Protein AF-A0A9W7ESZ1-F1 (afdb_monomer_lite)

Organism: NCBI:txid1714386

pLDDT: mean 85.81, std 16.22, range [33.75, 98.81]

Sequence (380 aa):
MLVTEWCTSDEQLANQWLDGNVDARIAEQLGTAVAKLHLQPFDPEFNQAVNTTVADCVWPAAKEKFTELLSHDDGENNLTPPSSLLCTPCKRFGLLAREFGSEKLFCLVDRLKVSFESKEVFTHSDLHSFNILVEKKPDAAELAAFGPTGNFMLCDWEMASAGPVGRDFGTFSAFPVLCFLTNARLGHTAVALDLRSKLHLIVDAYLSALSAEGKDVEYVNAAYRNIIGFTGYFTMIYCVLRVHYDMLPVEGPELAKVLDSLGVITLKLLKLGFDDSTVGLTKTELRKRFNALLDIELNELTPQAGKRRNRRGSQLRASGTIISDSGVFTRDTRRVTLFKEKTIKENVTGAIGAISSAVKKGGVGVADGVKGLFKGEGEK

Radius of gyration: 23.25 Å; chains: 1; bounding box: 82×47×55 Å

InterPro domains:
  IPR011009 Protein kinase-like domain superfamily [SSF56112] (2-240)

Structure (mmCIF, N/CA/C/O backbone):
data_AF-A0A9W7ESZ1-F1
#
_entry.id   AF-A0A9W7ESZ1-F1
#
loop_
_atom_site.group_PDB
_atom_site.id
_atom_site.type_symbol
_atom_site.label_atom_id
_atom_site.label_alt_id
_atom_site.label_comp_id
_atom_site.label_asym_id
_atom_site.label_entity_id
_atom_site.label_seq_id
_atom_site.pdbx_PDB_ins_code
_atom_site.Cartn_x
_atom_site.Cartn_y
_atom_site.Cartn_z
_atom_site.occupancy
_atom_site.B_iso_or_equiv
_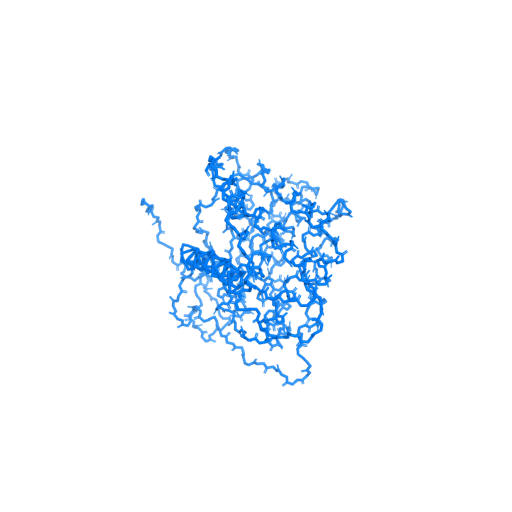atom_site.auth_seq_id
_atom_site.auth_comp_id
_atom_site.auth_asym_id
_atom_site.auth_atom_id
_atom_site.pdbx_PDB_model_num
ATOM 1 N N . MET A 1 1 ? 3.994 -18.961 22.697 1.00 56.34 1 MET A N 1
ATOM 2 C CA . MET A 1 1 ? 3.165 -19.851 21.860 1.00 56.34 1 MET A CA 1
ATOM 3 C C . MET A 1 1 ? 1.748 -19.317 21.910 1.00 56.34 1 MET A C 1
ATOM 5 O O . MET A 1 1 ? 1.184 -19.282 22.996 1.00 56.34 1 MET A O 1
ATOM 9 N N . LEU A 1 2 ? 1.230 -18.835 20.782 1.00 75.31 2 LEU A N 1
ATOM 10 C CA . LEU A 1 2 ? -0.168 -18.432 20.630 1.00 75.31 2 LEU A CA 1
ATOM 11 C C . LEU A 1 2 ? -0.943 -19.633 20.069 1.00 75.31 2 LEU A C 1
ATOM 13 O O . LEU A 1 2 ? -0.439 -20.308 19.176 1.00 75.31 2 LEU A O 1
ATOM 17 N N . VAL A 1 3 ? -2.129 -19.917 20.608 1.00 79.25 3 VAL A N 1
ATOM 18 C CA . VAL A 1 3 ? -3.044 -20.939 20.077 1.00 79.25 3 VAL A CA 1
ATOM 19 C C . VAL A 1 3 ? -4.275 -20.204 19.568 1.00 79.25 3 VAL A C 1
ATOM 21 O O . VAL A 1 3 ? -4.924 -19.502 20.340 1.00 79.25 3 VAL A O 1
ATOM 24 N N . THR A 1 4 ? -4.568 -20.333 18.277 1.00 83.00 4 THR A N 1
ATOM 25 C CA . THR A 1 4 ? -5.683 -19.648 17.611 1.00 83.00 4 THR A CA 1
ATOM 26 C C . THR A 1 4 ? -6.623 -20.653 16.961 1.00 83.00 4 THR A C 1
ATOM 28 O O . THR A 1 4 ? -6.264 -21.813 16.746 1.00 83.00 4 THR A O 1
ATOM 31 N N . GLU A 1 5 ? -7.833 -20.203 16.639 1.00 83.00 5 GLU A N 1
ATOM 32 C CA . GLU A 1 5 ? -8.769 -20.983 15.834 1.00 83.00 5 GLU A CA 1
ATOM 33 C C . GLU A 1 5 ? -8.197 -21.232 14.430 1.00 83.00 5 GLU A C 1
ATOM 35 O O . GLU A 1 5 ? -7.526 -20.374 13.850 1.00 83.00 5 GLU A O 1
ATOM 40 N N . TRP A 1 6 ? -8.445 -22.428 13.895 1.00 83.50 6 TRP A N 1
ATOM 41 C CA . TRP A 1 6 ? -8.062 -22.774 12.533 1.00 83.50 6 TRP A CA 1
ATOM 42 C C . TRP A 1 6 ? -9.033 -22.142 11.533 1.00 83.50 6 TRP A C 1
ATOM 44 O O . TRP A 1 6 ? -10.235 -22.400 11.579 1.00 83.50 6 TRP A O 1
ATOM 54 N N . CYS A 1 7 ? -8.511 -21.356 10.594 1.00 81.06 7 CYS A N 1
ATOM 55 C CA . CYS A 1 7 ? -9.313 -20.732 9.551 1.00 81.06 7 CYS A CA 1
ATOM 56 C C . CYS A 1 7 ? -9.571 -21.699 8.386 1.00 81.06 7 CYS A C 1
ATOM 58 O O . CYS A 1 7 ? -8.643 -22.298 7.843 1.00 81.06 7 CYS A O 1
ATOM 60 N N . THR A 1 8 ? -10.829 -21.823 7.959 1.00 78.50 8 THR A N 1
ATOM 61 C CA . THR A 1 8 ? -11.207 -22.576 6.748 1.00 78.50 8 THR A CA 1
ATOM 62 C C . THR A 1 8 ? -11.025 -21.774 5.459 1.00 78.50 8 THR A C 1
ATOM 64 O O . THR A 1 8 ? -10.968 -22.366 4.386 1.00 78.50 8 THR A O 1
ATOM 67 N N . SER A 1 9 ? -10.918 -20.443 5.552 1.00 75.44 9 SER A N 1
ATOM 68 C CA . SER A 1 9 ? -10.432 -19.598 4.455 1.00 75.44 9 SER A CA 1
ATOM 69 C C . SER A 1 9 ? -8.910 -19.721 4.420 1.00 75.44 9 SER A C 1
ATOM 71 O O . SER A 1 9 ? -8.230 -19.166 5.278 1.00 75.44 9 SER A O 1
ATOM 73 N N . ASP A 1 10 ? -8.380 -20.513 3.493 1.00 83.25 10 ASP A N 1
ATOM 74 C CA . ASP A 1 10 ? -6.976 -20.945 3.486 1.00 83.25 10 ASP A CA 1
ATOM 75 C C . ASP A 1 10 ? -6.128 -20.288 2.381 1.00 83.25 10 ASP A C 1
ATOM 77 O O . ASP A 1 10 ? -4.964 -20.646 2.203 1.00 83.25 10 ASP A O 1
ATOM 81 N N . GLU A 1 11 ? -6.668 -19.315 1.636 1.00 91.88 11 GLU A N 1
ATOM 82 C CA . GLU A 1 11 ? -5.932 -18.604 0.588 1.00 91.88 11 GLU A CA 1
ATOM 83 C C . GLU A 1 11 ? -5.600 -17.162 0.986 1.00 91.88 11 GLU A C 1
ATOM 85 O O . GLU A 1 11 ? -6.480 -16.383 1.327 1.00 91.88 11 GLU A O 1
ATOM 90 N N . GLN A 1 12 ? -4.335 -16.756 0.852 1.00 94.69 12 GLN A N 1
ATOM 91 C CA . GLN A 1 12 ? -3.954 -15.347 0.993 1.00 94.69 12 GLN A CA 1
ATOM 92 C C . GLN A 1 12 ? -4.550 -14.507 -0.144 1.00 94.69 12 GLN A C 1
ATOM 94 O O . GLN A 1 12 ? -4.356 -14.823 -1.322 1.00 94.69 12 GLN A O 1
ATOM 99 N N . LEU A 1 13 ? -5.199 -13.389 0.189 1.00 96.38 13 LEU A N 1
ATOM 100 C CA . LEU A 1 13 ? -5.807 -12.457 -0.766 1.00 96.38 13 LEU A CA 1
ATOM 101 C C . LEU A 1 13 ? -4.800 -11.953 -1.815 1.00 96.38 13 LEU A C 1
ATOM 103 O O . LEU A 1 13 ? -5.173 -11.685 -2.958 1.00 96.38 13 LEU A O 1
ATOM 107 N N . ALA A 1 14 ? -3.511 -11.887 -1.470 1.00 95.81 14 ALA A N 1
ATOM 108 C CA . ALA A 1 14 ? -2.418 -11.589 -2.397 1.00 95.81 14 ALA A CA 1
ATOM 109 C C . ALA A 1 14 ? -2.459 -12.445 -3.679 1.00 95.81 14 ALA A C 1
ATOM 111 O O . ALA A 1 14 ? -2.182 -11.939 -4.767 1.00 95.81 14 ALA A O 1
ATOM 112 N N . ASN A 1 15 ? -2.886 -13.708 -3.587 1.00 94.56 15 ASN A N 1
ATOM 113 C CA . ASN A 1 15 ? -3.040 -14.587 -4.745 1.00 94.56 15 ASN A CA 1
ATOM 114 C C . ASN A 1 15 ? -4.078 -14.075 -5.747 1.00 94.56 15 ASN A C 1
ATOM 116 O O . ASN A 1 15 ? -3.865 -14.148 -6.956 1.00 94.56 15 ASN A O 1
ATOM 120 N N . GLN A 1 16 ? -5.188 -13.523 -5.259 1.00 95.12 16 GLN A N 1
ATOM 121 C CA . GLN A 1 16 ? -6.238 -12.973 -6.112 1.00 95.12 16 GLN A CA 1
ATOM 122 C C . GLN A 1 16 ? -5.780 -11.686 -6.823 1.00 95.12 16 GLN A C 1
ATOM 124 O O . GLN A 1 16 ? -6.103 -11.471 -7.995 1.00 95.12 16 GLN A O 1
ATOM 129 N N . TRP A 1 17 ? -4.960 -10.866 -6.154 1.00 96.44 17 TRP A N 1
ATOM 130 C CA . TRP A 1 17 ? -4.319 -9.698 -6.771 1.00 96.44 17 TRP A CA 1
ATOM 131 C C . TRP A 1 17 ? -3.322 -10.094 -7.865 1.00 96.44 17 TRP A C 1
ATOM 133 O O . TRP A 1 17 ? -3.358 -9.520 -8.955 1.00 96.44 17 TRP A O 1
ATOM 143 N N . LEU A 1 18 ? -2.485 -11.106 -7.609 1.00 94.50 18 LEU A N 1
ATOM 144 C CA . LEU A 1 18 ? -1.535 -11.649 -8.588 1.00 94.50 18 LEU A CA 1
ATOM 145 C C . LEU A 1 18 ? -2.242 -12.219 -9.827 1.00 94.50 18 LEU A C 1
ATOM 147 O O . LEU A 1 18 ? -1.802 -11.978 -10.951 1.00 94.50 18 LEU A O 1
ATOM 151 N N . ASP A 1 19 ? -3.366 -12.914 -9.637 1.00 92.19 19 ASP A N 1
ATOM 152 C CA . ASP A 1 19 ? -4.195 -13.441 -10.730 1.00 92.19 19 ASP A CA 1
ATOM 153 C C . ASP A 1 19 ? -4.847 -12.353 -11.594 1.00 92.19 19 ASP A C 1
ATOM 155 O O . ASP A 1 19 ? -5.321 -12.627 -12.706 1.00 92.19 19 ASP A O 1
ATOM 159 N N . GLY A 1 20 ? -4.959 -11.135 -11.063 1.00 93.31 20 GLY A N 1
ATOM 160 C CA . GLY A 1 20 ? -5.748 -10.089 -11.689 1.00 93.31 20 GLY A CA 1
ATOM 161 C C . GLY A 1 20 ? -7.257 -10.326 -11.589 1.00 93.31 20 GLY A C 1
ATOM 162 O O . GLY A 1 20 ? -7.984 -9.943 -12.502 1.00 93.31 20 GLY A O 1
ATOM 163 N N . ASN A 1 21 ? -7.731 -11.021 -10.550 1.00 94.00 21 ASN A N 1
ATOM 164 C CA . ASN A 1 21 ? -9.161 -11.171 -10.289 1.00 94.00 21 ASN A CA 1
ATOM 165 C C . ASN A 1 21 ? -9.425 -11.355 -8.792 1.00 94.00 21 ASN A C 1
ATOM 167 O O . ASN A 1 21 ? -9.095 -12.408 -8.236 1.00 94.00 21 ASN A O 1
ATOM 171 N N . VAL A 1 22 ? -10.057 -10.343 -8.196 1.00 95.62 22 VAL A N 1
ATOM 172 C CA . VAL A 1 22 ? -10.317 -10.203 -6.757 1.00 95.62 22 VAL A CA 1
ATOM 173 C C . VAL A 1 22 ? -11.810 -10.284 -6.476 1.00 95.62 22 VAL A C 1
ATOM 175 O O . VAL A 1 22 ? -12.609 -9.635 -7.160 1.00 95.62 22 VAL A O 1
ATOM 178 N N . ASP A 1 23 ? -12.177 -11.057 -5.455 1.00 95.69 23 ASP A N 1
ATOM 179 C CA . ASP A 1 23 ? -13.563 -11.209 -5.031 1.00 95.69 23 ASP A CA 1
ATOM 180 C C . ASP A 1 23 ? -14.098 -9.885 -4.481 1.00 95.69 23 ASP A C 1
ATOM 182 O O . ASP A 1 23 ? -13.686 -9.406 -3.429 1.00 95.69 23 ASP A O 1
ATOM 186 N N . ALA A 1 24 ? -15.039 -9.272 -5.194 1.00 95.44 24 ALA A N 1
ATOM 187 C CA . ALA A 1 24 ? -15.604 -7.990 -4.795 1.00 95.44 24 ALA A CA 1
ATOM 188 C C . ALA A 1 24 ? -16.480 -8.081 -3.533 1.00 95.44 24 ALA A C 1
ATOM 190 O O . ALA A 1 24 ? -16.696 -7.059 -2.884 1.00 95.44 24 ALA A O 1
ATOM 191 N N . ARG A 1 25 ? -16.974 -9.274 -3.168 1.00 95.19 25 ARG A N 1
ATOM 192 C CA . ARG A 1 25 ? -17.867 -9.467 -2.010 1.00 95.19 25 ARG A CA 1
ATOM 193 C C . ARG A 1 25 ? -17.164 -9.236 -0.674 1.00 95.19 25 ARG A C 1
ATOM 195 O O . ARG A 1 25 ? -17.827 -8.913 0.309 1.00 95.19 25 ARG A O 1
ATOM 202 N N . ILE A 1 26 ? -15.834 -9.348 -0.641 1.00 96.38 26 ILE A N 1
ATOM 203 C CA . ILE A 1 26 ? -15.054 -9.084 0.576 1.00 96.38 26 ILE A CA 1
ATOM 204 C C . ILE A 1 26 ? -14.987 -7.588 0.891 1.00 96.38 26 ILE A C 1
ATOM 206 O O . ILE A 1 26 ? -14.689 -7.225 2.021 1.00 96.38 26 ILE A O 1
ATOM 210 N N . ALA A 1 27 ? -15.224 -6.712 -0.093 1.00 96.75 27 ALA A N 1
ATOM 211 C CA . ALA A 1 27 ? -14.929 -5.289 0.034 1.00 96.75 27 ALA A CA 1
ATOM 212 C C . ALA A 1 27 ? -15.725 -4.614 1.151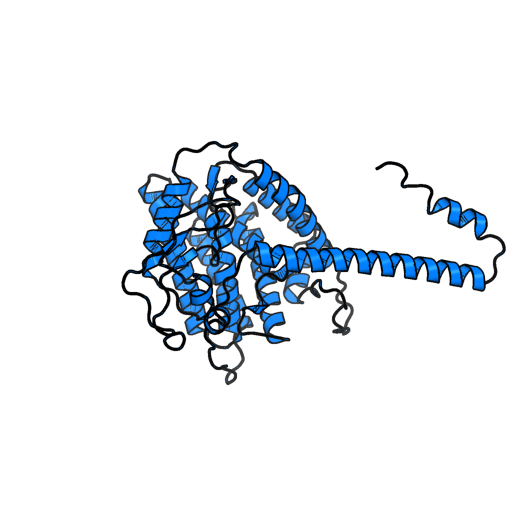 1.00 96.75 27 ALA A C 1
ATOM 214 O O . ALA A 1 27 ? -15.138 -3.936 1.992 1.00 96.75 27 ALA A O 1
ATOM 215 N N . GLU A 1 28 ? -17.039 -4.839 1.178 1.00 96.56 28 GLU A N 1
ATOM 216 C CA . GLU A 1 28 ? -17.915 -4.298 2.217 1.00 96.56 28 GLU A CA 1
ATOM 217 C C . GLU A 1 28 ? -17.533 -4.845 3.593 1.00 96.56 28 GLU A C 1
ATOM 219 O O . GLU A 1 28 ? -17.290 -4.079 4.522 1.00 96.56 28 GLU A O 1
ATOM 224 N N . GLN A 1 29 ? -17.379 -6.166 3.703 1.00 96.88 29 GLN A N 1
ATOM 225 C CA . GLN A 1 29 ? -17.101 -6.819 4.979 1.00 96.88 29 GLN A CA 1
ATOM 226 C C . GLN A 1 29 ? -15.734 -6.407 5.552 1.00 96.88 29 GLN A C 1
ATOM 228 O O . GLN A 1 29 ? -15.641 -6.082 6.736 1.00 96.88 29 GLN A O 1
ATOM 233 N N . LEU A 1 30 ? -14.688 -6.356 4.718 1.00 98.00 30 LEU A N 1
ATOM 234 C CA . LEU A 1 30 ? -13.347 -5.909 5.102 1.00 98.00 30 LEU A CA 1
ATOM 235 C C . LEU A 1 30 ? -13.347 -4.433 5.500 1.00 98.00 30 LEU A C 1
ATOM 237 O O . LEU A 1 30 ? -12.824 -4.080 6.558 1.00 98.00 30 LEU A O 1
ATOM 241 N N . GLY A 1 31 ? -13.964 -3.576 4.683 1.00 98.12 31 GLY A N 1
ATOM 242 C CA . GLY A 1 31 ? -14.060 -2.147 4.960 1.00 98.12 31 GLY A CA 1
ATOM 243 C C . GLY A 1 31 ? -14.766 -1.864 6.285 1.00 98.12 31 GLY A C 1
ATOM 244 O O . GLY A 1 31 ? -14.244 -1.123 7.120 1.00 98.12 31 GLY A O 1
ATOM 245 N N . THR A 1 32 ? -15.912 -2.505 6.520 1.00 98.06 32 THR A N 1
ATOM 246 C CA . THR A 1 32 ? -16.670 -2.371 7.767 1.00 98.06 32 THR A CA 1
ATOM 247 C C . THR A 1 32 ? -15.928 -2.954 8.967 1.00 98.06 32 THR A C 1
ATOM 249 O O . THR A 1 32 ? -15.943 -2.339 10.031 1.00 98.06 32 THR A O 1
ATOM 252 N N . ALA A 1 33 ? -15.270 -4.110 8.837 1.00 98.12 33 ALA A N 1
ATOM 253 C CA . ALA A 1 33 ? -14.528 -4.718 9.943 1.00 98.12 33 ALA A CA 1
ATOM 254 C C . ALA A 1 33 ? -13.372 -3.826 10.416 1.00 98.12 33 ALA A C 1
ATOM 256 O O . ALA A 1 33 ? -13.235 -3.584 11.614 1.00 98.12 33 ALA A O 1
ATOM 257 N N . VAL A 1 34 ? -12.588 -3.278 9.483 1.00 98.50 34 VAL A N 1
ATOM 258 C CA . VAL A 1 34 ? -11.482 -2.366 9.812 1.00 98.50 34 VAL A CA 1
ATOM 259 C C . VAL A 1 34 ? -12.005 -1.023 10.333 1.00 98.50 34 VAL A C 1
ATOM 261 O O . VAL A 1 34 ? -11.443 -0.471 11.273 1.00 98.50 34 VAL A O 1
ATOM 264 N N . ALA A 1 35 ? -13.120 -0.503 9.805 1.00 98.56 35 ALA A N 1
ATOM 265 C CA . ALA A 1 35 ? -13.747 0.691 10.375 1.00 98.56 35 ALA A CA 1
ATOM 266 C C . ALA A 1 35 ? -14.178 0.462 11.833 1.00 98.56 35 ALA A C 1
ATOM 268 O O . ALA A 1 35 ? -13.857 1.275 12.694 1.00 98.56 35 ALA A O 1
ATOM 269 N N . LYS A 1 36 ? -14.823 -0.672 12.141 1.00 98.25 36 LYS A N 1
ATOM 270 C CA . LYS A 1 36 ? -15.178 -1.046 13.521 1.00 98.25 36 LYS A CA 1
ATOM 271 C C . LYS A 1 36 ? -13.947 -1.152 14.421 1.00 98.25 36 LYS A C 1
ATOM 273 O O . LYS A 1 36 ? -13.976 -0.634 15.533 1.00 98.25 36 LYS A O 1
ATOM 278 N N . LEU A 1 37 ? -12.866 -1.759 13.924 1.00 97.81 37 LEU A N 1
ATOM 279 C CA . LEU A 1 37 ? -11.582 -1.829 14.626 1.00 97.81 37 LEU A CA 1
ATOM 280 C C . LEU A 1 37 ? -11.052 -0.432 14.978 1.00 97.81 37 LEU A C 1
ATOM 282 O O . LEU A 1 37 ? -10.614 -0.205 16.099 1.00 97.81 37 LEU A O 1
ATOM 286 N N . HIS A 1 38 ? -11.117 0.511 14.039 1.00 98.50 38 HIS A N 1
ATOM 287 C CA . HIS A 1 38 ? -10.607 1.869 14.230 1.00 98.50 38 HIS A CA 1
ATOM 288 C C . HIS A 1 38 ? -11.496 2.747 15.124 1.00 98.50 38 HIS A C 1
ATOM 290 O O . HIS A 1 38 ? -11.040 3.765 15.640 1.00 98.50 38 HIS A O 1
ATOM 296 N N . LEU A 1 39 ? -12.770 2.385 15.285 1.00 97.81 39 LEU A N 1
ATOM 297 C CA . LEU A 1 39 ? -13.756 3.146 16.054 1.00 97.81 39 LEU A CA 1
ATOM 298 C C . LEU A 1 39 ? -13.947 2.632 17.482 1.00 97.81 39 LEU A C 1
ATOM 300 O O . LEU A 1 39 ? -14.571 3.316 18.295 1.00 97.81 39 LEU A O 1
ATOM 304 N N . GLN A 1 40 ? -13.437 1.441 17.796 1.00 97.19 40 GLN A N 1
ATOM 305 C CA . GLN A 1 40 ? -13.545 0.887 19.138 1.00 97.19 40 GLN A CA 1
ATOM 306 C C . GLN A 1 40 ? -12.681 1.681 20.138 1.00 97.19 40 GLN A C 1
ATOM 308 O O . GLN A 1 40 ? -11.609 2.173 19.777 1.00 97.19 40 GLN A O 1
ATOM 313 N N . PRO A 1 41 ? -13.095 1.775 21.413 1.00 97.44 41 PRO A N 1
ATOM 314 C CA . PRO A 1 41 ? -12.219 2.259 22.473 1.00 97.44 41 PRO A CA 1
ATOM 315 C C . PRO A 1 41 ? -10.956 1.398 22.571 1.00 97.44 41 PRO A C 1
ATOM 317 O O . PRO A 1 41 ? -11.031 0.173 22.496 1.00 97.44 41 PRO A O 1
ATOM 320 N N . PHE A 1 42 ? -9.805 2.029 22.779 1.00 97.56 42 PHE A N 1
ATOM 321 C CA . PHE A 1 42 ? -8.521 1.338 22.870 1.00 97.56 42 PHE A CA 1
ATOM 322 C C . PHE A 1 42 ? -7.575 2.047 23.843 1.00 97.56 42 PHE A C 1
ATOM 324 O O . PHE A 1 42 ? -7.818 3.190 24.231 1.00 97.56 42 PHE A O 1
ATOM 331 N N . ASP A 1 43 ? -6.505 1.356 24.235 1.00 97.44 43 ASP A N 1
ATOM 332 C CA . ASP A 1 43 ? -5.402 1.927 25.011 1.00 97.44 43 ASP A CA 1
ATOM 333 C C . ASP A 1 43 ? -4.378 2.586 24.061 1.00 97.44 43 ASP A C 1
ATOM 335 O O . ASP A 1 43 ? -3.754 1.874 23.267 1.00 97.44 43 ASP A O 1
ATOM 339 N N . PRO A 1 44 ? -4.171 3.918 24.119 1.00 96.44 44 PRO A N 1
ATOM 340 C CA . PRO A 1 44 ? -3.193 4.619 23.283 1.00 96.44 44 PRO A CA 1
ATOM 341 C C . PRO A 1 44 ? -1.740 4.168 23.484 1.00 96.44 44 PRO A C 1
ATOM 343 O O . PRO A 1 44 ? -0.896 4.431 22.626 1.00 96.44 44 PRO A O 1
ATOM 346 N N . GLU A 1 45 ? -1.436 3.496 24.596 1.00 96.31 45 GLU A N 1
ATOM 347 C CA . GLU A 1 45 ? -0.106 2.952 24.885 1.00 96.31 45 GLU A CA 1
ATOM 348 C C . GLU A 1 45 ? 0.036 1.474 24.492 1.00 96.31 45 GLU A C 1
ATOM 350 O O . GLU A 1 45 ? 1.115 0.890 24.648 1.00 96.31 45 GLU A O 1
ATOM 355 N N . PHE A 1 46 ? -1.016 0.860 23.936 1.00 94.75 46 PHE A N 1
ATOM 356 C CA . PHE A 1 46 ? -0.969 -0.534 23.517 1.00 94.75 46 PHE A CA 1
ATOM 357 C C . PHE A 1 46 ? 0.168 -0.776 22.518 1.00 94.75 46 PHE A C 1
ATOM 359 O O . PHE A 1 46 ? 0.234 -0.167 21.445 1.00 94.75 46 PHE A O 1
ATOM 366 N N . ASN A 1 47 ? 1.045 -1.714 22.882 1.00 89.38 47 ASN A N 1
ATOM 367 C CA . ASN A 1 47 ? 2.162 -2.192 22.070 1.00 89.38 47 ASN A CA 1
ATOM 368 C C . ASN A 1 47 ? 3.083 -1.076 21.529 1.00 89.38 47 ASN A C 1
ATOM 370 O O . ASN A 1 47 ? 3.631 -1.172 20.430 1.00 89.38 47 ASN A O 1
ATOM 374 N N . GLN A 1 48 ? 3.289 -0.009 22.310 1.00 91.88 48 GLN A N 1
ATOM 375 C CA . GLN A 1 48 ? 4.128 1.130 21.918 1.00 91.88 48 GLN A CA 1
ATOM 376 C C . GLN A 1 48 ? 5.553 0.719 21.498 1.00 91.88 48 GLN A C 1
ATOM 378 O O . GLN A 1 48 ? 6.133 1.326 20.599 1.00 91.88 48 GLN A O 1
ATOM 383 N N . ALA A 1 49 ? 6.108 -0.338 22.103 1.00 89.50 49 ALA A N 1
ATOM 384 C CA . ALA A 1 49 ? 7.446 -0.842 21.793 1.00 89.50 49 ALA A CA 1
ATOM 385 C C . ALA A 1 49 ? 7.613 -1.265 20.320 1.00 89.50 49 ALA A C 1
ATOM 387 O O . ALA A 1 49 ? 8.686 -1.058 19.745 1.00 89.50 49 ALA A O 1
ATOM 388 N N . VAL A 1 50 ? 6.561 -1.806 19.689 1.00 86.62 50 VAL A N 1
ATOM 389 C CA . VAL A 1 50 ? 6.580 -2.141 18.256 1.00 86.62 50 VAL A CA 1
ATOM 390 C C . VAL A 1 50 ? 6.722 -0.876 17.416 1.00 86.62 50 VAL A C 1
ATOM 392 O O . VAL A 1 50 ? 7.587 -0.817 16.543 1.00 86.62 50 VAL A O 1
ATOM 395 N N . ASN A 1 51 ? 5.950 0.171 17.721 1.00 84.94 51 ASN A N 1
ATOM 396 C CA . ASN A 1 51 ? 6.046 1.443 17.004 1.00 84.94 51 ASN A CA 1
ATOM 397 C C . ASN A 1 51 ? 7.440 2.070 17.138 1.00 84.94 51 ASN A C 1
ATOM 399 O O . ASN A 1 51 ? 7.996 2.502 16.131 1.00 84.94 51 ASN A O 1
ATOM 403 N N . THR A 1 52 ? 8.027 2.067 18.340 1.00 85.94 52 THR A N 1
ATOM 404 C CA . THR A 1 52 ? 9.392 2.573 18.562 1.00 85.94 52 THR A CA 1
ATOM 405 C C . THR A 1 52 ? 10.414 1.796 17.735 1.00 85.94 52 THR A C 1
ATOM 407 O O . THR A 1 52 ? 11.217 2.394 17.027 1.00 85.94 52 THR A O 1
ATOM 410 N N . THR A 1 53 ? 10.334 0.463 17.743 1.00 84.94 53 THR A N 1
ATOM 411 C CA . THR A 1 53 ? 11.268 -0.394 16.995 1.00 84.94 53 THR A CA 1
ATOM 412 C C . THR A 1 53 ? 11.191 -0.133 15.490 1.00 84.94 53 THR A C 1
ATOM 414 O O . THR A 1 53 ? 12.220 0.024 14.828 1.00 84.94 53 THR A O 1
ATOM 417 N N . VAL A 1 54 ? 9.973 -0.051 14.944 1.00 81.94 54 VAL A N 1
ATOM 418 C CA . VAL A 1 54 ? 9.757 0.265 13.525 1.00 81.94 54 VAL A CA 1
ATOM 419 C C . VAL A 1 54 ? 10.276 1.665 13.209 1.00 81.94 54 VAL A C 1
ATOM 421 O O . VAL A 1 54 ? 10.974 1.842 12.212 1.00 81.94 54 VAL A O 1
ATOM 424 N N . ALA A 1 55 ? 9.994 2.651 14.060 1.00 82.62 55 ALA A N 1
ATOM 425 C CA . ALA A 1 55 ? 10.419 4.026 13.843 1.00 82.62 55 ALA A CA 1
ATOM 426 C C . ALA A 1 55 ? 11.949 4.178 13.833 1.00 82.62 55 ALA A C 1
ATOM 428 O O . ALA A 1 55 ? 12.506 4.824 12.940 1.00 82.62 55 ALA A O 1
ATOM 429 N N . ASP A 1 56 ? 12.633 3.542 14.781 1.00 82.38 56 ASP A N 1
ATOM 430 C CA . ASP A 1 56 ? 14.088 3.616 14.918 1.00 82.38 56 ASP A CA 1
ATOM 431 C C . ASP A 1 56 ? 14.820 2.933 13.757 1.00 82.38 56 ASP A C 1
ATOM 433 O O . ASP A 1 56 ? 15.921 3.342 13.387 1.00 82.38 56 ASP A O 1
ATOM 437 N N . CYS A 1 57 ? 14.207 1.922 13.138 1.00 82.31 57 CYS A N 1
ATOM 438 C CA . CYS A 1 57 ? 14.808 1.212 12.012 1.00 82.31 57 CYS A CA 1
ATOM 439 C C . CYS A 1 57 ? 14.456 1.844 10.661 1.00 82.31 57 CYS A C 1
ATOM 441 O O . CYS A 1 57 ? 15.324 2.008 9.800 1.00 82.31 57 CYS A O 1
ATOM 443 N N . VAL A 1 58 ? 13.183 2.180 10.440 1.00 84.88 58 VAL A N 1
ATOM 444 C CA . VAL A 1 58 ? 12.693 2.477 9.091 1.00 84.88 58 VAL A CA 1
ATOM 445 C C . VAL A 1 58 ? 12.964 3.917 8.666 1.00 84.88 58 VAL A C 1
ATOM 447 O O . VAL A 1 58 ? 13.359 4.142 7.520 1.00 84.88 58 VAL A O 1
ATOM 450 N N . TRP A 1 59 ? 12.814 4.908 9.551 1.00 88.56 59 TRP A N 1
ATOM 451 C CA . TRP A 1 59 ? 13.006 6.311 9.155 1.00 88.56 59 TRP A CA 1
ATOM 452 C C . TRP A 1 59 ? 14.454 6.640 8.780 1.00 88.56 59 TRP A C 1
ATOM 454 O O . TRP A 1 59 ? 14.653 7.285 7.743 1.00 88.56 59 TRP A O 1
ATOM 464 N N . PRO A 1 60 ? 15.477 6.183 9.533 1.00 88.06 60 PRO A N 1
ATOM 465 C CA . PRO A 1 60 ? 16.866 6.357 9.119 1.00 88.06 60 PRO A CA 1
ATOM 466 C C . PRO A 1 60 ? 17.162 5.651 7.795 1.00 88.06 60 PRO A C 1
ATOM 468 O O . PRO A 1 60 ? 17.736 6.270 6.901 1.00 88.06 60 PRO A O 1
ATOM 471 N N . ALA A 1 61 ? 16.690 4.410 7.625 1.00 86.00 61 ALA A N 1
ATOM 472 C CA . ALA A 1 61 ? 16.878 3.654 6.388 1.00 86.00 61 ALA A CA 1
ATOM 473 C C . ALA A 1 61 ? 16.232 4.353 5.177 1.00 86.00 61 ALA A C 1
ATOM 475 O O . ALA A 1 61 ? 16.824 4.410 4.102 1.00 86.00 61 ALA A O 1
ATOM 476 N N . ALA A 1 62 ? 15.046 4.947 5.339 1.00 88.06 62 ALA A N 1
ATOM 477 C CA . ALA A 1 62 ? 14.395 5.719 4.282 1.00 88.06 62 ALA A CA 1
ATOM 478 C C . ALA A 1 62 ? 15.230 6.944 3.862 1.00 88.06 62 ALA A C 1
ATOM 480 O O . ALA A 1 62 ? 15.427 7.182 2.668 1.00 88.06 62 ALA A O 1
ATOM 481 N N . LYS A 1 63 ? 15.766 7.704 4.829 1.00 91.06 63 LYS A N 1
ATOM 482 C CA . LYS A 1 63 ? 16.620 8.875 4.551 1.00 91.06 63 LYS A CA 1
ATOM 483 C C . LYS A 1 63 ? 17.959 8.485 3.924 1.00 91.06 63 LYS A C 1
ATOM 485 O O . LYS A 1 63 ? 18.403 9.150 2.987 1.00 91.06 63 LYS A O 1
ATOM 490 N N . GLU A 1 64 ? 18.577 7.403 4.392 1.00 89.44 64 GLU A N 1
ATOM 491 C CA . GLU A 1 64 ? 19.786 6.828 3.788 1.00 89.44 64 GLU A CA 1
ATOM 492 C C . GLU A 1 64 ? 19.530 6.489 2.316 1.00 89.44 64 GLU A C 1
ATOM 494 O O . GLU A 1 64 ? 20.274 6.910 1.432 1.00 89.44 64 GLU A O 1
ATOM 499 N N . LYS A 1 65 ? 18.397 5.846 2.024 1.00 85.94 65 LYS A N 1
ATOM 500 C CA . LYS A 1 65 ? 18.029 5.472 0.656 1.00 85.94 65 LYS A CA 1
ATOM 501 C C . LYS A 1 65 ? 17.750 6.666 -0.239 1.00 85.94 65 LYS A C 1
ATOM 503 O O . LYS A 1 65 ? 18.177 6.669 -1.389 1.00 85.94 65 LYS A O 1
ATOM 508 N N . PHE A 1 66 ? 17.116 7.715 0.270 1.00 90.75 66 PHE A N 1
ATOM 509 C CA . PHE A 1 66 ? 17.006 8.962 -0.486 1.00 90.75 66 PHE A CA 1
ATOM 510 C C . PHE A 1 66 ? 18.362 9.631 -0.718 1.00 90.75 66 PHE A C 1
ATOM 512 O O . PHE A 1 66 ? 18.591 10.153 -1.805 1.00 90.75 66 PHE A O 1
ATOM 519 N N . THR A 1 67 ? 19.292 9.552 0.232 1.00 90.75 67 THR A N 1
ATOM 520 C CA . THR A 1 67 ? 20.664 10.049 0.043 1.00 90.75 67 THR A CA 1
ATOM 521 C C . THR A 1 67 ? 21.390 9.287 -1.072 1.00 90.75 67 THR A C 1
ATOM 523 O O . THR A 1 67 ? 22.026 9.903 -1.929 1.00 90.75 67 THR A O 1
ATOM 526 N N . GLU A 1 68 ? 21.243 7.960 -1.125 1.00 87.31 68 GLU A N 1
ATOM 527 C CA . GLU A 1 68 ? 21.745 7.126 -2.228 1.00 87.31 68 GLU A CA 1
ATOM 528 C C . GLU A 1 68 ? 21.139 7.529 -3.586 1.00 87.31 68 GLU A C 1
ATOM 530 O O . GLU A 1 68 ? 21.871 7.707 -4.558 1.00 87.31 68 GLU A O 1
ATOM 535 N N . LEU A 1 69 ? 19.816 7.737 -3.672 1.00 85.56 69 LEU A N 1
ATOM 536 C CA . LEU A 1 69 ? 19.163 8.170 -4.920 1.00 85.56 69 LEU A CA 1
ATOM 537 C C . LEU A 1 69 ? 19.658 9.544 -5.404 1.00 85.56 69 LEU A C 1
ATOM 539 O O . LEU A 1 69 ? 19.804 9.763 -6.607 1.00 85.56 69 LEU A O 1
ATOM 543 N N . LEU A 1 70 ? 19.891 10.472 -4.474 1.00 88.31 70 LEU A N 1
ATOM 544 C CA . LEU A 1 70 ? 20.313 11.843 -4.772 1.00 88.31 70 LEU A CA 1
ATOM 545 C C . LEU A 1 70 ? 21.779 11.933 -5.204 1.00 88.31 70 LEU A C 1
ATOM 547 O O . LEU A 1 70 ? 22.123 12.807 -5.994 1.00 88.31 70 LEU A O 1
ATOM 551 N N . SER A 1 71 ? 22.628 11.047 -4.680 1.00 84.81 71 SER A N 1
ATOM 552 C CA . SER A 1 71 ? 24.073 11.026 -4.944 1.00 84.81 71 SER A CA 1
ATOM 553 C C . SER A 1 71 ? 24.461 10.258 -6.205 1.00 84.81 71 SER A C 1
ATOM 555 O O . SER A 1 71 ? 25.601 10.367 -6.654 1.00 84.81 71 SER A O 1
ATOM 557 N N . HIS A 1 72 ? 23.538 9.492 -6.791 1.00 78.00 72 HIS A N 1
ATOM 558 C CA . HIS A 1 72 ? 23.819 8.736 -8.002 1.00 78.00 72 HIS A CA 1
ATOM 559 C C . HIS A 1 72 ? 23.978 9.683 -9.197 1.00 78.00 72 HIS A C 1
ATOM 561 O O . HIS A 1 72 ? 22.993 10.223 -9.707 1.00 78.00 72 HIS A O 1
ATOM 567 N N . ASP A 1 73 ? 25.224 9.870 -9.630 1.00 67.25 73 ASP A N 1
ATOM 568 C CA . ASP A 1 73 ? 25.567 10.654 -10.811 1.00 67.25 73 ASP A CA 1
ATOM 569 C C . ASP A 1 73 ? 25.047 9.933 -12.066 1.00 67.25 73 ASP A C 1
ATOM 571 O O . ASP A 1 73 ? 25.186 8.713 -12.200 1.00 67.25 73 ASP A O 1
ATOM 575 N N . ASP A 1 74 ? 24.413 10.669 -12.979 1.00 60.22 74 ASP A N 1
ATOM 576 C CA . ASP A 1 74 ? 23.857 10.120 -14.228 1.00 60.22 74 ASP A CA 1
ATOM 577 C C . ASP A 1 74 ? 24.945 9.922 -15.305 1.00 60.22 74 ASP A C 1
ATOM 579 O O . ASP A 1 74 ? 24.628 9.676 -16.473 1.00 60.22 74 ASP A O 1
ATOM 583 N N . GLY A 1 75 ? 26.222 10.037 -14.909 1.00 52.28 75 GLY A N 1
ATOM 584 C CA . GLY A 1 75 ? 27.403 9.842 -15.743 1.00 52.28 75 GLY A CA 1
ATOM 585 C C . GLY A 1 75 ? 27.273 8.607 -16.634 1.00 52.28 75 GLY A C 1
ATOM 586 O O . GLY A 1 75 ? 27.157 7.474 -16.170 1.00 52.28 75 GLY A O 1
ATOM 587 N N . GLU A 1 76 ? 27.241 8.880 -17.933 1.00 47.75 76 GLU A N 1
ATOM 588 C CA . GLU A 1 76 ? 26.707 8.057 -19.010 1.00 47.75 76 GLU A CA 1
ATOM 589 C C . GLU A 1 76 ? 27.153 6.575 -19.033 1.00 47.75 76 GLU A C 1
ATOM 591 O O . GLU A 1 76 ? 28.303 6.213 -18.793 1.00 47.75 76 GLU A O 1
ATOM 596 N N . ASN A 1 77 ? 26.228 5.720 -19.482 1.00 45.03 77 ASN A N 1
ATOM 597 C CA . ASN A 1 77 ? 26.456 4.422 -20.137 1.00 45.03 77 ASN A CA 1
ATOM 598 C C . ASN A 1 77 ? 26.979 3.222 -19.338 1.00 45.03 77 ASN A C 1
ATOM 600 O O . ASN A 1 77 ? 26.941 2.112 -19.876 1.00 45.03 77 ASN A O 1
ATOM 604 N N . ASN A 1 78 ? 27.350 3.348 -18.066 1.00 42.16 78 ASN A N 1
ATOM 605 C CA . ASN A 1 78 ? 27.652 2.161 -17.261 1.00 42.16 78 ASN A CA 1
ATOM 606 C C . ASN A 1 78 ? 26.371 1.546 -16.678 1.00 42.16 78 ASN A C 1
ATOM 608 O O . ASN A 1 78 ? 26.119 1.581 -15.480 1.00 42.16 78 ASN A O 1
ATOM 612 N N . LEU A 1 79 ? 25.594 0.893 -17.551 1.00 43.44 79 LEU A N 1
ATOM 613 C CA . LEU A 1 79 ? 24.552 -0.091 -17.203 1.00 43.44 79 LEU A CA 1
ATOM 614 C C . LEU A 1 79 ? 25.127 -1.349 -16.526 1.00 43.44 79 LEU A C 1
ATOM 616 O O . LEU A 1 79 ? 24.449 -2.374 -16.452 1.00 43.44 79 LEU A O 1
ATOM 620 N N . THR A 1 80 ? 26.376 -1.316 -16.064 1.00 42.28 80 THR A N 1
ATOM 621 C CA . THR A 1 80 ? 26.925 -2.365 -15.221 1.00 42.28 80 THR A CA 1
ATOM 622 C C . THR A 1 80 ? 26.097 -2.359 -13.941 1.00 42.28 80 THR A C 1
ATOM 624 O O . THR A 1 80 ? 26.141 -1.368 -13.208 1.00 42.28 80 THR A O 1
ATOM 627 N N . PRO A 1 81 ? 25.310 -3.414 -13.661 1.00 43.22 81 PRO A N 1
ATOM 628 C CA . PRO A 1 81 ? 24.575 -3.486 -12.414 1.00 43.22 81 PRO A CA 1
ATOM 629 C C . PRO A 1 81 ? 25.619 -3.357 -11.302 1.00 43.22 81 PRO A C 1
ATOM 631 O O . PRO A 1 81 ? 26.577 -4.142 -11.303 1.00 43.22 81 PRO A O 1
ATOM 634 N N . PRO A 1 82 ? 25.512 -2.381 -10.385 1.00 42.72 82 PRO A N 1
ATOM 635 C CA . PRO A 1 82 ? 26.350 -2.395 -9.214 1.00 42.72 82 PRO A CA 1
ATOM 636 C C . PRO A 1 82 ? 26.130 -3.763 -8.567 1.00 42.72 82 PRO A C 1
ATOM 638 O O . PRO A 1 82 ? 25.005 -4.239 -8.420 1.00 42.72 82 PRO A O 1
ATOM 641 N N . SER A 1 83 ? 27.225 -4.443 -8.234 1.00 43.41 83 SER A N 1
ATOM 642 C CA . SER A 1 83 ? 27.176 -5.760 -7.586 1.00 43.41 83 SER A CA 1
ATOM 643 C C . SER A 1 83 ? 26.554 -5.711 -6.178 1.00 43.41 83 SER A C 1
ATOM 645 O O . SER A 1 83 ? 26.520 -6.723 -5.469 1.00 43.41 83 SER A O 1
ATOM 647 N N . SER A 1 84 ? 26.091 -4.532 -5.747 1.00 45.09 84 SER A N 1
ATOM 648 C CA . SER A 1 84 ? 25.273 -4.336 -4.568 1.00 45.09 84 SER A CA 1
ATOM 649 C C . SER A 1 84 ? 23.849 -4.799 -4.858 1.00 45.09 84 SER A C 1
ATOM 651 O O . SER A 1 84 ? 23.180 -4.314 -5.762 1.00 45.09 84 SER A O 1
ATOM 653 N N . LEU A 1 85 ? 23.353 -5.701 -4.015 1.00 44.03 85 LEU A N 1
ATOM 654 C CA . LEU A 1 85 ? 21.948 -6.123 -3.951 1.00 44.03 85 LEU A CA 1
ATOM 655 C C . LEU A 1 85 ? 20.951 -4.960 -3.743 1.00 44.03 85 LEU A C 1
ATOM 657 O O . LEU A 1 85 ? 19.741 -5.164 -3.819 1.00 44.03 85 LEU A O 1
ATOM 661 N N . LEU A 1 86 ? 21.462 -3.755 -3.490 1.00 48.69 86 LEU A N 1
ATOM 662 C CA . LEU A 1 86 ? 20.736 -2.501 -3.396 1.00 48.69 86 LEU A CA 1
ATOM 663 C C . LEU A 1 86 ? 20.614 -1.892 -4.798 1.00 48.69 86 LEU A C 1
ATOM 665 O O . LEU A 1 86 ? 21.608 -1.686 -5.491 1.00 48.69 86 LEU A O 1
ATOM 669 N N . CYS A 1 87 ? 19.363 -1.697 -5.210 1.00 50.47 87 CYS A N 1
ATOM 670 C CA . CYS A 1 87 ? 18.910 -1.269 -6.530 1.00 50.47 87 CYS A CA 1
ATOM 671 C C . CYS A 1 87 ? 19.803 -0.177 -7.148 1.00 50.47 87 CYS A C 1
ATOM 673 O O . CYS A 1 87 ? 19.971 0.873 -6.534 1.00 50.47 87 CYS A O 1
ATOM 675 N N . THR A 1 88 ? 20.267 -0.345 -8.397 1.00 55.03 88 THR A N 1
ATOM 676 C CA . THR A 1 88 ? 20.537 0.839 -9.231 1.00 55.03 88 THR A CA 1
ATOM 677 C C . THR A 1 88 ? 19.261 1.669 -9.214 1.00 55.03 88 THR A C 1
ATOM 679 O O . THR A 1 88 ? 18.213 1.108 -9.559 1.00 55.03 88 THR A O 1
ATOM 682 N N . PRO A 1 89 ? 19.298 2.942 -8.795 1.00 57.41 89 PRO A N 1
ATOM 683 C CA . PRO A 1 89 ? 18.151 3.826 -8.888 1.00 57.41 89 PRO A CA 1
ATOM 684 C C . PRO A 1 89 ? 17.535 3.669 -10.271 1.00 57.41 89 PRO A C 1
ATOM 686 O O . PRO A 1 89 ? 18.214 3.829 -11.289 1.00 57.41 89 PRO A O 1
ATOM 689 N N . CYS A 1 90 ? 16.269 3.265 -10.321 1.00 73.62 90 CYS A N 1
ATOM 690 C CA . CYS A 1 90 ? 15.598 3.216 -11.602 1.00 73.62 90 CYS A CA 1
ATOM 691 C C . CYS A 1 90 ? 15.556 4.654 -12.149 1.00 73.62 90 CYS A C 1
ATOM 693 O O . CYS A 1 90 ? 15.389 5.607 -11.381 1.00 73.62 90 CYS A O 1
ATOM 695 N N . LYS A 1 91 ? 15.821 4.824 -13.450 1.00 84.69 91 LYS A N 1
ATOM 696 C CA . LYS A 1 91 ? 16.190 6.125 -14.028 1.00 84.69 91 LYS A CA 1
ATOM 697 C C . LYS A 1 91 ? 15.172 7.218 -13.693 1.00 84.69 91 LYS A C 1
ATOM 699 O O . LYS A 1 91 ? 15.567 8.311 -13.298 1.00 84.69 91 LYS A O 1
ATOM 704 N N . ARG A 1 92 ? 13.870 6.941 -13.829 1.00 92.62 92 ARG A N 1
ATOM 705 C CA . ARG A 1 92 ? 12.815 7.940 -13.591 1.00 92.62 92 ARG A CA 1
ATOM 706 C C . ARG A 1 92 ? 12.632 8.207 -12.101 1.00 92.62 92 ARG A C 1
ATOM 708 O O . ARG A 1 92 ? 12.455 9.361 -11.718 1.00 92.62 92 ARG A O 1
ATOM 715 N N . PHE A 1 93 ? 12.722 7.174 -11.266 1.00 91.81 93 PHE A N 1
ATOM 716 C CA . PHE A 1 93 ? 12.662 7.317 -9.813 1.00 91.81 93 PHE A CA 1
ATOM 717 C C . PHE A 1 93 ? 13.799 8.200 -9.269 1.00 91.81 93 PHE A C 1
ATOM 719 O O . PHE A 1 93 ? 13.529 9.148 -8.533 1.00 91.81 93 PHE A O 1
ATOM 726 N N . GLY A 1 94 ? 15.047 7.943 -9.676 1.00 90.56 94 GLY A N 1
ATOM 727 C CA . GLY A 1 94 ? 16.208 8.747 -9.274 1.00 90.56 94 GLY A CA 1
ATOM 728 C C . GLY A 1 94 ? 16.123 10.197 -9.760 1.00 90.56 94 GLY A C 1
ATOM 729 O O . GLY A 1 94 ? 16.338 11.123 -8.978 1.00 90.56 94 GLY A O 1
ATOM 730 N N . LEU A 1 95 ? 15.718 10.407 -11.020 1.00 91.69 95 LEU A N 1
ATOM 731 C CA . LEU A 1 95 ? 15.510 11.750 -11.576 1.00 91.69 95 LEU A CA 1
ATOM 732 C C . LEU A 1 95 ? 14.457 12.541 -10.791 1.00 91.69 95 LEU A C 1
ATOM 734 O O . LEU A 1 95 ? 14.698 13.693 -10.439 1.00 91.69 95 LEU A O 1
ATOM 738 N N . LEU A 1 96 ? 13.319 11.921 -10.468 1.00 95.38 96 LEU A N 1
ATOM 739 C CA . LEU A 1 96 ? 12.261 12.575 -9.696 1.00 95.38 96 LEU A CA 1
ATOM 740 C C . LEU A 1 96 ? 12.689 12.858 -8.247 1.00 95.38 96 LEU A C 1
ATOM 742 O O . LEU A 1 96 ? 12.338 13.901 -7.698 1.00 95.38 96 LEU A O 1
ATOM 746 N N . ALA A 1 97 ? 13.465 11.963 -7.627 1.00 94.56 97 ALA A N 1
ATOM 747 C CA . ALA A 1 97 ? 14.034 12.203 -6.301 1.00 94.56 97 ALA A CA 1
ATOM 748 C C . ALA A 1 97 ? 14.936 13.449 -6.304 1.00 94.56 97 ALA A C 1
ATOM 750 O O . ALA A 1 97 ? 14.824 14.297 -5.418 1.00 94.56 97 ALA A O 1
ATOM 751 N N . ARG A 1 98 ? 15.779 13.606 -7.332 1.00 93.50 98 ARG A N 1
ATOM 752 C CA . ARG A 1 98 ? 16.622 14.799 -7.512 1.00 93.50 98 ARG A CA 1
ATOM 753 C C . ARG A 1 98 ? 15.817 16.061 -7.790 1.00 93.50 98 ARG A C 1
ATOM 755 O O . ARG A 1 98 ? 16.150 17.103 -7.239 1.00 93.50 98 ARG A O 1
ATOM 762 N N . GLU A 1 99 ? 14.748 15.965 -8.579 1.00 95.88 99 GLU A N 1
ATOM 763 C CA . GLU A 1 99 ? 13.826 17.084 -8.811 1.00 95.88 99 GLU A CA 1
ATOM 764 C C . GLU A 1 99 ? 13.184 17.570 -7.501 1.00 95.88 99 GLU A C 1
ATOM 766 O O . GLU A 1 99 ? 13.033 18.771 -7.294 1.00 95.88 99 GLU A O 1
ATOM 771 N N . PHE A 1 100 ? 12.833 16.652 -6.594 1.00 96.94 100 PHE A N 1
ATOM 772 C CA . PHE A 1 100 ? 12.314 17.019 -5.273 1.00 96.94 100 PHE A CA 1
ATOM 773 C C . PHE A 1 100 ? 13.394 17.654 -4.391 1.00 96.94 100 PHE A C 1
ATOM 775 O O . PHE A 1 100 ? 13.105 18.594 -3.652 1.00 96.94 100 PHE A O 1
ATOM 782 N N . GLY A 1 101 ? 14.621 17.136 -4.456 1.00 96.31 101 GLY A N 1
ATOM 783 C CA . GLY A 1 101 ? 15.731 17.551 -3.605 1.00 96.31 101 GLY A CA 1
ATOM 784 C C . GLY A 1 101 ? 15.676 16.951 -2.194 1.00 96.31 101 GLY A C 1
ATOM 785 O O . GLY A 1 101 ? 14.633 16.495 -1.714 1.00 96.31 101 GLY A O 1
ATOM 786 N N . SER A 1 102 ? 16.826 16.951 -1.512 1.00 96.06 102 SER A N 1
ATOM 787 C CA . SER A 1 102 ? 16.989 16.376 -0.165 1.00 96.06 102 SER A CA 1
ATOM 788 C C . SER A 1 102 ? 16.061 17.007 0.864 1.00 96.06 102 SER A C 1
ATOM 790 O O . SER A 1 102 ? 15.405 16.286 1.611 1.00 96.06 102 SER A O 1
ATOM 792 N N . GLU A 1 103 ? 15.969 18.338 0.873 1.00 97.50 103 GLU A N 1
ATOM 793 C CA . GLU A 1 103 ? 15.131 19.083 1.813 1.00 97.50 103 GLU A CA 1
ATOM 794 C C . GLU A 1 103 ? 13.680 18.603 1.745 1.00 97.50 103 GLU A C 1
ATOM 796 O O . GLU A 1 103 ? 13.082 18.249 2.764 1.00 97.50 103 GLU A O 1
ATOM 801 N N . LYS A 1 104 ? 13.126 18.505 0.530 1.00 97.50 104 LYS A N 1
ATOM 802 C CA . LYS A 1 104 ? 11.743 18.080 0.353 1.00 97.50 104 LYS A CA 1
ATOM 803 C C . LYS A 1 104 ? 11.541 16.622 0.740 1.00 97.50 104 LYS A C 1
ATOM 805 O O . LYS A 1 104 ? 10.580 16.320 1.443 1.00 97.50 104 LYS A O 1
ATOM 810 N N . LEU A 1 105 ? 12.423 15.727 0.295 1.00 96.75 105 LEU A N 1
ATOM 811 C CA . LEU A 1 105 ? 12.323 14.298 0.597 1.00 96.75 105 LEU A CA 1
ATOM 812 C C . LEU A 1 105 ? 12.399 14.033 2.101 1.00 96.75 105 LEU A C 1
ATOM 814 O O . LEU A 1 105 ? 11.571 13.297 2.633 1.00 96.75 105 LEU A O 1
ATOM 818 N N . PHE A 1 106 ? 13.336 14.666 2.806 1.00 96.88 106 PHE A N 1
ATOM 819 C CA . PHE A 1 106 ? 13.475 14.493 4.251 1.00 96.88 106 PHE A CA 1
ATOM 820 C C . PHE A 1 106 ? 12.293 15.093 5.006 1.00 96.88 106 PHE A C 1
ATOM 822 O O . PHE A 1 106 ? 11.784 14.449 5.919 1.00 96.88 106 PHE A O 1
ATOM 829 N N . CYS A 1 107 ? 11.782 16.245 4.561 1.00 97.69 107 CYS A N 1
ATOM 830 C CA . CYS A 1 107 ? 10.560 16.826 5.108 1.00 97.69 107 CYS A CA 1
ATOM 831 C C . CYS A 1 107 ? 9.357 15.873 4.973 1.00 97.69 107 CYS A C 1
ATOM 833 O O . CYS A 1 107 ? 8.577 15.731 5.913 1.00 97.69 107 CYS A O 1
ATOM 835 N N . LEU A 1 108 ? 9.214 15.172 3.839 1.00 97.19 108 LEU A N 1
ATOM 836 C CA . LEU A 1 108 ? 8.163 14.161 3.665 1.00 97.19 108 LEU A CA 1
ATOM 837 C C . LEU A 1 108 ? 8.338 12.976 4.629 1.00 97.19 108 LEU A C 1
ATOM 839 O O . LEU A 1 108 ? 7.349 12.533 5.210 1.00 97.19 108 LEU A O 1
ATOM 843 N N . VAL A 1 109 ? 9.570 12.493 4.839 1.00 95.75 109 VAL A N 1
ATOM 844 C CA . VAL A 1 109 ? 9.852 11.416 5.812 1.00 95.75 109 VAL A CA 1
ATOM 845 C C . VAL A 1 109 ? 9.528 11.854 7.236 1.00 95.75 109 VAL A C 1
ATOM 847 O O . VAL A 1 109 ? 8.902 11.100 7.974 1.00 95.75 109 VAL A O 1
ATOM 850 N N . ASP A 1 110 ? 9.906 13.071 7.626 1.00 96.38 110 ASP A N 1
ATOM 851 C CA . ASP A 1 110 ? 9.651 13.573 8.979 1.00 96.38 110 ASP A CA 1
ATOM 852 C C . ASP A 1 110 ? 8.150 13.710 9.261 1.00 96.38 110 ASP A C 1
ATOM 854 O O . ASP A 1 110 ? 7.686 13.397 10.354 1.00 96.38 110 ASP A O 1
ATOM 858 N N . ARG A 1 111 ? 7.355 14.092 8.262 1.00 97.00 111 ARG A N 1
ATOM 859 C CA . ARG A 1 111 ? 5.892 14.170 8.399 1.00 97.00 111 ARG A CA 1
ATOM 860 C C . ARG A 1 111 ? 5.219 12.809 8.414 1.00 97.00 111 ARG A C 1
ATOM 862 O O . ARG A 1 111 ? 4.283 12.609 9.181 1.00 97.00 111 ARG A O 1
ATOM 869 N N . LEU A 1 112 ? 5.702 11.878 7.594 1.00 95.94 112 LEU A N 1
ATOM 870 C CA . LEU A 1 112 ? 5.294 10.481 7.673 1.00 95.94 112 LEU A CA 1
ATOM 871 C C . LEU A 1 112 ? 5.572 9.923 9.075 1.00 95.94 112 LEU A C 1
ATOM 873 O O . LEU A 1 112 ? 4.689 9.293 9.646 1.00 95.94 112 LEU A O 1
ATOM 877 N N . LYS A 1 113 ? 6.748 10.207 9.653 1.00 95.31 113 LYS A N 1
ATOM 878 C CA . LYS A 1 113 ? 7.094 9.828 11.029 1.00 95.31 113 LYS A CA 1
ATOM 879 C C . LYS A 1 113 ? 6.104 10.411 12.041 1.00 95.31 113 LYS A C 1
ATOM 881 O O . LYS A 1 113 ? 5.546 9.658 12.830 1.00 95.31 113 LYS A O 1
ATOM 886 N N . VAL A 1 114 ? 5.833 11.717 11.979 1.00 95.81 114 VAL A N 1
ATOM 887 C CA . VAL A 1 114 ? 4.855 12.371 12.871 1.00 95.81 114 VAL A CA 1
ATOM 888 C C . VAL A 1 114 ? 3.470 11.731 12.744 1.00 95.81 114 VAL A C 1
ATOM 890 O O . VAL A 1 114 ? 2.817 11.475 13.751 1.00 95.81 114 VAL A O 1
ATOM 893 N N . SER A 1 115 ? 3.023 11.433 11.520 1.00 96.38 115 SER A N 1
ATOM 894 C CA . SER A 1 115 ? 1.752 10.737 11.301 1.00 96.38 115 SER A CA 1
ATOM 895 C C . SER A 1 115 ? 1.778 9.325 11.886 1.00 96.38 115 SER A C 1
ATOM 897 O O . SER A 1 115 ? 0.858 8.958 12.608 1.00 96.38 115 SER A O 1
ATOM 899 N N . PHE A 1 116 ? 2.836 8.550 11.640 1.00 95.31 116 PHE A N 1
ATOM 900 C CA . PHE A 1 116 ? 2.996 7.191 12.161 1.00 95.31 116 PHE A CA 1
ATOM 901 C C . PHE A 1 116 ? 2.942 7.127 13.692 1.00 95.31 116 PHE A C 1
ATOM 903 O O . PHE A 1 116 ? 2.389 6.181 14.242 1.00 95.31 116 PHE A O 1
ATOM 910 N N . GLU A 1 117 ? 3.497 8.132 14.369 1.00 94.25 117 GLU A N 1
ATOM 911 C CA . GLU A 1 117 ? 3.517 8.236 15.833 1.00 94.25 117 GLU A CA 1
ATOM 912 C C . GLU A 1 117 ? 2.191 8.734 16.429 1.00 94.25 117 GLU A C 1
ATOM 914 O O . GLU A 1 117 ? 2.019 8.710 17.651 1.00 94.25 117 GLU A O 1
ATOM 919 N N . SER A 1 118 ? 1.244 9.179 15.598 1.00 95.75 118 SER A N 1
ATOM 920 C CA . SER A 1 118 ? -0.084 9.555 16.078 1.00 95.75 118 SER A CA 1
ATOM 921 C C . SER A 1 118 ? -0.834 8.332 16.618 1.00 95.75 118 SER A C 1
ATOM 923 O O . SER A 1 118 ? -0.738 7.226 16.091 1.00 95.75 118 SER A O 1
ATOM 925 N N . LYS A 1 119 ? -1.583 8.534 17.703 1.00 96.75 119 LYS A N 1
ATOM 926 C CA . LYS A 1 119 ? -2.315 7.490 18.435 1.00 96.75 119 LYS A CA 1
ATOM 927 C C . LYS A 1 119 ? -3.818 7.693 18.263 1.00 96.75 119 LYS A C 1
ATOM 929 O O . LYS A 1 119 ? -4.540 7.905 19.231 1.00 96.75 119 LYS A O 1
ATOM 934 N N . GLU A 1 120 ? -4.268 7.739 17.015 1.00 97.75 120 GLU A N 1
ATOM 935 C CA . GLU A 1 120 ? -5.645 8.111 16.672 1.00 97.75 120 GLU A CA 1
ATOM 936 C C . GLU A 1 120 ? -6.615 6.934 16.784 1.00 97.75 120 GLU A C 1
ATOM 938 O O . GLU A 1 120 ? -7.750 7.117 17.223 1.00 97.75 120 GLU A O 1
ATOM 943 N N . VAL A 1 121 ? -6.177 5.739 16.373 1.00 98.25 121 VAL A N 1
ATOM 944 C CA . VAL A 1 121 ? -7.001 4.525 16.314 1.00 98.25 121 VAL A CA 1
ATOM 945 C C . VAL A 1 121 ? -6.184 3.282 16.681 1.00 98.25 121 VAL A C 1
ATOM 947 O O . VAL A 1 121 ? -4.956 3.275 16.568 1.00 98.25 121 VAL A O 1
ATOM 950 N N . PHE A 1 122 ? -6.861 2.206 17.086 1.00 98.12 122 PHE A N 1
ATOM 951 C CA . PHE A 1 122 ? -6.245 0.883 17.179 1.00 98.12 122 PHE A CA 1
ATOM 952 C C . PHE A 1 122 ? -6.106 0.283 15.781 1.00 98.12 122 PHE A C 1
ATOM 954 O O . PHE A 1 122 ? -7.107 0.107 15.090 1.00 98.12 122 PHE A O 1
ATOM 961 N N . THR A 1 123 ? -4.881 -0.024 15.368 1.00 98.06 123 THR A N 1
ATOM 962 C CA . THR A 1 123 ? -4.565 -0.514 14.019 1.00 98.06 123 THR A CA 1
ATOM 963 C C . THR A 1 123 ? -4.063 -1.951 14.061 1.00 98.06 123 THR A C 1
ATOM 965 O O . THR A 1 123 ? -3.401 -2.357 15.019 1.00 98.06 123 THR A O 1
ATOM 968 N N . HIS A 1 124 ? -4.320 -2.711 12.994 1.00 97.88 124 HIS A N 1
ATOM 969 C CA . HIS A 1 124 ? -3.595 -3.956 12.733 1.00 97.88 124 HIS A CA 1
ATOM 970 C C . HIS A 1 124 ? -2.105 -3.674 12.507 1.00 97.88 124 HIS A C 1
ATOM 972 O O . HIS A 1 124 ? -1.256 -4.514 12.794 1.00 97.88 124 HIS A O 1
ATOM 978 N N . SER A 1 125 ? -1.774 -2.481 11.997 1.00 95.38 125 SER A N 1
ATOM 979 C CA . SER A 1 125 ? -0.420 -1.950 11.799 1.00 95.38 125 SER A CA 1
ATOM 980 C C . SER A 1 125 ? 0.417 -2.650 10.726 1.00 95.38 125 SER A C 1
ATOM 982 O O . SER A 1 125 ? 1.447 -2.101 10.319 1.00 95.38 125 SER A O 1
ATOM 984 N N . ASP A 1 126 ? -0.076 -3.787 10.239 1.00 95.81 126 ASP A N 1
ATOM 985 C CA . ASP A 1 126 ? 0.494 -4.632 9.189 1.00 95.81 126 ASP A CA 1
ATOM 986 C C . ASP A 1 126 ? -0.594 -5.279 8.302 1.00 95.81 126 ASP A C 1
ATOM 988 O O . ASP A 1 126 ? -0.556 -6.448 7.922 1.00 95.81 126 ASP A O 1
ATOM 992 N N . LEU A 1 127 ? -1.654 -4.513 8.015 1.00 97.62 127 LEU A N 1
ATOM 993 C CA . LEU A 1 127 ? -2.763 -4.972 7.179 1.00 97.62 127 LEU A CA 1
ATOM 994 C C . LEU A 1 127 ? -2.353 -4.993 5.698 1.00 97.62 127 LEU A C 1
ATOM 996 O O . LEU A 1 127 ? -2.641 -4.056 4.960 1.00 97.62 127 LEU A O 1
ATOM 1000 N N . HIS A 1 128 ? -1.703 -6.054 5.227 1.00 96.62 128 HIS A N 1
ATOM 1001 C CA . HIS A 1 128 ? -1.444 -6.269 3.798 1.00 96.62 128 HIS A CA 1
ATOM 1002 C C . HIS A 1 128 ? -2.161 -7.499 3.244 1.00 96.62 128 HIS A C 1
ATOM 1004 O O . HIS A 1 128 ? -2.658 -8.348 3.973 1.00 96.62 128 HIS A O 1
ATOM 1010 N N . SER A 1 129 ? -2.195 -7.631 1.913 1.00 96.88 129 SER A N 1
ATOM 1011 C CA . SER A 1 129 ? -2.926 -8.713 1.230 1.00 96.88 129 SER A CA 1
ATOM 1012 C C . SER A 1 129 ? -2.462 -10.136 1.594 1.00 96.88 129 SER A C 1
ATOM 1014 O O . SER A 1 129 ? -3.185 -11.088 1.319 1.00 96.88 129 SER A O 1
ATOM 1016 N N . PHE A 1 130 ? -1.273 -10.300 2.181 1.00 95.56 130 PHE A N 1
ATOM 1017 C CA . PHE A 1 130 ? -0.801 -11.593 2.701 1.00 95.56 130 PHE A CA 1
ATOM 1018 C C . PHE A 1 130 ? -1.355 -11.937 4.097 1.00 95.56 130 PHE A C 1
ATOM 1020 O O . PHE A 1 130 ? -1.506 -13.116 4.401 1.00 95.56 130 PHE A O 1
ATOM 1027 N N . ASN A 1 131 ? -1.764 -10.936 4.881 1.00 96.12 131 ASN A N 1
ATOM 1028 C CA . ASN A 1 131 ? -2.351 -11.092 6.221 1.00 96.12 131 ASN A CA 1
ATOM 1029 C C . ASN A 1 131 ? -3.890 -11.114 6.181 1.00 96.12 131 ASN A C 1
ATOM 1031 O O . ASN A 1 131 ? -4.574 -10.993 7.196 1.00 96.12 131 ASN A O 1
ATOM 1035 N N . ILE A 1 132 ? -4.447 -11.260 4.976 1.00 97.00 132 ILE A N 1
ATOM 1036 C CA . ILE A 1 132 ? -5.877 -11.401 4.737 1.00 97.00 132 ILE A CA 1
ATOM 1037 C C . ILE A 1 132 ? -6.090 -12.748 4.067 1.00 97.00 132 ILE A C 1
ATOM 1039 O O . ILE A 1 132 ? -5.651 -12.956 2.934 1.00 97.00 132 ILE A O 1
ATOM 1043 N N . LEU A 1 133 ? -6.777 -13.646 4.760 1.00 95.81 133 LEU A N 1
ATOM 1044 C CA . LEU A 1 133 ? -7.206 -14.918 4.203 1.00 95.81 133 LEU A CA 1
ATOM 1045 C C . LEU A 1 133 ? -8.595 -14.766 3.594 1.00 95.81 133 LEU A C 1
ATOM 1047 O O . LEU A 1 133 ? -9.450 -14.074 4.138 1.00 95.81 133 LEU A O 1
ATOM 1051 N N . VAL A 1 134 ? -8.822 -15.416 2.465 1.00 95.00 134 VAL A N 1
ATOM 1052 C CA . VAL A 1 134 ? -10.086 -15.447 1.730 1.00 95.00 134 VAL A CA 1
ATOM 1053 C C . VAL A 1 134 ? -10.392 -16.875 1.315 1.00 95.00 134 VAL A C 1
ATOM 1055 O O . VAL A 1 134 ? -9.533 -17.759 1.374 1.00 95.00 134 VAL A O 1
ATOM 1058 N N . GLU A 1 135 ? -11.635 -17.116 0.912 1.00 91.88 135 GLU A N 1
ATOM 1059 C CA . GLU A 1 135 ? -11.998 -18.408 0.348 1.00 91.88 135 GLU A CA 1
ATOM 1060 C C . GLU A 1 135 ? -11.115 -18.751 -0.849 1.00 91.88 135 GLU A C 1
ATOM 1062 O O . GLU A 1 135 ? -10.982 -17.975 -1.804 1.00 91.88 135 GLU A O 1
ATOM 1067 N N . LYS A 1 136 ? -10.550 -19.953 -0.802 1.00 87.81 136 LYS A N 1
ATOM 1068 C CA . LYS A 1 136 ? -9.741 -20.484 -1.882 1.00 87.81 136 LYS A CA 1
ATOM 1069 C C . LYS A 1 136 ? -10.576 -20.721 -3.128 1.00 87.81 136 LYS A C 1
ATOM 1071 O O . LYS A 1 136 ? -11.697 -21.233 -3.071 1.00 87.81 136 LYS A O 1
ATOM 1076 N N . LYS A 1 137 ? -10.000 -20.378 -4.278 1.00 86.38 137 LYS A N 1
ATOM 1077 C CA . LYS A 1 137 ? -10.596 -20.716 -5.575 1.00 86.38 137 LYS A CA 1
ATOM 1078 C C . LYS A 1 137 ? -10.721 -22.240 -5.742 1.00 86.38 137 LYS A C 1
ATOM 1080 O O . LYS A 1 137 ? -9.799 -22.960 -5.354 1.00 86.38 137 LYS A O 1
ATOM 1085 N N . PRO A 1 138 ? -11.811 -22.742 -6.351 1.00 79.69 138 PRO A N 1
ATOM 1086 C CA . PRO A 1 138 ? -12.037 -24.182 -6.505 1.00 79.69 138 PRO A CA 1
ATOM 1087 C C . PRO A 1 138 ? -10.962 -24.869 -7.361 1.00 79.69 138 PRO A C 1
ATOM 1089 O O . PRO A 1 138 ? -10.603 -26.011 -7.087 1.00 79.69 138 PRO A O 1
ATOM 1092 N N . ASP A 1 139 ? -10.408 -24.163 -8.351 1.00 75.50 139 ASP A N 1
ATOM 1093 C CA . ASP A 1 139 ? -9.308 -24.631 -9.193 1.00 75.50 139 ASP A CA 1
ATOM 1094 C C . ASP A 1 139 ? -8.302 -23.489 -9.429 1.00 75.50 139 ASP A C 1
ATOM 1096 O O . ASP A 1 139 ? -8.671 -22.335 -9.661 1.00 75.50 139 ASP A O 1
ATOM 1100 N N . ALA A 1 140 ? -7.007 -23.813 -9.396 1.00 71.75 140 ALA A N 1
ATOM 1101 C CA . ALA A 1 140 ? -5.926 -22.892 -9.727 1.00 71.75 140 ALA A CA 1
ATOM 1102 C C . ALA A 1 140 ? -5.962 -22.413 -11.192 1.00 71.75 140 ALA A C 1
ATOM 1104 O O . ALA A 1 140 ? -5.448 -21.330 -11.487 1.00 71.75 140 ALA A O 1
ATOM 1105 N N . ALA A 1 141 ? -6.558 -23.195 -12.098 1.00 73.69 141 ALA A N 1
ATOM 1106 C CA . ALA A 1 141 ? -6.772 -22.833 -13.497 1.00 73.69 141 ALA A CA 1
ATOM 1107 C C . ALA A 1 141 ? -8.006 -21.932 -13.697 1.00 73.69 141 ALA A C 1
ATOM 1109 O O . ALA A 1 141 ? -8.035 -21.114 -14.623 1.00 73.69 141 ALA A O 1
ATOM 1110 N N . GLU A 1 142 ? -9.005 -22.019 -12.814 1.00 79.19 142 GLU A N 1
ATOM 1111 C CA . GLU A 1 142 ? -10.245 -21.243 -12.893 1.00 79.19 142 GLU A CA 1
ATOM 1112 C C . GLU A 1 142 ? -10.100 -19.875 -12.223 1.00 79.19 142 GLU A C 1
ATOM 1114 O O . GLU A 1 142 ? -10.683 -19.568 -11.185 1.00 79.19 142 GLU A O 1
ATOM 1119 N N . LEU A 1 143 ? -9.344 -18.986 -12.869 1.00 75.81 143 LEU A N 1
ATOM 1120 C CA . LEU A 1 143 ? -9.050 -17.651 -12.333 1.00 75.81 143 LEU A CA 1
ATOM 1121 C C . LEU A 1 143 ? -10.300 -16.797 -12.052 1.00 75.81 143 LEU A C 1
ATOM 1123 O O . LEU A 1 143 ? -10.191 -15.834 -11.292 1.00 75.81 143 LEU A O 1
ATOM 1127 N N . ALA A 1 144 ? -11.444 -17.115 -12.667 1.00 82.50 144 ALA A N 1
ATOM 1128 C CA . ALA A 1 144 ? -12.706 -16.383 -12.554 1.00 82.50 144 ALA A CA 1
ATOM 1129 C C . ALA A 1 144 ? -13.614 -16.853 -11.401 1.00 82.50 144 ALA A C 1
ATOM 1131 O O . ALA A 1 144 ? -14.498 -16.098 -11.001 1.00 82.50 144 ALA A O 1
ATOM 1132 N N . ALA A 1 145 ? -13.418 -18.070 -10.887 1.00 86.69 145 ALA A N 1
ATOM 1133 C CA . ALA A 1 145 ? -14.275 -18.646 -9.858 1.00 86.69 145 ALA A CA 1
ATOM 1134 C C . ALA A 1 145 ? -13.818 -18.224 -8.453 1.00 86.69 145 ALA A C 1
ATOM 1136 O O . ALA A 1 145 ? -12.623 -18.085 -8.190 1.00 86.69 145 ALA A O 1
ATOM 1137 N N . PHE A 1 146 ? -14.779 -18.050 -7.550 1.00 90.75 146 PHE A N 1
ATOM 1138 C CA . PHE A 1 146 ? -14.556 -17.805 -6.125 1.00 90.75 146 PHE A CA 1
ATOM 1139 C C . PHE A 1 146 ? -15.352 -18.821 -5.308 1.00 90.75 146 PHE A C 1
ATOM 1141 O O . PHE A 1 146 ? -16.271 -19.457 -5.831 1.00 90.75 146 PHE A O 1
ATOM 1148 N N . GLY A 1 147 ? -15.011 -18.956 -4.026 1.00 87.50 147 GLY A N 1
ATOM 1149 C CA . GLY A 1 147 ? -15.808 -19.747 -3.098 1.00 87.50 147 GLY A CA 1
ATOM 1150 C C . GLY A 1 147 ? -17.250 -19.222 -2.965 1.00 87.50 147 GLY A C 1
ATOM 1151 O O . GLY A 1 147 ? -17.588 -18.127 -3.433 1.00 87.50 147 GLY A O 1
ATOM 1152 N N . PRO A 1 148 ? -18.154 -20.007 -2.370 1.00 89.50 148 PRO A N 1
ATOM 1153 C CA . PRO A 1 148 ? -19.570 -19.670 -2.347 1.00 89.50 148 PRO A CA 1
ATOM 1154 C C . PRO A 1 148 ? -19.919 -18.520 -1.392 1.00 89.50 148 PRO A C 1
ATOM 1156 O O . PRO A 1 148 ? -20.913 -17.840 -1.644 1.00 89.50 148 PRO A O 1
ATOM 1159 N N . THR A 1 149 ? -19.143 -18.265 -0.333 1.00 89.25 149 THR A N 1
ATOM 1160 C CA . THR A 1 149 ? -19.561 -17.340 0.738 1.00 89.25 149 THR A CA 1
ATOM 1161 C C . THR A 1 149 ? -18.981 -15.935 0.606 1.00 89.25 149 THR A C 1
ATOM 1163 O O . THR A 1 149 ? -19.638 -14.974 0.999 1.00 89.25 149 THR A O 1
ATOM 1166 N N . GLY A 1 150 ? -17.793 -15.783 0.014 1.00 90.12 150 GLY A N 1
ATOM 1167 C CA . GLY A 1 150 ? -17.074 -14.508 -0.000 1.00 90.12 150 GLY A CA 1
ATOM 1168 C C . GLY A 1 150 ? -16.590 -14.076 1.390 1.00 90.12 150 GLY A C 1
ATOM 1169 O O . GLY A 1 150 ? -16.528 -12.878 1.667 1.00 90.12 150 GLY A O 1
ATOM 1170 N N . ASN A 1 151 ? -16.296 -15.033 2.274 1.00 91.50 151 ASN A N 1
ATOM 1171 C CA . ASN A 1 151 ? -15.732 -14.771 3.597 1.00 91.50 151 ASN A CA 1
ATOM 1172 C C . ASN A 1 151 ? -14.255 -14.356 3.521 1.00 91.50 151 ASN A C 1
ATOM 1174 O O . ASN A 1 151 ? -13.525 -14.712 2.589 1.00 91.50 151 ASN A O 1
ATOM 1178 N N . PHE A 1 152 ? -13.811 -13.636 4.551 1.00 95.31 152 PHE A N 1
ATOM 1179 C CA . PHE A 1 152 ? -12.408 -13.306 4.765 1.00 95.31 152 PHE A CA 1
ATOM 1180 C C . PHE A 1 152 ? -12.042 -13.395 6.253 1.00 95.31 152 PHE A C 1
ATOM 1182 O O . PHE A 1 152 ? -12.915 -13.387 7.123 1.00 95.31 152 PHE A O 1
ATOM 1189 N N . MET A 1 153 ? -10.744 -13.443 6.543 1.00 95.50 153 MET A N 1
ATOM 1190 C CA . MET A 1 153 ? -10.190 -13.379 7.891 1.00 95.50 153 MET A CA 1
ATOM 1191 C C . MET A 1 153 ? -8.951 -12.486 7.916 1.00 95.50 153 MET A C 1
ATOM 1193 O O . MET A 1 153 ? -8.127 -12.543 7.006 1.00 95.50 153 MET A O 1
ATOM 1197 N N . LEU A 1 154 ? -8.820 -11.680 8.970 1.00 95.38 154 LEU A N 1
ATOM 1198 C CA . LEU A 1 154 ? -7.592 -10.949 9.282 1.00 95.38 154 LEU A CA 1
ATOM 1199 C C . LEU A 1 154 ? -6.743 -11.777 10.242 1.00 95.38 154 LEU A C 1
ATOM 1201 O O . LEU A 1 154 ? -7.237 -12.213 11.286 1.00 95.38 154 LEU A O 1
ATOM 1205 N N . CYS A 1 155 ? -5.478 -11.979 9.905 1.00 94.56 155 CYS A N 1
ATOM 1206 C CA . CYS A 1 155 ? -4.532 -12.744 10.705 1.00 94.56 155 CYS A CA 1
ATOM 1207 C C . CYS A 1 155 ? -3.217 -11.981 10.876 1.00 94.56 155 CYS A C 1
ATOM 1209 O O . CYS A 1 155 ? -3.001 -10.974 10.223 1.00 94.56 155 CYS A O 1
ATOM 1211 N N . ASP A 1 156 ? -2.326 -12.515 11.708 1.00 93.12 156 ASP A N 1
ATOM 1212 C CA . ASP A 1 156 ? -0.994 -11.947 11.958 1.00 93.12 156 ASP A CA 1
ATOM 1213 C C . ASP A 1 156 ? -1.003 -10.570 12.650 1.00 93.12 156 ASP A C 1
ATOM 1215 O O . ASP A 1 156 ? -0.456 -9.569 12.198 1.00 93.12 156 ASP A O 1
ATOM 1219 N N . TRP A 1 157 ? -1.653 -10.526 13.814 1.00 94.06 157 TRP A N 1
ATOM 1220 C CA . TRP A 1 157 ? -1.831 -9.319 14.628 1.00 94.06 157 TRP A CA 1
ATOM 1221 C C . TRP A 1 157 ? -0.576 -8.905 15.421 1.00 94.06 157 TRP A C 1
ATOM 1223 O O . TRP A 1 157 ? -0.681 -8.120 16.364 1.00 94.06 157 TRP A O 1
ATOM 1233 N N . GLU A 1 158 ? 0.608 -9.436 15.099 1.00 91.69 158 GLU A N 1
ATOM 1234 C CA . GLU A 1 158 ? 1.826 -9.225 15.899 1.00 91.69 158 GLU A CA 1
ATOM 1235 C C . GLU A 1 158 ? 2.287 -7.760 15.929 1.00 91.69 158 GLU A C 1
ATOM 1237 O O . GLU A 1 158 ? 2.886 -7.305 16.907 1.00 91.69 158 GLU A O 1
ATOM 1242 N N . MET A 1 159 ? 1.923 -7.000 14.895 1.00 94.44 159 MET A N 1
ATOM 1243 C CA . MET A 1 159 ? 2.262 -5.586 14.767 1.00 94.44 159 MET A CA 1
ATOM 1244 C C . MET A 1 159 ? 1.202 -4.639 15.330 1.00 94.44 159 MET A C 1
ATOM 1246 O O . MET A 1 159 ? 1.439 -3.431 15.340 1.00 94.44 159 MET A O 1
ATOM 1250 N N . ALA A 1 160 ? 0.058 -5.151 15.801 1.00 96.69 160 ALA A N 1
ATOM 1251 C CA . ALA A 1 160 ? -1.076 -4.331 16.213 1.00 96.69 160 ALA A CA 1
ATOM 1252 C C . ALA A 1 160 ? -0.669 -3.291 17.264 1.00 96.69 160 ALA A C 1
ATOM 1254 O O . ALA A 1 160 ? -0.008 -3.615 18.253 1.00 96.69 160 ALA A O 1
ATOM 1255 N N . SER A 1 161 ? -1.047 -2.034 17.045 1.00 97.06 161 SER A N 1
ATOM 1256 C CA . SER A 1 161 ? -0.651 -0.905 17.891 1.00 97.06 161 SER A CA 1
ATOM 1257 C C . SER A 1 161 ? -1.594 0.285 17.711 1.00 97.06 161 SER A C 1
ATOM 1259 O O . SER A 1 161 ? -2.408 0.327 16.783 1.00 97.06 161 SER A O 1
ATOM 1261 N N . ALA A 1 162 ? -1.488 1.277 18.595 1.00 97.50 162 ALA A N 1
ATOM 1262 C CA . ALA A 1 162 ? -2.074 2.590 18.348 1.00 97.50 162 ALA A CA 1
ATOM 1263 C C . ALA A 1 162 ? -1.367 3.272 17.159 1.00 97.50 162 ALA A C 1
ATOM 1265 O O . ALA A 1 162 ? -0.135 3.269 17.092 1.00 97.50 162 ALA A O 1
ATOM 1266 N N . GLY A 1 163 ? -2.130 3.853 16.234 1.00 97.12 163 GLY A N 1
ATOM 1267 C CA . GLY A 1 163 ? -1.594 4.452 15.010 1.00 97.12 163 GLY A CA 1
ATOM 1268 C C . GLY A 1 163 ? -2.516 5.503 14.375 1.00 97.12 163 GLY A C 1
ATOM 1269 O O . GLY A 1 163 ? -3.619 5.745 14.878 1.00 97.12 163 GLY A O 1
ATOM 1270 N N . PRO A 1 164 ? -2.091 6.125 13.258 1.00 97.56 164 PRO A N 1
ATOM 1271 C CA . PRO A 1 164 ? -2.918 7.062 12.504 1.00 97.56 164 PRO A CA 1
ATOM 1272 C C . PRO A 1 164 ? -4.076 6.358 11.812 1.00 97.56 164 PRO A C 1
ATOM 1274 O O . PRO A 1 164 ? -3.937 5.246 11.283 1.00 97.56 164 PRO A O 1
ATOM 1277 N N . VAL A 1 165 ? -5.190 7.076 11.670 1.00 97.81 165 VAL A N 1
ATOM 1278 C CA . VAL A 1 165 ? -6.254 6.643 10.771 1.00 97.81 165 VAL A CA 1
ATOM 1279 C C . VAL A 1 165 ? -5.710 6.528 9.345 1.00 97.81 165 VAL A C 1
ATOM 1281 O O . VAL A 1 165 ? -5.016 7.411 8.846 1.00 97.81 165 VAL A O 1
ATOM 1284 N N . GLY A 1 166 ? -6.023 5.424 8.669 1.00 97.94 166 GLY A N 1
ATOM 1285 C CA . GLY A 1 166 ? -5.606 5.183 7.286 1.00 97.94 166 GLY A CA 1
ATOM 1286 C C . GLY A 1 166 ? -4.280 4.437 7.117 1.00 97.94 166 GLY A C 1
ATOM 1287 O O . GLY A 1 166 ? -3.982 4.057 5.985 1.00 97.94 166 GLY A O 1
ATOM 1288 N N . ARG A 1 167 ? -3.531 4.153 8.197 1.00 97.69 167 ARG A N 1
ATOM 1289 C CA . ARG A 1 167 ? -2.330 3.297 8.141 1.00 97.69 167 ARG A CA 1
ATOM 1290 C C . ARG A 1 167 ? -2.633 1.948 7.501 1.00 97.69 167 ARG A C 1
ATOM 1292 O O . ARG A 1 167 ? -2.048 1.626 6.476 1.00 97.69 167 ARG A O 1
ATOM 1299 N N . ASP A 1 168 ? -3.602 1.225 8.056 1.00 98.69 168 ASP A N 1
ATOM 1300 C CA . ASP A 1 168 ? -3.965 -0.128 7.631 1.00 98.69 168 ASP A CA 1
ATOM 1301 C C . ASP A 1 168 ? -4.325 -0.198 6.141 1.00 98.69 168 ASP A C 1
ATOM 1303 O O . ASP A 1 168 ? -3.745 -0.981 5.392 1.00 98.69 168 ASP A O 1
ATOM 1307 N N . PHE A 1 169 ? -5.208 0.680 5.653 1.00 98.56 169 PHE A N 1
ATOM 1308 C CA . PHE A 1 169 ? -5.541 0.692 4.226 1.00 98.56 169 PHE A CA 1
ATOM 1309 C C . PHE A 1 169 ? -4.425 1.243 3.333 1.00 98.56 169 PHE A C 1
ATOM 1311 O O . PHE A 1 169 ? -4.371 0.891 2.154 1.00 98.56 169 PHE A O 1
ATOM 1318 N N . GLY A 1 170 ? -3.520 2.067 3.860 1.00 98.50 170 GLY A N 1
ATOM 1319 C CA . GLY A 1 170 ? -2.308 2.458 3.147 1.00 98.50 170 GLY A CA 1
ATOM 1320 C C . GLY A 1 170 ? -1.344 1.285 2.963 1.00 98.50 170 GLY A C 1
ATOM 1321 O O . GLY A 1 170 ? -0.910 1.028 1.840 1.00 98.50 170 GLY A O 1
ATOM 1322 N N . THR A 1 171 ? -1.092 0.518 4.028 1.00 97.56 171 THR A N 1
ATOM 1323 C CA . THR A 1 171 ? -0.340 -0.747 3.990 1.00 97.56 171 THR A CA 1
ATOM 1324 C C . THR A 1 171 ? -0.958 -1.721 2.991 1.00 97.56 171 THR A C 1
ATOM 1326 O O . THR A 1 171 ? -0.275 -2.236 2.101 1.00 97.56 171 THR A O 1
ATOM 1329 N N . PHE A 1 172 ? -2.279 -1.896 3.070 1.00 98.44 172 PHE A N 1
ATOM 1330 C CA . PHE A 1 172 ? -3.038 -2.782 2.198 1.00 98.44 172 PHE A CA 1
ATOM 1331 C C . PHE A 1 172 ? -2.869 -2.427 0.726 1.00 98.44 172 PHE A C 1
ATOM 1333 O O . PHE A 1 172 ? -2.643 -3.315 -0.091 1.00 98.44 172 PHE A O 1
ATOM 1340 N N . SER A 1 173 ? -2.967 -1.138 0.390 1.00 98.62 173 SER A N 1
ATOM 1341 C CA . SER A 1 173 ? -3.043 -0.645 -0.990 1.00 98.62 173 SER A CA 1
ATOM 1342 C C . SER A 1 173 ? -1.742 -0.802 -1.780 1.00 98.62 173 SER A C 1
ATOM 1344 O O . SER A 1 173 ? -1.775 -0.825 -3.014 1.00 98.62 173 SER A O 1
ATOM 1346 N N . ALA A 1 174 ? -0.596 -0.942 -1.111 1.00 97.94 174 ALA A N 1
ATOM 1347 C CA . ALA A 1 174 ? 0.700 -0.977 -1.780 1.00 97.94 174 ALA A CA 1
ATOM 1348 C C . ALA A 1 174 ? 0.885 -2.206 -2.693 1.00 97.94 174 ALA A C 1
ATOM 1350 O O . ALA A 1 174 ? 1.339 -2.070 -3.832 1.00 97.94 174 ALA A O 1
ATOM 1351 N N . PHE A 1 175 ? 0.479 -3.398 -2.243 1.00 97.75 175 PHE A N 1
ATOM 1352 C CA . PHE A 1 175 ? 0.588 -4.619 -3.051 1.00 97.75 175 PHE A CA 1
ATOM 1353 C C . PHE A 1 175 ? -0.394 -4.662 -4.247 1.00 97.75 175 PHE A C 1
ATOM 1355 O O . PHE A 1 175 ? 0.035 -4.987 -5.357 1.00 97.75 175 PHE A O 1
ATOM 1362 N N . PRO A 1 176 ? -1.675 -4.262 -4.106 1.00 98.31 176 PRO A N 1
ATOM 1363 C CA . PRO A 1 176 ? -2.579 -4.024 -5.232 1.00 98.31 176 PRO A CA 1
ATOM 1364 C C . PRO A 1 176 ? -2.018 -3.060 -6.283 1.00 98.31 176 PRO A C 1
ATOM 1366 O O . PRO A 1 176 ? -2.133 -3.332 -7.479 1.00 98.31 176 PRO A O 1
ATOM 1369 N N . VAL A 1 177 ? -1.364 -1.965 -5.870 1.00 98.62 177 VAL A N 1
ATOM 1370 C CA . VAL A 1 177 ? -0.697 -1.030 -6.797 1.00 98.62 177 VAL A CA 1
ATOM 1371 C C . VAL A 1 177 ? 0.454 -1.715 -7.541 1.00 98.62 177 VAL A C 1
ATOM 1373 O O . VAL A 1 177 ? 0.584 -1.561 -8.756 1.00 98.62 177 VAL A O 1
ATOM 1376 N N . LEU A 1 178 ? 1.255 -2.536 -6.863 1.00 97.69 178 LEU A N 1
ATOM 1377 C CA . LEU A 1 178 ? 2.300 -3.332 -7.512 1.00 97.69 178 LEU A CA 1
ATOM 1378 C C . LEU A 1 178 ? 1.724 -4.334 -8.533 1.00 97.69 178 LEU A C 1
ATOM 1380 O O . LEU A 1 178 ? 2.234 -4.456 -9.653 1.00 97.69 178 LEU A O 1
ATOM 1384 N N . CYS A 1 179 ? 0.623 -5.009 -8.193 1.00 97.56 179 CYS A N 1
ATOM 1385 C CA . CYS A 1 179 ? -0.077 -5.928 -9.096 1.00 97.56 179 CYS A CA 1
ATOM 1386 C C . CYS A 1 179 ? -0.695 -5.201 -10.302 1.00 97.56 179 CYS A C 1
ATOM 1388 O O . CYS A 1 179 ? -0.642 -5.719 -11.421 1.00 97.56 179 CYS A O 1
ATOM 1390 N N . PHE A 1 180 ? -1.221 -3.986 -10.106 1.00 98.00 180 PHE A N 1
ATOM 1391 C CA . PHE A 1 180 ? -1.702 -3.102 -11.173 1.00 98.00 180 PHE A CA 1
ATOM 1392 C C . PHE A 1 180 ? -0.601 -2.818 -12.202 1.00 98.00 180 PHE A C 1
ATOM 1394 O O . PHE A 1 180 ? -0.786 -3.079 -13.394 1.00 98.00 180 PHE A O 1
ATOM 1401 N N . LEU A 1 181 ? 0.566 -2.349 -11.747 1.00 97.88 181 LEU A N 1
ATOM 1402 C CA . LEU A 1 181 ? 1.700 -2.027 -12.622 1.00 97.88 181 LEU A CA 1
ATOM 1403 C C . LEU A 1 181 ? 2.240 -3.273 -13.330 1.00 97.88 181 LEU A C 1
ATOM 1405 O O . LEU A 1 181 ? 2.565 -3.238 -14.518 1.00 97.88 181 LEU A O 1
ATOM 1409 N N . THR A 1 182 ? 2.284 -4.400 -12.624 1.00 96.19 182 THR A N 1
ATOM 1410 C CA . THR A 1 182 ? 2.717 -5.678 -13.196 1.00 96.19 182 THR A CA 1
ATOM 1411 C C . THR A 1 182 ? 1.797 -6.113 -14.338 1.00 96.19 182 THR A C 1
ATOM 1413 O O . THR A 1 182 ? 2.272 -6.425 -15.431 1.00 96.19 182 THR A O 1
ATOM 1416 N N . ASN A 1 183 ? 0.477 -6.065 -14.140 1.00 95.62 183 ASN A N 1
ATOM 1417 C CA . ASN A 1 183 ? -0.493 -6.410 -15.184 1.00 95.62 183 ASN A CA 1
ATOM 1418 C C . ASN A 1 183 ? -0.459 -5.424 -16.362 1.00 95.62 183 ASN A C 1
ATOM 1420 O O . ASN A 1 183 ? -0.529 -5.851 -17.517 1.00 95.62 183 ASN A O 1
ATOM 1424 N N . ALA A 1 184 ? -0.275 -4.126 -16.098 1.00 96.12 184 ALA A N 1
ATOM 1425 C CA . ALA A 1 184 ? -0.046 -3.124 -17.138 1.00 96.12 184 ALA A CA 1
ATOM 1426 C C . ALA A 1 184 ? 1.164 -3.495 -18.012 1.00 96.12 184 ALA A C 1
ATOM 1428 O O . ALA A 1 184 ? 1.054 -3.573 -19.238 1.00 96.12 184 ALA A O 1
ATOM 1429 N N . ARG A 1 185 ? 2.298 -3.828 -17.379 1.00 95.00 185 ARG A N 1
ATOM 1430 C CA . ARG A 1 185 ? 3.537 -4.207 -18.071 1.00 95.00 185 ARG A CA 1
ATOM 1431 C C . ARG A 1 185 ? 3.399 -5.477 -18.908 1.00 95.00 185 ARG A C 1
ATOM 1433 O O . ARG A 1 185 ? 4.023 -5.589 -19.961 1.00 95.00 185 ARG A O 1
ATOM 1440 N N . LEU A 1 186 ? 2.571 -6.427 -18.480 1.00 93.12 186 LEU A N 1
ATOM 1441 C CA . LEU A 1 186 ? 2.290 -7.660 -19.225 1.00 93.12 186 LEU A CA 1
ATOM 1442 C C . LEU A 1 186 ? 1.310 -7.464 -20.402 1.00 93.12 186 LEU A C 1
ATOM 1444 O O . LEU A 1 186 ? 1.035 -8.419 -21.140 1.00 93.12 186 LEU A O 1
ATOM 1448 N N . GLY A 1 187 ? 0.806 -6.240 -20.601 1.00 94.06 187 GLY A N 1
ATOM 1449 C CA . GLY A 1 187 ? -0.171 -5.900 -21.636 1.00 94.06 187 GLY A CA 1
ATOM 1450 C C . GLY A 1 187 ? -1.600 -6.306 -21.274 1.00 94.06 187 GLY A C 1
ATOM 1451 O O . GLY A 1 187 ? -2.423 -6.533 -22.162 1.00 94.06 187 GLY A O 1
ATOM 1452 N N . HIS A 1 188 ? -1.910 -6.454 -19.982 1.00 94.31 188 HIS A N 1
ATOM 1453 C CA . HIS A 1 188 ? -3.245 -6.788 -19.474 1.00 94.31 188 HIS A CA 1
ATOM 1454 C C . HIS A 1 188 ? -3.944 -5.535 -18.937 1.00 94.31 188 HIS A C 1
ATOM 1456 O O . HIS A 1 188 ? -4.409 -5.500 -17.803 1.00 94.31 188 HIS A O 1
ATOM 1462 N N . THR A 1 189 ? -4.041 -4.492 -19.762 1.00 95.25 189 THR A N 1
ATOM 1463 C CA . THR A 1 189 ? -4.577 -3.176 -19.370 1.00 95.25 189 THR A CA 1
ATOM 1464 C C . THR A 1 189 ? -5.983 -3.250 -18.769 1.00 95.25 189 THR A C 1
ATOM 1466 O O . THR A 1 189 ? -6.233 -2.639 -17.737 1.00 95.25 189 THR A O 1
ATOM 1469 N N . ALA A 1 190 ? -6.888 -4.046 -19.349 1.00 96.06 190 ALA A N 1
ATOM 1470 C CA . ALA A 1 190 ? -8.237 -4.226 -18.802 1.00 96.06 190 ALA A CA 1
ATOM 1471 C C . ALA A 1 190 ? -8.225 -4.832 -17.386 1.00 96.06 190 ALA A C 1
ATOM 1473 O O . ALA A 1 190 ? -8.997 -4.414 -16.531 1.00 96.06 190 ALA A O 1
ATOM 1474 N N . VAL A 1 191 ? -7.309 -5.771 -17.128 1.00 95.62 191 VAL A N 1
ATOM 1475 C CA . VAL A 1 191 ? -7.130 -6.394 -15.809 1.00 95.62 191 VAL A CA 1
ATOM 1476 C C . VAL A 1 191 ? -6.569 -5.384 -14.816 1.00 95.62 191 VAL A C 1
ATOM 1478 O O . VAL A 1 191 ? -7.088 -5.265 -13.714 1.00 95.62 191 VAL A O 1
ATOM 1481 N N . ALA A 1 192 ? -5.554 -4.608 -15.206 1.00 97.25 192 ALA A N 1
ATOM 1482 C CA . ALA A 1 192 ? -5.026 -3.540 -14.363 1.00 97.25 192 ALA A CA 1
ATOM 1483 C C . ALA A 1 192 ? -6.139 -2.543 -13.974 1.00 97.25 192 ALA A C 1
ATOM 1485 O O . ALA A 1 192 ? -6.320 -2.225 -12.802 1.00 97.25 192 ALA A O 1
ATOM 1486 N N . LEU A 1 193 ? -6.957 -2.105 -14.934 1.00 98.00 193 LEU A N 1
ATOM 1487 C CA . LEU A 1 193 ? -8.084 -1.204 -14.673 1.00 98.00 193 LEU A CA 1
ATOM 1488 C C . LEU A 1 193 ? -9.148 -1.811 -13.740 1.00 98.00 193 LEU A C 1
ATOM 1490 O O . LEU A 1 193 ? -9.685 -1.091 -12.891 1.00 98.00 193 LEU A O 1
ATOM 1494 N N . ASP A 1 194 ? -9.428 -3.112 -13.857 1.00 97.69 194 ASP A N 1
ATOM 1495 C CA . ASP A 1 194 ? -10.316 -3.812 -12.923 1.00 97.69 194 ASP A CA 1
ATOM 1496 C C . ASP A 1 194 ? -9.705 -3.881 -11.517 1.00 97.69 194 ASP A C 1
ATOM 1498 O O . ASP A 1 194 ? -10.357 -3.466 -10.562 1.00 97.69 194 ASP A O 1
ATOM 1502 N N . LEU A 1 195 ? -8.425 -4.256 -11.377 1.00 98.12 195 LEU A N 1
ATOM 1503 C CA . LEU A 1 195 ? -7.729 -4.262 -10.083 1.00 98.12 195 LEU A CA 1
ATOM 1504 C C . LEU A 1 195 ? -7.791 -2.895 -9.393 1.00 98.12 195 LEU A C 1
ATOM 1506 O O . LEU A 1 195 ? -8.097 -2.808 -8.204 1.00 98.12 195 LEU A O 1
ATOM 1510 N N . ARG A 1 196 ? -7.567 -1.807 -10.140 1.00 98.44 196 ARG A N 1
ATOM 1511 C CA . ARG A 1 196 ? -7.732 -0.447 -9.611 1.00 98.44 196 ARG A CA 1
ATOM 1512 C C . ARG A 1 196 ? -9.160 -0.199 -9.124 1.00 98.44 196 ARG A C 1
ATOM 1514 O O . ARG A 1 196 ? -9.348 0.391 -8.064 1.00 98.44 196 ARG A O 1
ATOM 1521 N N . SER A 1 197 ? -10.163 -0.639 -9.880 1.00 98.31 197 SER A N 1
ATOM 1522 C CA . SER A 1 197 ? -11.571 -0.515 -9.483 1.00 98.31 197 SER A CA 1
ATOM 1523 C C . SER A 1 197 ? -11.878 -1.309 -8.208 1.00 98.31 197 SER A C 1
ATOM 1525 O O . SER A 1 197 ? -12.555 -0.787 -7.326 1.00 98.31 197 SER A O 1
ATOM 1527 N N . LYS A 1 198 ? -11.331 -2.524 -8.056 1.00 98.25 198 LYS A N 1
ATOM 1528 C CA . LYS A 1 198 ? -11.472 -3.336 -6.834 1.00 98.25 198 LYS A CA 1
ATOM 1529 C C . LYS A 1 198 ? -10.792 -2.693 -5.628 1.00 98.25 198 LYS A C 1
ATOM 1531 O O . LYS A 1 198 ? -11.376 -2.674 -4.550 1.00 98.25 198 LYS A O 1
ATOM 1536 N N . LEU A 1 199 ? -9.602 -2.118 -5.811 1.00 98.56 199 LEU A N 1
ATOM 1537 C CA . LEU A 1 199 ? -8.918 -1.369 -4.757 1.00 98.56 199 LEU A CA 1
ATOM 1538 C C . LEU A 1 199 ? -9.792 -0.208 -4.263 1.00 98.56 199 LEU A C 1
ATOM 1540 O O . LEU A 1 199 ? -9.999 -0.054 -3.061 1.00 98.56 199 LEU A O 1
ATOM 1544 N N . HIS A 1 200 ? -10.356 0.570 -5.191 1.00 98.50 200 HIS A N 1
ATOM 1545 C CA . HIS A 1 200 ? -11.257 1.671 -4.843 1.00 98.50 200 HIS A CA 1
ATOM 1546 C C . HIS A 1 200 ? -12.511 1.200 -4.127 1.00 98.50 200 HIS A C 1
ATOM 1548 O O . HIS A 1 200 ? -12.902 1.850 -3.165 1.00 98.50 200 HIS A O 1
ATOM 1554 N N . LEU A 1 201 ? -13.103 0.087 -4.562 1.00 98.44 201 LEU A N 1
ATOM 1555 C CA . LEU A 1 201 ? -14.289 -0.490 -3.936 1.00 98.44 201 LEU A CA 1
ATOM 1556 C C . LEU A 1 201 ? -14.037 -0.835 -2.460 1.00 98.44 201 LEU A C 1
ATOM 1558 O O . LEU A 1 201 ? -14.838 -0.477 -1.602 1.00 98.44 201 LEU A O 1
ATOM 1562 N N . ILE A 1 202 ? -12.907 -1.482 -2.162 1.00 98.50 202 ILE A N 1
ATOM 1563 C CA . ILE A 1 202 ? -12.520 -1.858 -0.795 1.00 98.50 202 ILE A CA 1
ATOM 1564 C C . ILE A 1 202 ? -12.278 -0.611 0.068 1.00 98.50 202 ILE A C 1
ATOM 1566 O O . ILE A 1 202 ? -12.802 -0.502 1.175 1.00 98.50 202 ILE A O 1
ATOM 1570 N N . VAL A 1 203 ? -11.520 0.363 -0.446 1.00 98.62 203 VAL A N 1
ATOM 1571 C CA . VAL A 1 203 ? -11.237 1.602 0.296 1.00 98.62 203 VAL A CA 1
ATOM 1572 C C . VAL A 1 203 ? -12.507 2.437 0.498 1.00 98.62 203 VAL A C 1
ATOM 1574 O O . VAL A 1 203 ? -12.699 3.016 1.565 1.00 98.62 203 VAL A O 1
ATOM 1577 N N . ASP A 1 204 ? -13.406 2.489 -0.487 1.00 98.69 204 ASP A N 1
ATOM 1578 C CA . ASP A 1 204 ? -14.685 3.191 -0.348 1.00 98.69 204 ASP A CA 1
ATOM 1579 C C . ASP A 1 204 ? -15.595 2.548 0.686 1.00 98.69 204 ASP A C 1
ATOM 1581 O O . ASP A 1 204 ? -16.256 3.283 1.416 1.00 98.69 204 ASP A O 1
ATOM 1585 N N . ALA A 1 205 ? -15.618 1.217 0.782 1.00 98.69 205 ALA A N 1
ATOM 1586 C CA . ALA A 1 205 ? -16.373 0.527 1.820 1.00 98.69 205 ALA A CA 1
ATOM 1587 C C . ALA A 1 205 ? -15.906 0.949 3.221 1.00 98.69 205 ALA A C 1
ATOM 1589 O O . ALA A 1 205 ? -16.730 1.306 4.061 1.00 98.69 205 ALA A O 1
ATOM 1590 N N . TYR A 1 206 ? -14.591 1.009 3.449 1.00 98.81 206 TYR A N 1
ATOM 1591 C CA . TYR A 1 206 ? -14.022 1.498 4.707 1.00 98.81 206 TYR A CA 1
ATOM 1592 C C . TYR A 1 206 ? -14.411 2.947 5.012 1.00 98.81 206 TYR A C 1
ATOM 1594 O O . TYR A 1 206 ? -14.927 3.246 6.087 1.00 98.81 206 TYR A O 1
ATOM 1602 N N . LEU A 1 207 ? -14.197 3.857 4.059 1.00 98.69 207 LEU A N 1
ATOM 1603 C CA . LEU A 1 207 ? -14.496 5.276 4.266 1.00 98.69 207 LEU A CA 1
ATOM 1604 C C . LEU A 1 207 ? -15.996 5.520 4.462 1.00 98.69 207 LEU A C 1
ATOM 1606 O O . LEU A 1 207 ? -16.377 6.370 5.261 1.00 98.69 207 LEU A O 1
ATOM 1610 N N . SER A 1 208 ? -16.843 4.769 3.755 1.00 98.62 208 SER A N 1
ATOM 1611 C CA . SER A 1 208 ? -18.298 4.846 3.908 1.00 98.62 208 SER A CA 1
ATOM 1612 C C . SER A 1 208 ? -18.739 4.323 5.272 1.00 98.62 208 SER A C 1
ATOM 1614 O O . SER A 1 208 ? -19.611 4.926 5.889 1.00 98.62 208 SER A O 1
ATOM 1616 N N . ALA A 1 209 ? -18.107 3.258 5.777 1.00 98.56 209 ALA A N 1
ATOM 1617 C CA . ALA A 1 209 ? -18.361 2.751 7.121 1.00 98.56 209 ALA A CA 1
ATOM 1618 C C . ALA A 1 209 ? -17.959 3.769 8.204 1.00 98.56 209 ALA A C 1
ATOM 1620 O O . ALA A 1 209 ? -18.726 3.984 9.136 1.00 98.56 209 ALA A O 1
ATOM 1621 N N . LEU A 1 210 ? -16.827 4.473 8.054 1.00 98.62 210 LEU A N 1
ATOM 1622 C CA . LEU A 1 210 ? -16.470 5.575 8.960 1.00 98.62 210 LEU A CA 1
ATOM 1623 C C . LEU A 1 210 ? -17.537 6.682 8.975 1.00 98.62 210 LEU A C 1
ATOM 1625 O O . LEU A 1 210 ? -17.918 7.151 10.045 1.00 98.62 210 LEU A O 1
ATOM 1629 N N . SER A 1 211 ? -18.028 7.094 7.800 1.00 98.38 211 SER A N 1
ATOM 1630 C CA . SER A 1 211 ? -19.099 8.094 7.699 1.00 98.38 211 SER A CA 1
ATOM 1631 C C . SER A 1 211 ? -20.410 7.616 8.326 1.00 98.38 211 SER A C 1
ATOM 1633 O O . SER A 1 211 ? -21.076 8.392 9.008 1.00 98.38 211 SER A O 1
ATOM 1635 N N . ALA A 1 212 ? -20.783 6.351 8.112 1.00 98.31 212 ALA A N 1
ATOM 1636 C CA . ALA A 1 212 ? -22.003 5.766 8.669 1.00 98.31 212 ALA A CA 1
ATOM 1637 C C . ALA A 1 212 ? -21.990 5.737 10.208 1.00 98.31 212 ALA A C 1
ATOM 1639 O O . ALA A 1 212 ? -23.035 5.891 10.832 1.00 98.31 212 ALA A O 1
ATOM 1640 N N . GLU A 1 213 ? -20.805 5.623 10.807 1.00 97.81 213 GLU A N 1
ATOM 1641 C CA . GLU A 1 213 ? -20.572 5.671 12.256 1.00 97.81 213 GLU A CA 1
ATOM 1642 C C . GLU A 1 213 ? -20.349 7.107 12.783 1.00 97.81 213 GLU A C 1
ATOM 1644 O O . GLU A 1 213 ? -19.824 7.323 13.876 1.00 97.81 213 GLU A O 1
ATOM 1649 N N . GLY A 1 214 ? -20.741 8.121 12.005 1.00 97.50 214 GLY A N 1
ATOM 1650 C CA . GLY A 1 214 ? -20.812 9.513 12.450 1.00 97.50 214 GLY A CA 1
ATOM 1651 C C . GLY A 1 214 ? -19.517 10.317 12.330 1.00 97.50 214 GLY A C 1
ATOM 1652 O O . GLY A 1 214 ? -19.448 11.416 12.881 1.00 97.50 214 GLY A O 1
ATOM 1653 N N . LYS A 1 215 ? -18.491 9.821 11.623 1.00 98.19 215 LYS A N 1
ATOM 1654 C CA . LYS A 1 215 ? -17.312 10.641 11.298 1.00 98.19 215 LYS A CA 1
ATOM 1655 C C . LYS A 1 215 ? -17.648 11.676 10.227 1.00 98.19 215 LYS A C 1
ATOM 1657 O O . LYS A 1 215 ? -18.282 11.356 9.220 1.00 98.19 215 LYS A O 1
ATOM 1662 N N . ASP A 1 216 ? -17.202 12.909 10.452 1.00 98.25 216 ASP A N 1
ATOM 1663 C CA . ASP A 1 216 ? -17.433 14.029 9.543 1.00 98.25 216 ASP A CA 1
ATOM 1664 C C . ASP A 1 216 ? -16.604 13.929 8.248 1.00 98.25 216 ASP A C 1
ATOM 1666 O O . ASP A 1 216 ? -15.771 13.035 8.048 1.00 98.25 216 ASP A O 1
ATOM 1670 N N . VAL A 1 217 ? -16.891 14.835 7.312 1.00 98.25 217 VAL A N 1
ATOM 1671 C CA . VAL A 1 217 ? -16.260 14.831 5.988 1.00 98.25 217 VAL A CA 1
ATOM 1672 C C . VAL A 1 217 ? -14.774 15.179 6.078 1.00 98.25 217 VAL A C 1
ATOM 1674 O O . VAL A 1 217 ? -13.971 14.635 5.318 1.00 98.25 217 VAL A O 1
ATOM 1677 N N . GLU A 1 218 ? -14.389 16.034 7.021 1.00 98.12 218 GLU A N 1
ATOM 1678 C CA . GLU A 1 218 ? -13.011 16.415 7.303 1.00 98.12 218 GLU A CA 1
ATOM 1679 C C . GLU A 1 218 ? -12.188 15.204 7.754 1.00 98.12 218 GLU A C 1
ATOM 1681 O O . GLU A 1 218 ? -11.121 14.947 7.189 1.00 98.12 218 GLU A O 1
ATOM 1686 N N . TYR A 1 219 ? -12.711 14.409 8.690 1.00 98.00 219 TYR A N 1
ATOM 1687 C CA . TYR A 1 219 ? -12.088 13.177 9.164 1.00 98.00 219 TYR A CA 1
ATOM 1688 C C . TYR A 1 219 ? -11.926 12.160 8.033 1.00 98.00 219 TYR A C 1
ATOM 1690 O O . TYR A 1 219 ? -10.855 11.580 7.857 1.00 98.00 219 TYR A O 1
ATOM 1698 N N . VAL A 1 220 ? -12.960 11.966 7.211 1.00 98.62 220 VAL A N 1
ATOM 1699 C CA . VAL A 1 220 ? -12.917 11.029 6.073 1.00 98.62 220 VAL A CA 1
ATOM 1700 C C . VAL A 1 220 ? -11.912 11.483 5.008 1.00 98.62 220 VAL A C 1
ATOM 1702 O O . VAL A 1 220 ? -11.193 10.657 4.438 1.00 98.62 220 VAL A O 1
ATOM 1705 N N . ASN A 1 221 ? -11.822 12.790 4.748 1.00 98.50 221 ASN A N 1
ATOM 1706 C CA . ASN A 1 221 ? -10.823 13.361 3.844 1.00 98.50 221 ASN A CA 1
ATOM 1707 C C . ASN A 1 221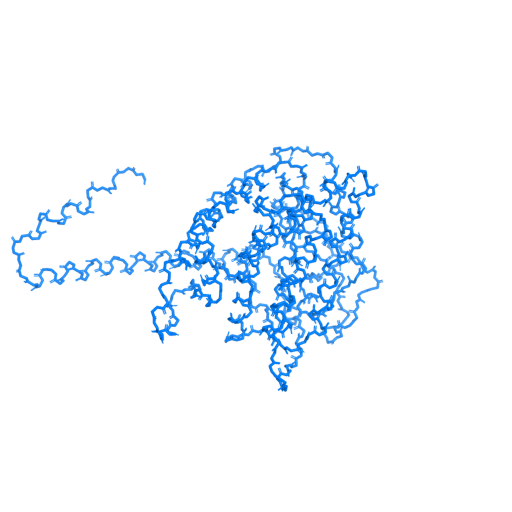 ? -9.400 13.147 4.383 1.00 98.50 221 ASN A C 1
ATOM 1709 O O . ASN A 1 221 ? -8.526 12.712 3.629 1.00 98.50 221 ASN A O 1
ATOM 1713 N N . ALA A 1 222 ? -9.177 13.396 5.678 1.00 97.88 222 ALA A N 1
ATOM 1714 C CA . ALA A 1 222 ? -7.896 13.159 6.339 1.00 97.88 222 ALA A CA 1
ATOM 1715 C C . ALA A 1 222 ? -7.508 11.670 6.313 1.00 97.88 222 ALA A C 1
ATOM 1717 O O . ALA A 1 222 ? -6.385 11.334 5.939 1.00 97.88 222 ALA A O 1
ATOM 1718 N N . ALA A 1 223 ? -8.456 10.770 6.588 1.00 98.50 223 ALA A N 1
ATOM 1719 C CA . ALA A 1 223 ? -8.241 9.329 6.508 1.00 98.50 223 ALA A CA 1
ATOM 1720 C C . ALA A 1 223 ? -7.828 8.882 5.105 1.00 98.50 223 ALA A C 1
ATOM 1722 O O . ALA A 1 223 ? -6.856 8.143 4.957 1.00 98.50 223 ALA A O 1
ATOM 1723 N N . TYR A 1 224 ? -8.504 9.357 4.057 1.00 98.75 224 TYR A N 1
ATOM 1724 C CA . TYR A 1 224 ? -8.127 9.003 2.688 1.00 98.75 224 TYR A CA 1
ATOM 1725 C C . TYR A 1 224 ? -6.764 9.571 2.278 1.00 98.75 224 TYR A C 1
ATOM 1727 O O . TYR A 1 224 ? -5.992 8.912 1.578 1.00 98.75 224 TYR A O 1
ATOM 1735 N N . ARG A 1 225 ? -6.432 10.776 2.746 1.00 98.69 225 ARG A N 1
ATOM 1736 C CA . ARG A 1 225 ? -5.106 11.360 2.554 1.00 98.69 225 ARG A CA 1
ATOM 1737 C C . ARG A 1 225 ? -4.012 10.521 3.221 1.00 98.69 225 ARG A C 1
ATOM 1739 O O . ARG A 1 225 ? -2.994 10.252 2.582 1.00 98.69 225 ARG A O 1
ATOM 1746 N N . ASN A 1 226 ? -4.233 10.071 4.455 1.00 98.38 226 ASN A N 1
ATOM 1747 C CA . ASN A 1 226 ? -3.307 9.178 5.148 1.00 98.38 226 ASN A CA 1
ATOM 1748 C C . ASN A 1 226 ? -3.176 7.836 4.418 1.00 98.38 226 ASN A C 1
ATOM 1750 O O . ASN A 1 226 ? -2.053 7.385 4.221 1.00 98.38 226 ASN A O 1
ATOM 1754 N N . ILE A 1 227 ? -4.274 7.247 3.921 1.00 98.81 227 ILE A N 1
ATOM 1755 C CA . ILE A 1 227 ? -4.218 6.034 3.081 1.00 98.81 227 ILE A CA 1
ATOM 1756 C C . ILE A 1 227 ? -3.274 6.247 1.896 1.00 98.81 227 ILE A C 1
ATOM 1758 O O . ILE A 1 227 ? -2.400 5.418 1.652 1.00 98.81 227 ILE A O 1
ATOM 1762 N N . ILE A 1 228 ? -3.398 7.365 1.177 1.00 98.75 228 ILE A N 1
ATOM 1763 C CA . ILE A 1 228 ? -2.515 7.700 0.050 1.00 98.75 228 ILE A CA 1
ATOM 1764 C C . ILE A 1 228 ? -1.052 7.813 0.496 1.00 98.75 228 ILE A C 1
ATOM 1766 O O . ILE A 1 228 ? -0.172 7.235 -0.144 1.00 98.75 228 ILE A O 1
ATOM 1770 N N . GLY A 1 229 ? -0.790 8.529 1.591 1.00 98.44 229 GLY A N 1
ATOM 1771 C CA . GLY A 1 229 ? 0.557 8.703 2.129 1.00 98.44 229 GLY A CA 1
ATOM 1772 C C . GLY A 1 229 ? 1.202 7.377 2.531 1.00 98.44 229 GLY A C 1
ATOM 1773 O O . GLY A 1 229 ? 2.308 7.066 2.084 1.00 98.44 229 GLY A O 1
ATOM 1774 N N . PHE A 1 230 ? 0.490 6.564 3.313 1.00 98.44 230 PHE A N 1
ATOM 1775 C CA . PHE A 1 230 ? 0.952 5.245 3.741 1.00 98.44 230 PHE A CA 1
ATOM 1776 C C . PHE A 1 230 ? 1.056 4.251 2.581 1.00 98.44 230 PHE A C 1
ATOM 1778 O O . PHE A 1 230 ? 1.970 3.433 2.586 1.00 98.44 230 PHE A O 1
ATOM 1785 N N . THR A 1 231 ? 0.225 4.378 1.539 1.00 98.69 231 THR A N 1
ATOM 1786 C CA . THR A 1 231 ? 0.421 3.632 0.283 1.00 98.69 231 THR A CA 1
ATOM 1787 C C . THR A 1 231 ? 1.777 3.973 -0.321 1.00 98.69 231 THR A C 1
ATOM 1789 O O . THR A 1 231 ? 2.541 3.067 -0.626 1.00 98.69 231 THR A O 1
ATOM 1792 N N . GLY A 1 232 ? 2.113 5.264 -0.440 1.00 97.94 232 GLY A N 1
ATOM 1793 C CA . GLY A 1 232 ? 3.417 5.707 -0.943 1.00 97.94 232 GLY A CA 1
ATOM 1794 C C . GLY A 1 232 ? 4.591 5.185 -0.112 1.00 97.94 232 GLY A C 1
ATOM 1795 O O . GLY A 1 232 ? 5.596 4.736 -0.659 1.00 97.94 232 GLY A O 1
ATOM 1796 N N . TYR A 1 233 ? 4.456 5.194 1.212 1.00 95.69 233 TYR A N 1
ATOM 1797 C CA . TYR A 1 233 ? 5.454 4.625 2.115 1.00 95.69 233 TYR A CA 1
ATOM 1798 C C . TYR A 1 233 ? 5.621 3.108 1.931 1.00 95.69 233 TYR A C 1
ATOM 1800 O O . TYR A 1 233 ? 6.740 2.633 1.754 1.00 95.69 233 TYR A O 1
ATOM 1808 N N . PHE A 1 234 ? 4.541 2.328 1.904 1.00 95.31 234 PHE A N 1
ATOM 1809 C CA . PHE A 1 234 ? 4.664 0.880 1.728 1.00 95.31 234 PHE A CA 1
ATOM 1810 C C . PHE A 1 234 ? 5.092 0.498 0.304 1.00 95.31 234 PHE A C 1
ATOM 1812 O O . PHE A 1 234 ? 5.835 -0.467 0.130 1.00 95.31 234 PHE A O 1
ATOM 1819 N N . THR A 1 235 ? 4.747 1.276 -0.729 1.00 95.75 235 THR A N 1
ATOM 1820 C CA . THR A 1 235 ? 5.331 1.072 -2.065 1.00 95.75 235 THR A CA 1
ATOM 1821 C C . THR A 1 235 ? 6.826 1.391 -2.098 1.00 95.75 235 THR A C 1
ATOM 1823 O O . THR A 1 235 ? 7.538 0.801 -2.907 1.00 95.75 235 THR A O 1
ATOM 1826 N N . MET A 1 236 ? 7.336 2.255 -1.209 1.00 91.75 236 MET A N 1
ATOM 1827 C CA . MET A 1 236 ? 8.778 2.463 -1.027 1.00 91.75 236 MET A CA 1
ATOM 1828 C C . MET A 1 236 ? 9.464 1.191 -0.530 1.00 91.75 236 MET A C 1
ATOM 1830 O O . MET A 1 236 ? 10.491 0.801 -1.079 1.00 91.75 236 MET A O 1
ATOM 1834 N N . ILE A 1 237 ? 8.879 0.503 0.456 1.00 88.81 237 ILE A N 1
ATOM 1835 C CA . ILE A 1 237 ? 9.369 -0.805 0.926 1.00 88.81 237 ILE A CA 1
ATOM 1836 C C . ILE A 1 237 ? 9.421 -1.782 -0.257 1.00 88.81 237 ILE A C 1
ATOM 1838 O O . ILE A 1 237 ? 10.460 -2.393 -0.523 1.00 88.81 237 ILE A O 1
ATOM 1842 N N . TYR A 1 238 ? 8.350 -1.822 -1.054 1.00 89.56 238 TYR A N 1
ATOM 1843 C CA . TYR A 1 238 ? 8.285 -2.589 -2.295 1.00 89.56 238 TYR A CA 1
ATOM 1844 C C . TYR A 1 238 ? 9.117 -2.048 -3.458 1.00 89.56 238 TYR A C 1
ATOM 1846 O O . TYR A 1 238 ? 9.147 -2.717 -4.475 1.00 89.56 238 TYR A O 1
ATOM 1854 N N . CYS A 1 239 ? 9.814 -0.918 -3.431 1.00 86.62 239 CYS A N 1
ATOM 1855 C CA . CYS A 1 239 ? 10.759 -0.580 -4.517 1.00 86.62 239 CYS A CA 1
ATOM 1856 C C . CYS A 1 239 ? 12.213 -0.637 -4.050 1.00 86.62 239 CYS A C 1
ATOM 1858 O O . CYS A 1 239 ? 13.104 -0.994 -4.822 1.00 86.62 239 CYS A O 1
ATOM 1860 N N . VAL A 1 240 ? 12.440 -0.345 -2.772 1.00 81.50 240 VAL A N 1
ATOM 1861 C CA . VAL A 1 240 ? 13.763 -0.222 -2.175 1.00 81.50 240 VAL A CA 1
ATOM 1862 C C . VAL A 1 240 ? 14.238 -1.536 -1.559 1.00 81.50 240 VAL A C 1
ATOM 1864 O O . VAL A 1 240 ? 15.365 -1.951 -1.825 1.00 81.50 240 VAL A O 1
ATOM 1867 N N . LEU A 1 241 ? 13.402 -2.197 -0.749 1.00 77.94 241 LEU A N 1
ATOM 1868 C CA . LEU A 1 241 ? 13.825 -3.338 0.082 1.00 77.94 241 LEU A CA 1
ATOM 1869 C C . LEU A 1 241 ? 13.711 -4.695 -0.598 1.00 77.94 241 LEU A C 1
ATOM 1871 O O . LEU A 1 241 ? 14.189 -5.699 -0.086 1.00 77.94 241 LEU A O 1
ATOM 1875 N N . ARG A 1 242 ? 13.128 -4.746 -1.781 1.00 80.62 242 ARG A N 1
ATOM 1876 C CA . ARG A 1 242 ? 13.024 -5.989 -2.529 1.00 80.62 242 ARG A CA 1
ATOM 1877 C C . ARG A 1 242 ? 12.048 -7.059 -2.051 1.00 80.62 242 ARG A C 1
ATOM 1879 O O . ARG A 1 242 ? 12.139 -8.215 -2.458 1.00 80.62 242 ARG A O 1
ATOM 1886 N N . VAL A 1 243 ? 11.050 -6.625 -1.285 1.00 84.75 243 VAL A N 1
ATOM 1887 C CA . VAL A 1 243 ? 10.046 -7.484 -0.653 1.00 84.75 243 VAL A CA 1
ATOM 1888 C C . VAL A 1 243 ? 9.024 -8.024 -1.670 1.00 84.75 243 VAL A C 1
ATOM 1890 O O . VAL A 1 243 ? 8.474 -7.280 -2.473 1.00 84.75 243 VAL A O 1
ATOM 1893 N N . HIS A 1 244 ? 8.770 -9.335 -1.631 1.00 85.75 244 HIS A N 1
ATOM 1894 C CA . HIS A 1 244 ? 7.733 -10.067 -2.389 1.00 85.75 244 HIS A CA 1
ATOM 1895 C C . HIS A 1 244 ? 7.800 -10.054 -3.932 1.00 85.75 244 HIS A C 1
ATOM 1897 O O . HIS A 1 244 ? 6.848 -10.467 -4.596 1.00 85.75 244 HIS A O 1
ATOM 1903 N N . TYR A 1 245 ? 8.897 -9.619 -4.557 1.00 85.25 245 TYR A N 1
ATOM 1904 C CA . TYR A 1 245 ? 8.954 -9.553 -6.032 1.00 85.25 245 TYR A CA 1
ATOM 1905 C C . TYR A 1 245 ? 9.081 -10.895 -6.723 1.00 85.25 245 TYR A C 1
ATOM 1907 O O . TYR A 1 245 ? 8.698 -11.029 -7.880 1.00 85.25 245 TYR A O 1
ATOM 1915 N N . ASP A 1 246 ? 9.655 -11.867 -6.023 1.00 84.81 246 ASP A N 1
ATOM 1916 C CA . ASP A 1 246 ? 9.788 -13.248 -6.469 1.00 84.81 246 ASP A CA 1
ATOM 1917 C C . ASP A 1 246 ? 8.430 -13.899 -6.765 1.00 84.81 246 ASP A C 1
ATOM 1919 O O . ASP A 1 246 ? 8.367 -14.923 -7.432 1.00 84.81 246 ASP A O 1
ATOM 1923 N N . MET A 1 247 ? 7.342 -13.267 -6.325 1.00 87.06 247 MET A N 1
ATOM 1924 C CA . MET A 1 247 ? 5.964 -13.704 -6.529 1.00 87.06 247 MET A CA 1
ATOM 1925 C C . MET A 1 247 ? 5.332 -13.092 -7.782 1.00 87.06 247 MET A C 1
ATOM 1927 O O . MET A 1 247 ? 4.296 -13.567 -8.251 1.00 87.06 247 MET A O 1
ATOM 1931 N N . LEU A 1 248 ? 5.918 -12.020 -8.324 1.00 90.94 248 LEU A N 1
ATOM 1932 C CA . LEU A 1 248 ? 5.356 -11.323 -9.470 1.00 90.94 248 LEU A CA 1
ATOM 1933 C C . LEU A 1 248 ? 5.575 -12.141 -10.751 1.00 90.94 248 LEU A C 1
ATOM 1935 O O . LEU A 1 248 ? 6.669 -12.651 -10.986 1.00 90.94 248 LEU A O 1
ATOM 1939 N N . PRO A 1 249 ? 4.590 -12.201 -11.664 1.00 89.88 249 PRO A N 1
ATOM 1940 C CA . PRO A 1 249 ? 4.737 -12.874 -12.956 1.00 89.88 249 PRO A CA 1
ATOM 1941 C C . PRO A 1 249 ? 5.586 -12.070 -13.969 1.00 89.88 249 PRO A C 1
ATOM 1943 O O . PRO A 1 249 ? 5.318 -12.089 -15.174 1.00 89.88 249 PRO A O 1
ATOM 1946 N N . VAL A 1 250 ? 6.601 -11.336 -13.503 1.00 89.12 250 VAL A N 1
ATOM 1947 C CA . VAL A 1 250 ? 7.492 -10.505 -14.319 1.00 89.12 250 VAL A CA 1
ATOM 1948 C C . VAL A 1 250 ? 8.922 -10.553 -13.776 1.00 89.12 250 VAL A C 1
ATOM 1950 O O . VAL A 1 250 ? 9.150 -10.460 -12.578 1.00 89.12 250 VAL A O 1
ATOM 1953 N N . GLU A 1 251 ? 9.899 -10.667 -14.675 1.00 88.75 251 GLU A N 1
ATOM 1954 C CA . GLU A 1 251 ? 11.313 -10.838 -14.327 1.00 88.75 251 GLU A CA 1
ATOM 1955 C C . GLU A 1 251 ? 12.222 -9.968 -15.208 1.00 88.75 251 GLU A C 1
ATOM 1957 O O . GLU A 1 251 ? 11.812 -9.436 -16.251 1.00 88.75 251 GLU A O 1
ATOM 1962 N N . GLY A 1 252 ? 13.485 -9.844 -14.792 1.00 88.06 252 GLY A N 1
ATOM 1963 C CA . GLY A 1 252 ? 14.547 -9.222 -15.578 1.00 88.06 252 GLY A CA 1
ATOM 1964 C C . GLY A 1 252 ? 14.270 -7.748 -15.921 1.00 88.06 252 GLY A C 1
ATOM 1965 O O . GLY A 1 252 ? 13.785 -6.999 -15.069 1.00 88.06 252 GLY A O 1
ATOM 1966 N N . PRO A 1 253 ? 14.548 -7.305 -17.164 1.00 87.88 253 PRO A N 1
ATOM 1967 C CA . PRO A 1 253 ? 14.350 -5.910 -17.576 1.00 87.88 253 PRO A CA 1
ATOM 1968 C C . PRO A 1 253 ? 12.906 -5.413 -17.453 1.00 87.88 253 PRO A C 1
ATOM 1970 O O . PRO A 1 253 ? 12.661 -4.215 -17.340 1.00 87.88 253 PRO A O 1
ATOM 1973 N N . GLU A 1 254 ? 11.934 -6.321 -17.497 1.00 89.75 254 GLU A N 1
ATOM 1974 C CA . GLU A 1 254 ? 10.521 -5.966 -17.410 1.00 89.75 254 GLU A CA 1
ATOM 1975 C C . GLU A 1 254 ? 10.119 -5.673 -15.961 1.00 89.75 254 GLU A C 1
ATOM 1977 O O . GLU A 1 254 ? 9.384 -4.717 -15.724 1.00 89.75 254 GLU A O 1
ATOM 1982 N N . LEU A 1 255 ? 10.669 -6.424 -14.998 1.00 90.69 255 LEU A N 1
ATOM 1983 C CA . LEU A 1 255 ? 10.515 -6.131 -13.572 1.00 90.69 255 LEU A CA 1
ATOM 1984 C C . LEU A 1 255 ? 11.175 -4.793 -13.222 1.00 90.69 255 LEU A C 1
ATOM 1986 O O . LEU A 1 255 ? 10.584 -3.994 -12.506 1.00 90.69 255 LEU A O 1
ATOM 1990 N N . ALA A 1 256 ? 12.354 -4.501 -13.782 1.00 89.94 256 ALA A N 1
ATOM 1991 C CA . ALA A 1 256 ? 13.026 -3.219 -13.564 1.00 89.94 256 ALA A CA 1
ATOM 1992 C C . ALA A 1 256 ? 12.152 -2.017 -13.976 1.00 89.94 256 ALA A C 1
ATOM 1994 O O . ALA A 1 256 ? 12.101 -1.026 -13.256 1.00 89.94 256 ALA A O 1
ATOM 1995 N N . LYS A 1 257 ? 11.401 -2.121 -15.083 1.00 91.75 257 LYS A N 1
ATOM 1996 C CA . LYS A 1 257 ? 10.444 -1.078 -15.501 1.00 91.75 257 LYS A CA 1
ATOM 1997 C C . LYS A 1 257 ? 9.279 -0.926 -14.524 1.00 91.75 257 LYS A C 1
ATOM 1999 O O . LYS A 1 257 ? 8.895 0.195 -14.217 1.00 91.75 257 LYS A O 1
ATOM 2004 N N . VAL A 1 258 ? 8.734 -2.040 -14.025 1.00 94.19 258 VAL A N 1
ATOM 2005 C CA . VAL A 1 258 ? 7.671 -2.016 -13.004 1.00 94.19 258 VAL A CA 1
ATOM 2006 C C . VAL A 1 258 ? 8.163 -1.317 -11.738 1.00 94.19 258 VAL A C 1
ATOM 2008 O O . VAL A 1 258 ? 7.458 -0.462 -11.210 1.00 94.19 258 VAL A O 1
ATOM 2011 N N . LEU A 1 259 ? 9.381 -1.629 -11.284 1.00 93.31 259 LEU A N 1
ATOM 2012 C CA . LEU A 1 259 ? 9.980 -1.003 -10.104 1.00 93.31 259 LEU A CA 1
ATOM 2013 C C . LEU A 1 259 ? 10.303 0.485 -10.321 1.00 93.31 259 LEU A C 1
ATOM 2015 O O . LEU A 1 259 ? 10.139 1.265 -9.385 1.00 93.31 259 LEU A O 1
ATOM 2019 N N . ASP A 1 260 ? 10.686 0.901 -11.536 1.00 92.94 260 ASP A N 1
ATOM 2020 C CA . ASP A 1 260 ? 10.860 2.324 -11.876 1.00 92.94 260 ASP A CA 1
ATOM 2021 C C . ASP A 1 260 ? 9.545 3.096 -11.731 1.00 92.94 260 ASP A C 1
ATOM 2023 O O . ASP A 1 260 ? 9.474 4.095 -11.015 1.00 92.94 260 ASP A O 1
ATOM 2027 N N . SER A 1 261 ? 8.470 2.582 -12.338 1.00 96.69 261 SER A N 1
ATOM 2028 C CA . SER A 1 261 ? 7.125 3.149 -12.202 1.00 96.69 261 SER A CA 1
ATOM 2029 C C . SER A 1 261 ? 6.629 3.142 -10.756 1.00 96.69 261 SER A C 1
ATOM 2031 O O . SER A 1 261 ? 6.026 4.120 -10.310 1.00 96.69 261 SER A O 1
ATOM 2033 N N . LEU A 1 262 ? 6.910 2.078 -9.997 1.00 96.81 262 LEU A N 1
ATOM 2034 C CA . LEU A 1 262 ? 6.559 2.004 -8.580 1.00 96.81 262 LEU A CA 1
ATOM 2035 C C . LEU A 1 262 ? 7.305 3.066 -7.765 1.00 96.81 262 LEU A C 1
ATOM 2037 O O . LEU A 1 262 ? 6.690 3.726 -6.936 1.00 96.81 262 LEU A O 1
ATOM 2041 N N . GLY A 1 263 ? 8.596 3.289 -8.031 1.00 95.38 263 GLY A N 1
ATOM 2042 C CA . GLY A 1 263 ? 9.384 4.349 -7.396 1.00 95.38 263 GLY A CA 1
ATOM 2043 C C . GLY A 1 263 ? 8.854 5.755 -7.701 1.00 95.38 263 GLY A C 1
ATOM 2044 O O . GLY A 1 263 ? 8.750 6.592 -6.802 1.00 95.38 263 GLY A O 1
ATOM 2045 N N . VAL A 1 264 ? 8.432 6.009 -8.944 1.00 97.31 264 VAL A N 1
ATOM 2046 C CA . VAL A 1 264 ? 7.761 7.268 -9.317 1.00 97.31 264 VAL A CA 1
ATOM 2047 C C . VAL A 1 264 ? 6.447 7.445 -8.548 1.00 97.31 264 VAL A C 1
ATOM 2049 O O . VAL A 1 264 ? 6.191 8.528 -8.013 1.00 97.31 264 VAL A O 1
ATOM 2052 N N . ILE A 1 265 ? 5.624 6.395 -8.462 1.00 98.19 265 ILE A N 1
ATOM 2053 C CA . ILE A 1 265 ? 4.378 6.409 -7.683 1.00 98.19 265 ILE A CA 1
ATOM 2054 C C . ILE A 1 265 ? 4.670 6.676 -6.207 1.00 98.19 265 ILE A C 1
ATOM 2056 O O . ILE A 1 265 ? 4.065 7.584 -5.646 1.00 98.19 265 ILE A O 1
ATOM 2060 N N . THR A 1 266 ? 5.640 5.983 -5.609 1.00 97.38 266 THR A N 1
ATOM 2061 C CA . THR A 1 266 ? 6.083 6.174 -4.221 1.00 97.38 266 THR A CA 1
ATOM 2062 C C . THR A 1 266 ? 6.295 7.651 -3.888 1.00 97.38 266 THR A C 1
ATOM 2064 O O . THR A 1 266 ? 5.642 8.173 -2.985 1.00 97.38 266 THR A O 1
ATOM 2067 N N . LEU A 1 267 ? 7.137 8.366 -4.644 1.00 97.69 267 LEU A N 1
ATOM 2068 C CA . LEU A 1 267 ? 7.430 9.778 -4.352 1.00 97.69 267 LEU A CA 1
ATOM 2069 C C . LEU A 1 267 ? 6.203 10.675 -4.507 1.00 97.69 267 LEU A C 1
ATOM 2071 O O . LEU A 1 267 ? 5.971 11.575 -3.696 1.00 97.69 267 LEU A O 1
ATOM 2075 N N . LYS A 1 268 ? 5.394 10.434 -5.543 1.00 98.44 268 LYS A N 1
ATOM 2076 C CA . LYS A 1 268 ? 4.207 11.250 -5.810 1.00 98.44 268 LYS A CA 1
ATOM 2077 C C . LYS A 1 268 ? 3.096 11.005 -4.788 1.00 98.44 268 LYS A C 1
ATOM 2079 O O . LYS A 1 268 ? 2.411 11.960 -4.430 1.00 98.44 268 LYS A O 1
ATOM 2084 N N . LEU A 1 269 ? 2.940 9.779 -4.289 1.00 98.62 269 LEU A N 1
ATOM 2085 C CA . LEU A 1 269 ? 1.993 9.446 -3.223 1.00 98.62 269 LEU A CA 1
ATOM 2086 C C . LEU A 1 269 ? 2.455 9.967 -1.861 1.00 98.62 269 LEU A C 1
ATOM 2088 O O . LEU A 1 269 ? 1.643 10.548 -1.147 1.00 98.62 269 LEU A O 1
ATOM 2092 N N . LEU A 1 270 ? 3.750 9.865 -1.537 1.00 98.19 270 LEU A N 1
ATOM 2093 C CA . LEU A 1 270 ? 4.315 10.494 -0.337 1.00 98.19 270 LEU A CA 1
ATOM 2094 C C . LEU A 1 270 ? 4.062 12.003 -0.341 1.00 98.19 270 LEU A C 1
ATOM 2096 O O . LEU A 1 270 ? 3.581 12.553 0.647 1.00 98.19 270 LEU A O 1
ATOM 2100 N N . LYS A 1 271 ? 4.298 12.669 -1.477 1.00 98.38 271 LYS A N 1
ATOM 2101 C CA . LYS A 1 271 ? 3.948 14.082 -1.646 1.00 98.38 271 LYS A CA 1
ATOM 2102 C C . LYS A 1 271 ? 2.443 14.309 -1.473 1.00 98.38 271 LYS A C 1
ATOM 2104 O O . LYS A 1 271 ? 2.041 15.201 -0.741 1.00 98.38 271 LYS A O 1
ATOM 2109 N N . LEU A 1 272 ? 1.597 13.505 -2.114 1.00 98.38 272 LEU A N 1
ATOM 2110 C CA . LEU A 1 272 ? 0.145 13.687 -2.048 1.00 98.38 272 LEU A CA 1
ATOM 2111 C C . LEU A 1 272 ? -0.432 13.478 -0.635 1.00 98.38 272 LEU A C 1
ATOM 2113 O O . LEU A 1 272 ? -1.417 14.122 -0.288 1.00 98.38 272 LEU A O 1
ATOM 2117 N N . GLY A 1 273 ? 0.174 12.599 0.165 1.00 98.25 273 GLY A N 1
ATOM 2118 C CA . GLY A 1 273 ? -0.244 12.314 1.537 1.00 98.25 273 GLY A CA 1
ATOM 2119 C C . GLY A 1 273 ? 0.371 13.240 2.588 1.00 98.25 273 GLY A C 1
ATOM 2120 O O . GLY A 1 273 ? -0.301 13.592 3.553 1.00 98.25 273 GLY A O 1
ATOM 2121 N N . PHE A 1 274 ? 1.614 13.696 2.413 1.00 98.25 274 PHE A N 1
ATOM 2122 C CA . PHE A 1 274 ? 2.366 14.372 3.483 1.00 98.25 274 PHE A CA 1
ATOM 2123 C C . PHE A 1 274 ? 2.863 15.784 3.138 1.00 98.25 274 PHE A C 1
ATOM 2125 O O . PHE A 1 274 ? 3.464 16.443 3.978 1.00 98.25 274 PHE A O 1
ATOM 2132 N N . ASP A 1 275 ? 2.587 16.322 1.950 1.00 97.44 275 ASP A N 1
ATOM 2133 C CA . ASP A 1 275 ? 2.939 17.707 1.592 1.00 97.44 275 ASP A CA 1
ATOM 2134 C C . ASP A 1 275 ? 1.867 18.717 2.049 1.00 97.44 275 ASP A C 1
ATOM 2136 O O . ASP A 1 275 ? 0.672 18.494 1.846 1.00 97.44 275 ASP A O 1
ATOM 2140 N N . ASP A 1 276 ? 2.260 19.862 2.613 1.00 95.88 276 ASP A N 1
ATOM 2141 C CA . ASP A 1 276 ? 1.317 20.891 3.092 1.00 95.88 276 ASP A CA 1
ATOM 2142 C C . ASP A 1 276 ? 0.481 21.475 1.961 1.00 95.88 276 ASP A C 1
ATOM 2144 O O . ASP A 1 276 ? -0.684 21.804 2.159 1.00 95.88 276 ASP A O 1
ATOM 2148 N N . SER A 1 277 ? 1.032 21.525 0.745 1.00 96.31 277 SER A N 1
ATOM 2149 C CA . SER A 1 277 ? 0.324 22.019 -0.445 1.00 96.31 277 SER A CA 1
ATOM 2150 C C . SER A 1 277 ? -0.910 21.192 -0.822 1.00 96.31 277 SER A C 1
ATOM 2152 O O . SER A 1 277 ? -1.669 21.572 -1.713 1.00 96.31 277 SER A O 1
ATOM 2154 N N . THR A 1 278 ? -1.112 20.047 -0.171 1.00 95.38 278 THR A N 1
ATOM 2155 C CA . THR A 1 278 ? -2.269 19.171 -0.377 1.00 95.38 278 THR A CA 1
ATOM 2156 C C . THR A 1 278 ? -3.261 19.225 0.785 1.00 95.38 278 THR A C 1
ATOM 2158 O O . THR A 1 278 ? -4.269 18.517 0.771 1.00 95.38 278 THR A O 1
ATOM 2161 N N . VAL A 1 279 ? -2.988 20.037 1.820 1.00 94.50 279 VAL A N 1
ATOM 2162 C CA . VAL A 1 279 ? -3.903 20.242 2.958 1.00 94.50 279 VAL A CA 1
ATOM 2163 C C . VAL A 1 279 ? -5.154 20.944 2.456 1.00 94.50 279 VAL A C 1
ATOM 2165 O O . VAL A 1 279 ? -5.077 21.889 1.679 1.00 94.50 279 VAL A O 1
ATOM 2168 N N . GLY A 1 280 ? -6.313 20.416 2.849 1.00 94.81 280 GLY A N 1
ATOM 2169 C CA . GLY A 1 280 ? -7.618 20.893 2.396 1.00 94.81 280 GLY A CA 1
ATOM 2170 C C . GLY A 1 280 ? -8.142 20.244 1.112 1.00 94.81 280 GLY A C 1
ATOM 2171 O O . GLY A 1 280 ? -9.295 20.483 0.769 1.00 94.81 280 GLY A O 1
ATOM 2172 N N . LEU A 1 281 ? -7.364 19.398 0.421 1.00 97.88 281 LEU A N 1
ATOM 2173 C CA . LEU A 1 281 ? -7.914 18.618 -0.692 1.00 97.88 281 LEU A CA 1
ATOM 2174 C C . LEU A 1 281 ? -8.958 17.619 -0.186 1.00 97.88 281 LEU A C 1
ATOM 2176 O O . LEU A 1 281 ? -8.738 16.885 0.778 1.00 97.88 281 LEU A O 1
ATOM 2180 N N . THR A 1 282 ? -10.077 17.552 -0.893 1.00 98.50 282 THR A N 1
ATOM 2181 C CA . THR A 1 282 ? -11.152 16.597 -0.621 1.00 98.50 282 THR A CA 1
ATOM 2182 C C . THR A 1 282 ? -10.770 15.179 -1.053 1.00 98.50 282 THR A C 1
ATOM 2184 O O . THR A 1 282 ? -9.927 14.981 -1.936 1.00 98.50 282 THR A O 1
ATOM 2187 N N . LYS A 1 283 ? -11.467 14.164 -0.519 1.00 97.88 283 LYS A N 1
ATOM 2188 C CA . LYS A 1 283 ? -11.365 12.765 -0.970 1.00 97.88 283 LYS A CA 1
ATOM 2189 C C . LYS A 1 283 ? -11.467 12.649 -2.494 1.00 97.88 283 LYS A C 1
ATOM 2191 O O . LYS A 1 283 ? -10.683 11.937 -3.120 1.00 97.88 283 LYS A O 1
ATOM 2196 N N . THR A 1 284 ? -12.414 13.360 -3.103 1.00 98.50 284 THR A N 1
ATOM 2197 C CA . THR A 1 284 ? -12.653 13.330 -4.553 1.00 98.50 284 THR A CA 1
ATOM 2198 C C . THR A 1 284 ? -11.457 13.864 -5.342 1.00 98.50 284 THR A C 1
ATOM 2200 O O . THR A 1 284 ? -11.042 13.252 -6.329 1.00 98.50 284 THR A O 1
ATOM 2203 N N . GLU A 1 285 ? -10.860 14.974 -4.908 1.00 98.62 285 GLU A N 1
ATOM 2204 C CA . GLU A 1 285 ? -9.687 15.559 -5.566 1.00 98.62 285 GLU A CA 1
ATOM 2205 C C . GLU A 1 285 ? -8.443 14.690 -5.397 1.00 98.62 285 GLU A C 1
ATOM 2207 O O . GLU A 1 285 ? -7.714 14.456 -6.365 1.00 98.62 285 GLU A O 1
ATOM 2212 N N . LEU A 1 286 ? -8.226 14.168 -4.188 1.00 98.50 286 LEU A N 1
ATOM 2213 C CA . LEU A 1 286 ? -7.158 13.219 -3.893 1.00 98.50 286 LEU A CA 1
ATOM 2214 C C . LEU A 1 286 ? -7.283 11.966 -4.766 1.00 98.50 286 LEU A C 1
ATOM 2216 O O . LEU A 1 286 ? -6.306 11.547 -5.383 1.00 98.50 286 LEU A O 1
ATOM 2220 N N . ARG A 1 287 ? -8.499 11.426 -4.915 1.00 98.56 287 ARG A N 1
ATOM 2221 C CA . ARG A 1 287 ? -8.777 10.248 -5.747 1.00 98.56 287 ARG A CA 1
ATOM 2222 C C . ARG A 1 287 ? -8.517 10.524 -7.217 1.00 98.56 287 ARG A C 1
ATOM 2224 O O . ARG A 1 287 ? -7.923 9.699 -7.908 1.00 98.56 287 ARG A O 1
ATOM 2231 N N . LYS A 1 288 ? -8.938 11.692 -7.705 1.00 98.62 288 LYS A N 1
ATOM 2232 C CA . LYS A 1 288 ? -8.663 12.126 -9.077 1.00 98.62 288 LYS A CA 1
ATOM 2233 C C . LYS A 1 288 ? -7.157 12.188 -9.335 1.00 98.62 288 LYS A C 1
ATOM 2235 O O . LYS A 1 288 ? -6.703 11.691 -10.361 1.00 98.62 288 LYS A O 1
ATOM 2240 N N . ARG A 1 289 ? -6.383 12.755 -8.402 1.00 98.62 289 ARG A N 1
ATOM 2241 C CA . ARG A 1 289 ? -4.916 12.817 -8.501 1.00 98.62 289 ARG A CA 1
ATOM 2242 C C . ARG A 1 289 ? -4.297 11.421 -8.449 1.00 98.62 289 ARG A C 1
ATOM 2244 O O . ARG A 1 289 ? -3.496 11.110 -9.319 1.00 98.62 289 ARG A O 1
ATOM 2251 N N . PHE A 1 290 ? -4.716 10.567 -7.516 1.00 98.62 290 PHE A N 1
ATOM 2252 C CA . PHE A 1 290 ? -4.276 9.172 -7.429 1.00 98.62 290 PHE A CA 1
ATOM 2253 C C . PHE A 1 290 ? -4.509 8.411 -8.744 1.00 98.62 290 PHE A C 1
ATOM 2255 O O . PHE A 1 290 ? -3.589 7.802 -9.284 1.00 98.62 290 PHE A O 1
ATOM 2262 N N . ASN A 1 291 ? -5.711 8.514 -9.317 1.00 98.69 291 ASN A N 1
ATOM 2263 C CA . ASN A 1 291 ? -6.037 7.875 -10.591 1.00 98.69 291 ASN A CA 1
ATOM 2264 C C . ASN A 1 291 ? -5.204 8.416 -11.749 1.00 98.69 291 ASN A C 1
ATOM 2266 O O . ASN A 1 291 ? -4.680 7.618 -12.518 1.00 98.69 291 ASN A O 1
ATOM 2270 N N . ALA A 1 292 ? -5.019 9.736 -11.827 1.00 98.69 292 ALA A N 1
ATOM 2271 C CA . ALA A 1 292 ? -4.184 10.345 -12.856 1.00 98.69 292 ALA A CA 1
ATOM 2272 C C . ALA A 1 292 ? -2.731 9.846 -12.787 1.00 98.69 292 ALA A C 1
ATOM 2274 O O . ALA A 1 292 ? -2.117 9.607 -13.823 1.00 98.69 292 ALA A O 1
ATOM 2275 N N . LEU A 1 293 ? -2.186 9.639 -11.581 1.00 98.50 293 LEU A N 1
ATOM 2276 C CA . LEU A 1 293 ? -0.861 9.037 -11.410 1.00 98.50 293 LEU A CA 1
ATOM 2277 C C . LEU A 1 293 ? -0.813 7.607 -11.956 1.00 98.50 293 LEU A C 1
ATOM 2279 O O . LEU A 1 293 ? 0.099 7.275 -12.710 1.00 98.50 293 LEU A O 1
ATOM 2283 N N . LEU A 1 294 ? -1.807 6.784 -11.616 1.00 98.50 294 LEU A N 1
ATOM 2284 C CA . LEU A 1 294 ? -1.890 5.412 -12.116 1.00 98.50 294 LEU A CA 1
ATOM 2285 C C . LEU A 1 294 ? -2.106 5.354 -13.634 1.00 98.50 294 LEU A C 1
ATOM 2287 O O . LEU A 1 294 ? -1.533 4.483 -14.276 1.00 98.50 294 LEU A O 1
ATOM 2291 N N . ASP A 1 295 ? -2.883 6.268 -14.218 1.00 98.62 295 ASP A N 1
ATOM 2292 C CA . ASP A 1 295 ? -3.098 6.343 -15.669 1.00 98.62 295 ASP A CA 1
ATOM 2293 C C . ASP A 1 295 ? -1.808 6.711 -16.420 1.00 98.62 295 ASP A C 1
ATOM 2295 O O . ASP A 1 295 ? -1.521 6.137 -17.471 1.00 98.62 295 ASP A O 1
ATOM 2299 N N . ILE A 1 296 ? -1.002 7.632 -15.876 1.00 98.25 296 ILE A N 1
ATOM 2300 C CA . ILE A 1 296 ? 0.309 7.980 -16.446 1.00 98.25 296 ILE A CA 1
ATOM 2301 C C . ILE A 1 296 ? 1.213 6.743 -16.482 1.00 98.25 296 ILE A C 1
ATOM 2303 O O . ILE A 1 296 ? 1.755 6.412 -17.535 1.00 98.25 296 ILE A O 1
ATOM 2307 N N . GLU A 1 297 ? 1.343 6.029 -15.361 1.00 98.00 297 GLU A N 1
ATOM 2308 C CA . GLU A 1 297 ? 2.215 4.849 -15.299 1.00 98.00 297 GLU A CA 1
ATOM 2309 C C . GLU A 1 297 ? 1.650 3.642 -16.061 1.00 98.00 297 GLU A C 1
ATOM 2311 O O . GLU A 1 297 ? 2.410 2.853 -16.617 1.00 98.00 297 GLU A O 1
ATOM 2316 N N . LEU A 1 298 ? 0.325 3.511 -16.161 1.00 97.62 298 LEU A N 1
ATOM 2317 C CA . LEU A 1 298 ? -0.324 2.522 -17.021 1.00 97.62 298 LEU A CA 1
ATOM 2318 C C . LEU A 1 298 ? 0.078 2.721 -18.484 1.00 97.62 298 LEU A C 1
ATOM 2320 O O . LEU A 1 298 ? 0.451 1.756 -19.154 1.00 97.62 298 LEU A O 1
ATOM 2324 N N . ASN A 1 299 ? 0.019 3.961 -18.973 1.00 96.88 299 ASN A N 1
ATOM 2325 C CA . ASN A 1 299 ? 0.389 4.293 -20.348 1.00 96.88 299 ASN A CA 1
ATOM 2326 C C . ASN A 1 299 ? 1.884 4.070 -20.606 1.00 96.88 299 ASN A C 1
ATOM 2328 O O . ASN A 1 299 ? 2.240 3.535 -21.652 1.00 96.88 299 ASN A O 1
ATOM 2332 N N . GLU A 1 300 ? 2.741 4.410 -19.641 1.00 95.50 300 GLU A N 1
ATOM 2333 C CA . GLU A 1 300 ? 4.188 4.178 -19.723 1.00 95.50 300 GLU A CA 1
ATOM 2334 C C . GLU A 1 300 ? 4.539 2.681 -19.776 1.00 95.50 300 GLU A C 1
ATOM 2336 O O . GLU A 1 300 ? 5.400 2.244 -20.543 1.00 95.50 300 GLU A O 1
ATOM 2341 N N . LEU A 1 301 ? 3.866 1.862 -18.963 1.00 94.88 301 LEU A N 1
ATOM 2342 C CA . LEU A 1 301 ? 4.171 0.436 -18.865 1.00 94.88 301 LEU A CA 1
ATOM 2343 C C . LEU A 1 301 ? 3.548 -0.398 -19.979 1.00 94.88 301 LEU A C 1
ATOM 2345 O O . LEU A 1 301 ? 4.096 -1.464 -20.282 1.00 94.88 301 LEU A O 1
ATOM 2349 N N . THR A 1 302 ? 2.443 0.054 -20.578 1.00 92.25 302 THR A N 1
ATOM 2350 C CA . THR A 1 302 ? 1.724 -0.699 -21.610 1.00 92.25 302 THR A CA 1
ATOM 2351 C C . THR A 1 302 ? 2.652 -0.960 -22.807 1.00 92.25 302 THR A C 1
ATOM 2353 O O . THR A 1 302 ? 3.133 -0.019 -23.441 1.00 92.25 302 THR A O 1
ATOM 2356 N N . PRO A 1 303 ? 2.949 -2.230 -23.145 1.00 86.19 303 PRO A N 1
ATOM 2357 C CA . PRO A 1 303 ? 3.795 -2.547 -24.288 1.00 86.19 303 PRO A CA 1
ATOM 2358 C C . PRO A 1 303 ? 3.208 -1.996 -25.591 1.00 86.19 303 PRO A C 1
ATOM 2360 O O . PRO A 1 303 ? 2.002 -2.081 -25.821 1.00 86.19 303 PRO A O 1
ATOM 2363 N N . GLN A 1 304 ? 4.073 -1.518 -26.490 1.00 79.50 304 GLN A N 1
ATOM 2364 C CA . GLN A 1 304 ? 3.677 -1.242 -27.873 1.00 79.50 304 GLN A CA 1
ATOM 2365 C C . GLN A 1 304 ? 3.064 -2.505 -28.512 1.00 79.50 304 GLN A C 1
ATOM 2367 O O . GLN A 1 304 ? 3.443 -3.631 -28.166 1.00 79.50 304 GLN A O 1
ATOM 2372 N N . ALA A 1 305 ? 2.086 -2.302 -29.402 1.00 73.88 305 ALA A N 1
ATOM 2373 C CA . ALA A 1 305 ? 1.181 -3.331 -29.917 1.00 73.88 305 ALA A CA 1
ATOM 2374 C C . ALA A 1 305 ? 1.879 -4.662 -30.278 1.00 73.88 305 ALA A C 1
ATOM 2376 O O . ALA A 1 305 ? 2.915 -4.681 -30.939 1.00 73.88 305 ALA A O 1
ATOM 2377 N N . GLY A 1 306 ? 1.288 -5.786 -29.849 1.00 65.00 306 GLY A N 1
ATOM 2378 C CA . GLY A 1 306 ? 1.713 -7.142 -30.233 1.00 65.00 306 GLY A CA 1
ATOM 2379 C C . GLY A 1 306 ? 2.484 -7.951 -29.180 1.00 65.00 306 GLY A C 1
ATOM 2380 O O . GLY A 1 306 ? 2.730 -9.132 -29.402 1.00 65.00 306 GLY A O 1
ATOM 2381 N N . LYS A 1 307 ? 2.827 -7.384 -28.012 1.00 70.38 307 LYS A N 1
ATOM 2382 C CA . LYS A 1 307 ? 3.534 -8.103 -26.925 1.00 70.38 307 LYS A CA 1
ATOM 2383 C C . LYS A 1 307 ? 2.644 -8.406 -25.715 1.00 70.38 307 LYS A C 1
ATOM 2385 O O . LYS A 1 307 ? 2.990 -8.059 -24.588 1.00 70.38 307 LYS A O 1
ATOM 2390 N N . ARG A 1 308 ? 1.504 -9.070 -25.924 1.00 76.56 308 ARG A N 1
ATOM 2391 C CA . ARG A 1 308 ? 0.707 -9.603 -24.806 1.00 76.56 308 ARG A CA 1
ATOM 2392 C C . ARG A 1 308 ? 1.296 -10.937 -24.359 1.00 76.56 308 ARG A C 1
ATOM 2394 O O . ARG A 1 308 ? 1.428 -11.853 -25.166 1.00 76.56 308 ARG A O 1
ATOM 2401 N N . ARG A 1 309 ? 1.647 -11.058 -23.079 1.00 79.00 309 ARG A N 1
ATOM 2402 C CA . ARG A 1 309 ? 2.091 -12.338 -22.504 1.00 79.00 309 ARG A CA 1
ATOM 2403 C C . ARG A 1 309 ? 0.892 -13.145 -22.015 1.00 79.00 309 ARG A C 1
ATOM 2405 O O . ARG A 1 309 ? -0.123 -12.565 -21.630 1.00 79.00 309 ARG A O 1
ATOM 2412 N N . ASN A 1 310 ? 1.006 -14.472 -22.008 1.00 77.12 310 ASN A N 1
ATOM 2413 C CA . ASN A 1 310 ? -0.006 -15.320 -21.378 1.00 77.12 310 ASN A CA 1
ATOM 2414 C C . ASN A 1 310 ? -0.072 -15.002 -19.883 1.00 77.12 310 ASN A C 1
ATOM 2416 O O . ASN A 1 310 ? 0.964 -14.905 -19.221 1.00 77.12 310 ASN A O 1
ATOM 2420 N N . ARG A 1 311 ? -1.290 -14.831 -19.363 1.00 71.88 311 ARG A N 1
ATOM 2421 C CA . ARG A 1 311 ? -1.502 -14.644 -17.929 1.00 71.88 311 ARG A CA 1
ATOM 2422 C C . ARG A 1 311 ? -1.162 -15.944 -17.213 1.00 71.88 311 ARG A C 1
ATOM 2424 O O . ARG A 1 311 ? -1.645 -17.004 -17.602 1.00 71.88 311 ARG A O 1
ATOM 2431 N N . ARG A 1 312 ? -0.320 -15.846 -16.190 1.00 73.81 312 ARG A N 1
ATOM 2432 C CA . ARG A 1 312 ? -0.029 -16.942 -15.267 1.00 73.81 312 ARG A CA 1
ATOM 2433 C C . ARG A 1 312 ? -0.836 -16.686 -14.000 1.00 73.81 312 ARG A C 1
ATOM 2435 O O . ARG A 1 312 ? -0.935 -15.535 -13.586 1.00 73.81 312 ARG A O 1
ATOM 2442 N N . GLY A 1 313 ? -1.440 -17.731 -13.440 1.00 73.44 313 GLY A N 1
ATOM 2443 C CA . GLY A 1 313 ? -2.009 -17.647 -12.096 1.00 73.44 313 GLY A CA 1
ATOM 2444 C C . GLY A 1 313 ? -0.910 -17.431 -11.054 1.00 73.44 313 GLY A C 1
ATOM 2445 O O . GLY A 1 313 ? 0.281 -17.515 -11.375 1.00 73.44 313 GLY A O 1
ATOM 2446 N N . SER A 1 314 ? -1.309 -17.164 -9.814 1.00 82.50 314 SER A N 1
ATOM 2447 C CA . SER A 1 314 ? -0.377 -17.013 -8.699 1.00 82.50 314 SER A CA 1
ATOM 2448 C C . SER A 1 314 ? 0.579 -18.207 -8.592 1.00 82.50 314 SER A C 1
ATOM 2450 O O . SER A 1 314 ? 0.152 -19.359 -8.458 1.00 82.50 314 SER A O 1
ATOM 2452 N N . GLN A 1 315 ? 1.886 -17.924 -8.607 1.00 82.19 315 GLN A N 1
ATOM 2453 C CA . GLN A 1 315 ? 2.912 -18.942 -8.377 1.00 82.19 315 GLN A CA 1
ATOM 2454 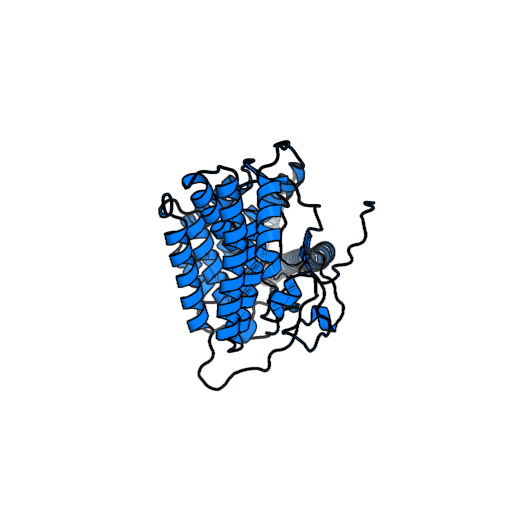C C . GLN A 1 315 ? 2.812 -19.528 -6.968 1.00 82.19 315 GLN A C 1
ATOM 2456 O O . GLN A 1 315 ? 3.020 -20.724 -6.808 1.00 82.19 315 GLN A O 1
ATOM 2461 N N . LEU A 1 316 ? 2.423 -18.713 -5.982 1.00 84.44 316 LEU A N 1
ATOM 2462 C CA . LEU A 1 316 ? 2.237 -19.144 -4.596 1.00 84.44 316 LEU A CA 1
ATOM 2463 C C . LEU A 1 316 ? 1.136 -20.199 -4.488 1.00 84.44 316 LEU A C 1
ATOM 2465 O O . LEU A 1 316 ? 1.305 -21.209 -3.811 1.00 84.44 316 LEU A O 1
ATOM 2469 N N . ARG A 1 317 ? 0.029 -20.011 -5.221 1.00 84.50 317 ARG A N 1
ATOM 2470 C CA . ARG A 1 317 ? -1.034 -21.019 -5.294 1.00 84.50 317 ARG A CA 1
ATOM 2471 C C . ARG A 1 317 ? -0.525 -22.297 -5.951 1.00 84.50 317 ARG A C 1
ATOM 2473 O O . ARG A 1 317 ? -0.773 -23.382 -5.437 1.00 84.50 317 ARG A O 1
ATOM 2480 N N . ALA A 1 318 ? 0.192 -22.171 -7.068 1.00 82.12 318 ALA A N 1
ATOM 2481 C CA . ALA A 1 318 ? 0.726 -23.322 -7.794 1.00 82.12 318 ALA A CA 1
ATOM 2482 C C . ALA A 1 318 ? 1.746 -24.126 -6.967 1.00 82.12 318 ALA A C 1
ATOM 2484 O O . ALA A 1 318 ? 1.797 -25.347 -7.090 1.00 82.12 318 ALA A O 1
ATOM 2485 N N . SER A 1 319 ? 2.536 -23.464 -6.118 1.00 82.56 319 SER A N 1
ATOM 2486 C CA . SER A 1 319 ? 3.515 -24.106 -5.236 1.00 82.56 319 SER A CA 1
ATOM 2487 C C . SER A 1 319 ? 2.954 -24.513 -3.870 1.00 82.56 319 SER A C 1
ATOM 2489 O O . SER A 1 319 ? 3.660 -25.166 -3.104 1.00 82.56 319 SER A O 1
ATOM 2491 N N . GLY A 1 320 ? 1.720 -24.115 -3.535 1.00 83.19 320 GLY A N 1
ATOM 2492 C CA . GLY A 1 320 ? 1.156 -24.270 -2.190 1.00 83.19 320 GLY A CA 1
ATOM 2493 C C . GLY A 1 320 ? 1.906 -23.466 -1.121 1.00 83.19 320 GLY A C 1
ATOM 2494 O O . GLY A 1 320 ? 1.868 -23.817 0.055 1.00 83.19 320 GLY A O 1
ATOM 2495 N N . THR A 1 321 ? 2.640 -22.425 -1.520 1.00 84.88 321 THR A N 1
ATOM 2496 C CA . THR A 1 321 ? 3.437 -21.605 -0.605 1.00 84.88 321 THR A CA 1
ATOM 2497 C C . THR A 1 321 ? 2.568 -20.539 0.050 1.00 84.88 321 THR A C 1
ATOM 2499 O O . THR A 1 321 ? 1.914 -19.757 -0.634 1.00 84.88 321 THR A O 1
ATOM 2502 N N . ILE A 1 322 ? 2.622 -20.483 1.379 1.00 85.06 322 ILE A N 1
ATOM 2503 C CA . ILE A 1 322 ? 2.066 -19.398 2.189 1.00 85.06 322 ILE A CA 1
ATOM 2504 C C . ILE A 1 322 ? 3.215 -18.477 2.585 1.00 85.06 322 ILE A C 1
ATOM 2506 O O . ILE A 1 322 ? 4.279 -18.942 3.000 1.00 85.06 322 ILE A O 1
ATOM 2510 N N . ILE A 1 323 ? 3.007 -17.175 2.431 1.00 86.94 323 ILE A N 1
ATOM 2511 C CA . ILE A 1 323 ? 3.998 -16.162 2.778 1.00 86.94 323 ILE A CA 1
ATOM 2512 C C . ILE A 1 323 ? 3.767 -15.701 4.205 1.00 86.94 323 ILE A C 1
ATOM 2514 O O . ILE A 1 323 ? 2.651 -15.355 4.569 1.00 86.94 323 ILE A O 1
ATOM 2518 N N . SER A 1 324 ? 4.835 -15.699 4.993 1.00 83.50 324 SER A N 1
ATOM 2519 C CA . SER A 1 324 ? 4.873 -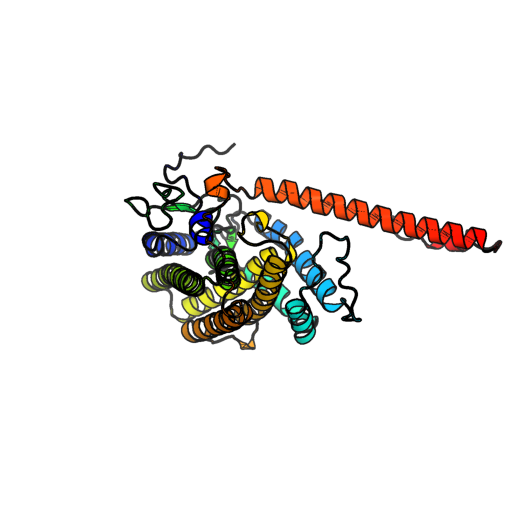15.078 6.312 1.00 83.50 324 SER A CA 1
ATOM 2520 C C . SER A 1 324 ? 6.079 -14.158 6.372 1.00 83.50 324 SER A C 1
ATOM 2522 O O . SER A 1 324 ? 7.176 -14.521 5.924 1.00 83.50 324 SER A O 1
ATOM 2524 N N . ASP A 1 325 ? 5.878 -12.993 6.971 1.00 74.62 325 ASP A N 1
ATOM 2525 C CA . ASP A 1 325 ? 6.895 -11.963 7.125 1.00 74.62 325 ASP A CA 1
ATOM 2526 C C . ASP A 1 325 ? 8.101 -12.467 7.923 1.00 74.62 325 ASP A C 1
ATOM 2528 O O . ASP A 1 325 ? 9.245 -12.146 7.594 1.00 74.62 325 ASP A O 1
ATOM 2532 N N . SER A 1 326 ? 7.891 -13.391 8.865 1.00 68.81 326 SER A N 1
ATOM 2533 C CA . SER A 1 326 ? 8.968 -14.075 9.597 1.00 68.81 326 SER A CA 1
ATOM 2534 C C . SER A 1 326 ? 10.032 -14.707 8.676 1.00 68.81 326 SER A C 1
ATOM 2536 O O . SER A 1 326 ? 11.238 -14.652 8.959 1.00 68.81 326 SER A O 1
ATOM 2538 N N . GLY A 1 327 ? 9.612 -15.256 7.530 1.00 62.69 327 GLY A N 1
ATOM 2539 C CA . GLY A 1 327 ? 10.486 -15.845 6.511 1.00 62.69 327 GLY A CA 1
ATOM 2540 C C . GLY A 1 327 ? 11.177 -14.805 5.624 1.00 62.69 327 GLY A C 1
ATOM 2541 O O . GLY A 1 327 ? 12.319 -14.996 5.193 1.00 62.69 327 GLY A O 1
ATOM 2542 N N . VAL A 1 328 ? 10.504 -13.682 5.370 1.00 61.31 328 VAL A N 1
ATOM 2543 C CA . VAL A 1 328 ? 11.036 -12.552 4.596 1.00 61.31 328 VAL A CA 1
ATOM 2544 C C . VAL A 1 328 ? 12.131 -11.861 5.392 1.00 61.31 328 VAL A C 1
ATOM 2546 O O . VAL A 1 328 ? 13.250 -11.723 4.896 1.00 61.31 328 VAL A O 1
ATOM 2549 N N . PHE A 1 329 ? 11.866 -11.541 6.660 1.00 56.69 329 PHE A N 1
ATOM 2550 C CA . PHE A 1 329 ? 12.845 -10.918 7.539 1.00 56.69 329 PHE A CA 1
ATOM 2551 C C . PHE A 1 329 ? 14.056 -11.810 7.759 1.00 56.69 329 PHE A C 1
ATOM 2553 O O . PHE A 1 329 ? 15.161 -11.296 7.678 1.00 56.69 329 PHE A O 1
ATOM 2560 N N . THR A 1 330 ? 13.930 -13.127 7.947 1.00 56.91 330 THR A N 1
ATOM 2561 C CA . THR A 1 330 ? 15.116 -14.003 8.067 1.00 56.91 330 THR A CA 1
ATOM 2562 C C . THR A 1 330 ? 15.944 -14.066 6.782 1.00 56.91 330 THR A C 1
ATOM 2564 O O . THR A 1 330 ? 17.175 -14.090 6.845 1.00 56.91 330 THR A O 1
ATOM 2567 N N . ARG A 1 331 ? 15.311 -14.047 5.603 1.00 56.69 331 ARG A N 1
ATOM 2568 C CA . ARG A 1 331 ? 16.015 -14.011 4.312 1.00 56.69 331 ARG A CA 1
ATOM 2569 C C . ARG A 1 331 ? 16.694 -12.663 4.066 1.00 56.69 331 ARG A C 1
ATOM 2571 O O . ARG A 1 331 ? 17.848 -12.634 3.634 1.00 56.69 331 ARG A O 1
ATOM 2578 N N . ASP A 1 332 ? 16.004 -11.567 4.356 1.00 54.16 332 ASP A N 1
ATOM 2579 C CA . ASP A 1 332 ? 16.449 -10.215 4.032 1.00 54.16 332 ASP A CA 1
ATOM 2580 C C . ASP A 1 332 ? 17.360 -9.617 5.114 1.00 54.16 332 ASP A C 1
ATOM 2582 O O . ASP A 1 332 ? 18.366 -9.011 4.760 1.00 54.16 332 ASP A O 1
ATOM 2586 N N . THR A 1 333 ? 17.159 -9.899 6.409 1.00 52.28 333 THR A N 1
ATOM 2587 C CA . THR A 1 333 ? 18.179 -9.609 7.444 1.00 52.28 333 THR A CA 1
ATOM 2588 C C . THR A 1 333 ? 19.455 -10.387 7.181 1.00 52.28 333 THR A C 1
ATOM 2590 O O . THR A 1 333 ? 20.534 -9.812 7.267 1.00 52.28 333 THR A O 1
ATOM 2593 N N . ARG A 1 334 ? 19.378 -11.655 6.756 1.00 52.66 334 ARG A N 1
ATOM 2594 C CA . ARG A 1 334 ? 20.574 -12.394 6.331 1.00 52.66 334 ARG A CA 1
ATOM 2595 C C . ARG A 1 334 ? 21.250 -11.714 5.139 1.00 52.66 334 ARG A C 1
ATOM 2597 O O . ARG A 1 334 ? 22.471 -11.614 5.128 1.00 52.66 334 ARG A O 1
ATOM 2604 N N . ARG A 1 335 ? 20.493 -11.188 4.170 1.00 52.09 335 ARG A N 1
ATOM 2605 C CA . ARG A 1 335 ? 21.042 -10.421 3.034 1.00 52.09 335 ARG A CA 1
ATOM 2606 C C . ARG A 1 335 ? 21.665 -9.086 3.461 1.00 52.09 335 ARG A C 1
ATOM 2608 O O . ARG A 1 335 ? 22.743 -8.764 2.971 1.00 52.09 335 ARG A O 1
ATOM 2615 N N . VAL A 1 336 ? 21.045 -8.343 4.379 1.00 48.16 336 VAL A N 1
ATOM 2616 C CA . VAL A 1 336 ? 21.562 -7.072 4.922 1.00 48.16 336 VAL A CA 1
ATOM 2617 C C . VAL A 1 336 ? 22.810 -7.302 5.779 1.00 48.16 336 VAL A C 1
ATOM 2619 O O . VAL A 1 336 ? 23.791 -6.576 5.634 1.00 48.16 336 VAL A O 1
ATOM 2622 N N . THR A 1 337 ? 22.829 -8.338 6.619 1.00 51.53 337 THR A N 1
ATOM 2623 C CA . THR A 1 337 ? 24.002 -8.723 7.420 1.00 51.53 337 THR A CA 1
ATOM 2624 C C . THR A 1 337 ? 25.163 -9.149 6.525 1.00 51.53 337 THR A C 1
ATOM 2626 O O . THR A 1 337 ? 26.269 -8.636 6.676 1.00 51.53 337 THR A O 1
ATOM 2629 N N . LEU A 1 338 ? 24.906 -9.995 5.520 1.00 48.16 338 LEU A N 1
ATOM 2630 C CA . LEU A 1 338 ? 25.914 -10.375 4.522 1.00 48.16 338 LEU A CA 1
ATOM 2631 C C . LEU A 1 338 ? 26.434 -9.164 3.733 1.00 48.16 338 LEU A C 1
ATOM 2633 O O . LEU A 1 338 ? 27.604 -9.130 3.354 1.00 48.16 338 LEU A O 1
ATOM 2637 N N . PHE A 1 339 ? 25.587 -8.160 3.495 1.00 48.62 339 PHE A N 1
ATOM 2638 C CA . PHE A 1 339 ? 25.990 -6.920 2.840 1.00 48.62 339 PHE A CA 1
ATOM 2639 C C . PHE A 1 339 ? 26.904 -6.071 3.728 1.00 48.62 339 PHE A C 1
ATOM 2641 O O . PHE A 1 339 ? 27.987 -5.708 3.277 1.00 48.62 339 PHE A O 1
ATOM 2648 N N . LYS A 1 340 ? 26.538 -5.827 4.997 1.00 52.44 340 LYS A N 1
ATOM 2649 C CA . LYS A 1 340 ? 27.407 -5.118 5.955 1.00 52.44 340 LYS A CA 1
ATOM 2650 C C . LYS A 1 340 ? 28.767 -5.804 6.077 1.00 52.44 340 LYS A C 1
ATOM 2652 O O . LYS A 1 340 ? 29.794 -5.136 6.011 1.00 52.44 340 LYS A O 1
ATOM 2657 N N . GLU A 1 341 ? 28.793 -7.133 6.162 1.00 55.72 341 GLU A N 1
ATOM 2658 C CA . GLU A 1 341 ? 30.042 -7.902 6.170 1.00 55.72 341 GLU A CA 1
ATOM 2659 C C . GLU A 1 341 ? 30.861 -7.726 4.885 1.00 55.72 341 GLU A C 1
ATOM 2661 O O . GLU A 1 341 ? 32.085 -7.605 4.952 1.00 55.72 341 GLU A O 1
ATOM 2666 N N . LYS A 1 342 ? 30.212 -7.707 3.713 1.00 56.06 342 LYS A N 1
ATOM 2667 C CA . LYS A 1 342 ? 30.879 -7.497 2.421 1.00 56.06 342 LYS A CA 1
ATOM 2668 C C . LYS A 1 342 ? 31.468 -6.088 2.324 1.00 56.06 342 LYS A C 1
ATOM 2670 O O . LYS A 1 342 ? 32.645 -5.965 2.003 1.00 56.06 342 LYS A O 1
ATOM 2675 N N . THR A 1 343 ? 30.706 -5.053 2.672 1.00 53.59 343 THR A N 1
ATOM 2676 C CA . THR A 1 343 ? 31.170 -3.658 2.670 1.00 53.59 343 THR A CA 1
ATOM 2677 C C . THR A 1 343 ? 32.315 -3.443 3.659 1.00 53.59 343 THR A C 1
ATOM 2679 O O . THR A 1 343 ? 33.315 -2.821 3.309 1.00 53.59 343 THR A O 1
ATOM 2682 N N . ILE A 1 344 ? 32.236 -4.017 4.867 1.00 64.50 344 ILE A N 1
ATOM 2683 C CA . ILE A 1 344 ? 33.342 -3.982 5.837 1.00 64.50 344 ILE A CA 1
ATOM 2684 C C . ILE A 1 344 ? 34.584 -4.663 5.248 1.00 64.50 344 ILE A C 1
ATOM 2686 O O . ILE A 1 344 ? 35.672 -4.091 5.291 1.00 64.50 344 ILE A O 1
ATOM 2690 N N . LYS A 1 345 ? 34.441 -5.850 4.642 1.00 68.12 345 LYS A N 1
ATOM 2691 C CA . LYS A 1 345 ? 35.561 -6.562 4.002 1.00 68.12 345 LYS A CA 1
ATOM 2692 C C . LYS A 1 345 ? 36.176 -5.772 2.849 1.00 68.12 345 LYS A C 1
ATOM 2694 O O . LYS A 1 345 ? 37.400 -5.732 2.742 1.00 68.12 345 LYS A O 1
ATOM 2699 N N . GLU A 1 346 ? 35.367 -5.142 2.003 1.00 64.56 346 GLU A N 1
ATOM 2700 C CA . GLU A 1 346 ? 35.830 -4.325 0.875 1.00 64.56 346 GLU A CA 1
ATOM 2701 C C . GLU A 1 346 ? 36.561 -3.066 1.356 1.00 64.56 346 GLU A C 1
ATOM 2703 O O . GLU A 1 346 ? 37.664 -2.793 0.884 1.00 64.56 346 GLU A O 1
ATOM 2708 N N . ASN A 1 347 ? 36.025 -2.369 2.363 1.00 62.12 347 ASN A N 1
ATOM 2709 C CA . ASN A 1 347 ? 36.666 -1.199 2.968 1.00 62.12 347 ASN A CA 1
ATOM 2710 C C . ASN A 1 347 ? 38.001 -1.558 3.636 1.00 62.12 347 ASN A C 1
ATOM 2712 O O . ASN A 1 347 ? 39.004 -0.877 3.423 1.00 62.12 347 ASN A O 1
ATOM 2716 N N . VAL A 1 348 ? 38.047 -2.663 4.388 1.00 74.00 348 VAL A N 1
ATOM 2717 C CA . VAL A 1 348 ? 39.282 -3.164 5.013 1.00 74.00 348 VAL A CA 1
ATOM 2718 C C . VAL A 1 348 ? 40.304 -3.568 3.949 1.00 74.00 348 VAL A C 1
ATOM 2720 O O . VAL A 1 348 ? 41.473 -3.199 4.043 1.00 74.00 348 VAL A O 1
ATOM 2723 N N . THR A 1 349 ? 39.880 -4.277 2.902 1.00 77.81 349 THR A N 1
ATOM 2724 C CA . THR A 1 349 ? 40.773 -4.702 1.812 1.00 77.81 349 THR A CA 1
ATOM 2725 C C . THR A 1 349 ? 41.310 -3.502 1.029 1.00 77.81 349 THR A C 1
ATOM 2727 O O . THR A 1 349 ? 42.503 -3.453 0.727 1.00 77.81 349 THR A O 1
ATOM 2730 N N . GLY A 1 350 ? 40.465 -2.505 0.752 1.00 75.00 350 GLY A N 1
ATOM 2731 C CA . GLY A 1 350 ? 40.857 -1.247 0.117 1.00 75.00 350 GLY A CA 1
ATOM 2732 C C . GLY A 1 350 ? 41.865 -0.463 0.959 1.00 75.00 350 GLY A C 1
ATOM 2733 O O . GLY A 1 350 ? 42.896 -0.033 0.437 1.00 75.00 350 GLY A O 1
ATOM 2734 N N . ALA A 1 351 ? 41.631 -0.357 2.270 1.00 72.06 351 ALA A N 1
ATOM 2735 C CA . ALA A 1 351 ? 42.561 0.274 3.205 1.00 72.06 351 ALA A CA 1
ATOM 2736 C C . ALA A 1 351 ? 43.915 -0.457 3.255 1.00 72.06 351 ALA A C 1
ATOM 2738 O O . ALA A 1 351 ? 44.965 0.180 3.151 1.00 72.06 351 ALA A O 1
ATOM 2739 N N . ILE A 1 352 ? 43.916 -1.794 3.326 1.00 78.62 352 ILE A N 1
ATOM 2740 C CA . ILE A 1 352 ? 45.141 -2.613 3.279 1.00 78.62 352 ILE A CA 1
ATOM 2741 C C . ILE A 1 352 ? 45.884 -2.412 1.951 1.00 78.62 352 ILE A C 1
ATOM 2743 O O . ILE A 1 352 ? 47.107 -2.264 1.945 1.00 78.62 352 ILE A O 1
ATOM 2747 N N . GLY A 1 353 ? 45.165 -2.371 0.826 1.00 80.81 353 GLY A N 1
ATOM 2748 C CA . GLY A 1 353 ? 45.739 -2.111 -0.494 1.00 80.81 353 GLY A CA 1
ATOM 2749 C C . GLY A 1 353 ? 46.400 -0.733 -0.587 1.00 80.81 353 GLY A C 1
ATOM 2750 O O . GLY A 1 353 ? 47.532 -0.624 -1.067 1.00 80.81 353 GLY A O 1
ATOM 2751 N N . ALA A 1 354 ? 45.741 0.304 -0.063 1.00 72.75 354 ALA A N 1
ATOM 2752 C CA . ALA A 1 354 ? 46.278 1.662 -0.003 1.00 72.75 354 ALA A CA 1
ATOM 2753 C C . ALA A 1 354 ? 47.543 1.738 0.867 1.00 72.75 354 ALA A C 1
ATOM 2755 O O . ALA A 1 354 ? 48.553 2.294 0.431 1.00 72.75 354 ALA A O 1
ATOM 2756 N N . ILE A 1 355 ? 47.531 1.102 2.046 1.00 73.69 355 ILE A N 1
ATOM 2757 C CA . ILE A 1 355 ? 48.700 1.000 2.934 1.00 73.69 355 ILE A CA 1
ATOM 2758 C C . ILE A 1 355 ? 49.845 0.261 2.231 1.00 73.69 355 ILE A C 1
ATOM 2760 O O . ILE A 1 355 ? 50.971 0.754 2.197 1.00 73.69 355 ILE A O 1
ATOM 2764 N N . SER A 1 356 ? 49.573 -0.890 1.610 1.00 77.00 356 SER A N 1
ATOM 2765 C CA . SER A 1 356 ? 50.584 -1.676 0.892 1.00 77.00 356 SER A CA 1
ATOM 2766 C C . SER A 1 356 ? 51.193 -0.895 -0.277 1.00 77.00 356 SER A C 1
ATOM 2768 O O . SER A 1 356 ? 52.411 -0.914 -0.473 1.00 77.00 356 SER A O 1
ATOM 2770 N N . SER A 1 357 ? 50.374 -0.153 -1.029 1.00 75.25 357 SER A N 1
ATOM 2771 C CA . SER A 1 357 ? 50.861 0.715 -2.101 1.00 75.25 357 SER A CA 1
ATOM 2772 C C . SER A 1 357 ? 51.693 1.883 -1.571 1.00 75.25 357 SER A C 1
ATOM 2774 O O . SER A 1 357 ? 52.673 2.242 -2.223 1.00 75.25 357 SER A O 1
ATOM 2776 N N . ALA A 1 358 ? 51.324 2.482 -0.437 1.00 72.00 358 ALA A N 1
ATOM 2777 C CA . ALA A 1 358 ? 52.085 3.564 0.185 1.00 72.00 358 ALA A CA 1
ATOM 2778 C C . ALA A 1 358 ? 53.456 3.074 0.680 1.00 72.00 358 ALA A C 1
ATOM 2780 O O . ALA A 1 358 ? 54.466 3.728 0.437 1.00 72.00 358 ALA A O 1
ATOM 2781 N N . VAL A 1 359 ? 53.508 1.877 1.276 1.00 75.94 359 VAL A N 1
ATOM 2782 C CA . VAL A 1 359 ? 54.758 1.222 1.700 1.00 75.94 359 VAL A CA 1
ATOM 2783 C C . VAL A 1 359 ? 55.656 0.907 0.498 1.00 75.94 359 VAL A C 1
ATOM 2785 O O . VAL A 1 359 ? 56.848 1.206 0.525 1.00 75.94 359 VAL A O 1
ATOM 2788 N N . LYS A 1 360 ? 55.096 0.359 -0.590 1.00 79.38 360 LYS A N 1
ATOM 2789 C CA . LYS A 1 360 ? 55.856 0.027 -1.812 1.00 79.38 360 LYS A CA 1
ATOM 2790 C C . LYS A 1 360 ? 56.387 1.250 -2.560 1.00 79.38 360 LYS A C 1
ATOM 2792 O O . LYS A 1 360 ? 57.432 1.150 -3.194 1.00 79.38 360 LYS A O 1
ATOM 2797 N N . LYS A 1 361 ? 55.687 2.388 -2.504 1.00 79.75 361 LYS A N 1
ATOM 2798 C CA . LYS A 1 361 ? 56.096 3.633 -3.179 1.00 79.75 361 LYS A CA 1
ATOM 2799 C C . LYS A 1 361 ? 57.248 4.372 -2.487 1.00 79.75 361 LYS A C 1
ATOM 2801 O O . LYS A 1 361 ? 57.687 5.385 -3.014 1.00 79.75 361 LYS A O 1
ATOM 2806 N N . GLY A 1 362 ? 57.775 3.844 -1.381 1.00 67.19 362 GLY A N 1
ATOM 2807 C CA . GLY A 1 362 ? 59.043 4.291 -0.815 1.00 67.19 362 GLY A CA 1
ATOM 2808 C C . GLY A 1 362 ? 58.947 5.648 -0.123 1.00 67.19 362 GLY A C 1
ATOM 2809 O O . GLY A 1 362 ? 59.209 6.690 -0.712 1.00 67.19 362 GLY A O 1
ATOM 2810 N N . GLY A 1 363 ? 58.638 5.625 1.171 1.00 49.72 363 GLY A N 1
ATOM 2811 C CA . GLY A 1 363 ? 58.777 6.784 2.044 1.00 49.72 363 GLY A CA 1
ATOM 2812 C C . GLY A 1 363 ? 58.884 6.336 3.494 1.00 49.72 363 GLY A C 1
ATOM 2813 O O . GLY A 1 363 ? 57.928 5.813 4.059 1.00 49.72 363 GLY A O 1
ATOM 2814 N N . VAL A 1 364 ? 60.047 6.555 4.103 1.00 51.47 364 VAL A N 1
ATOM 2815 C CA . VAL A 1 364 ? 60.401 6.243 5.503 1.00 51.47 364 VAL A CA 1
ATOM 2816 C C . VAL A 1 364 ? 59.665 7.182 6.493 1.00 51.47 364 VAL A C 1
ATOM 2818 O O . VAL A 1 364 ? 60.217 7.628 7.485 1.00 51.47 364 VAL A O 1
ATOM 2821 N N . GLY A 1 365 ? 58.393 7.506 6.231 1.00 56.16 365 GLY A N 1
ATOM 2822 C CA . GLY A 1 365 ? 57.583 8.442 7.028 1.00 56.16 365 GLY A CA 1
ATOM 2823 C C . GLY A 1 365 ? 56.148 7.985 7.318 1.00 56.16 365 GLY A C 1
ATOM 2824 O O . GLY A 1 365 ? 55.364 8.750 7.864 1.00 56.16 365 GLY A O 1
ATOM 2825 N N . VAL A 1 366 ? 55.766 6.750 6.966 1.00 54.19 366 VAL A N 1
ATOM 2826 C CA . VAL A 1 366 ? 54.371 6.267 7.108 1.00 54.19 366 VAL A CA 1
ATOM 2827 C C . VAL A 1 366 ? 54.012 5.881 8.556 1.00 54.19 366 VAL A C 1
ATOM 2829 O O . VAL A 1 366 ? 52.834 5.817 8.906 1.00 54.19 366 VAL A O 1
ATOM 2832 N N . ALA A 1 367 ? 55.004 5.680 9.431 1.00 54.12 367 ALA A N 1
ATOM 2833 C CA . ALA A 1 367 ? 54.777 5.243 10.813 1.00 54.12 367 ALA A CA 1
ATOM 2834 C C . ALA A 1 367 ? 53.989 6.259 11.670 1.00 54.12 367 ALA A C 1
ATOM 2836 O O . ALA A 1 367 ? 53.263 5.846 12.576 1.00 54.12 367 ALA A O 1
ATOM 2837 N N . ASP A 1 368 ? 54.064 7.556 11.354 1.00 55.19 368 ASP A N 1
ATOM 2838 C CA . ASP A 1 368 ? 53.377 8.602 12.125 1.00 55.19 368 ASP A CA 1
ATOM 2839 C C . ASP A 1 368 ? 51.966 8.923 11.601 1.00 55.19 368 ASP A C 1
ATOM 2841 O O . ASP A 1 368 ? 51.089 9.285 12.383 1.00 55.19 368 ASP A O 1
ATOM 2845 N N . GLY A 1 369 ? 51.690 8.697 10.310 1.00 53.84 369 GLY A N 1
ATOM 2846 C CA . GLY A 1 369 ? 50.364 8.932 9.720 1.00 53.84 369 GLY A CA 1
ATOM 2847 C C . GLY A 1 369 ? 49.317 7.875 10.097 1.00 53.84 369 GLY A C 1
ATOM 2848 O O . GLY A 1 369 ? 48.147 8.195 10.301 1.00 53.84 369 GLY A O 1
ATOM 2849 N N . VAL A 1 370 ? 49.726 6.612 10.260 1.00 54.22 370 VAL A N 1
ATOM 2850 C CA . VAL A 1 370 ? 48.796 5.505 10.567 1.00 54.22 370 VAL A CA 1
ATOM 2851 C C . VAL A 1 370 ? 48.313 5.543 12.024 1.00 54.22 370 VAL A C 1
ATOM 2853 O O . VAL A 1 370 ? 47.184 5.148 12.305 1.00 54.22 370 VAL A O 1
ATOM 2856 N N . LYS A 1 371 ? 49.098 6.108 12.955 1.00 52.88 371 LYS A N 1
ATOM 2857 C CA . LYS A 1 371 ? 48.673 6.306 14.357 1.00 52.88 371 LYS A CA 1
ATOM 2858 C C . LYS A 1 371 ? 47.515 7.301 14.516 1.00 52.88 371 LYS A C 1
ATOM 2860 O O . LYS A 1 371 ? 46.841 7.260 15.542 1.00 52.88 371 LYS A O 1
ATOM 2865 N N . GLY A 1 372 ? 47.282 8.177 13.535 1.00 54.88 372 GLY A N 1
ATOM 2866 C CA . GLY A 1 372 ? 46.161 9.123 13.542 1.00 54.88 372 GLY A CA 1
ATOM 2867 C C . GLY A 1 372 ? 44.826 8.506 13.112 1.00 54.88 372 GLY A C 1
ATOM 2868 O O . GLY A 1 372 ? 43.785 8.914 13.613 1.00 54.88 372 GLY A O 1
ATOM 2869 N N . LEU A 1 373 ? 44.851 7.489 12.243 1.00 51.62 373 LEU A N 1
ATOM 2870 C CA . LEU A 1 373 ? 43.646 6.877 11.660 1.00 51.62 373 LEU A CA 1
ATOM 2871 C C . LEU A 1 373 ? 42.885 5.948 12.619 1.00 51.62 373 LEU A C 1
ATOM 2873 O O . LEU A 1 373 ? 41.703 5.711 12.414 1.00 51.62 373 LEU A O 1
ATOM 2877 N N . PHE A 1 374 ? 43.537 5.457 13.675 1.00 51.56 374 PHE A N 1
ATOM 2878 C CA . PHE A 1 374 ? 42.937 4.545 14.663 1.00 51.56 374 PHE A CA 1
ATOM 2879 C C . PHE A 1 374 ? 42.747 5.186 16.046 1.00 51.56 374 PHE A C 1
ATOM 2881 O O . PHE A 1 374 ? 42.524 4.486 17.029 1.00 51.56 374 PHE A O 1
ATOM 2888 N N . LYS A 1 375 ? 42.868 6.518 16.150 1.00 46.72 375 LYS A N 1
ATOM 2889 C CA . LYS A 1 375 ? 42.793 7.244 17.430 1.00 46.72 375 LYS A CA 1
ATOM 2890 C C . LYS A 1 375 ? 41.434 7.877 17.743 1.00 46.72 375 LYS A C 1
ATOM 2892 O O . LYS A 1 375 ? 41.336 8.618 18.714 1.00 46.72 375 LYS A O 1
ATOM 2897 N N . GLY A 1 376 ? 40.396 7.575 16.971 1.00 46.94 376 GLY A N 1
ATOM 2898 C CA . GLY A 1 376 ? 39.052 8.097 17.204 1.00 46.94 376 GLY A CA 1
ATOM 2899 C C . GLY A 1 376 ? 38.000 7.025 16.998 1.00 46.94 376 GLY A C 1
ATOM 2900 O O . GLY A 1 376 ? 37.338 7.056 15.979 1.00 46.94 376 GLY A O 1
ATOM 2901 N N . GLU A 1 377 ? 37.924 6.070 17.924 1.00 43.69 377 GLU A N 1
ATOM 2902 C CA . GLU A 1 377 ? 36.737 5.260 18.258 1.00 43.69 377 GLU A CA 1
ATOM 2903 C C . GL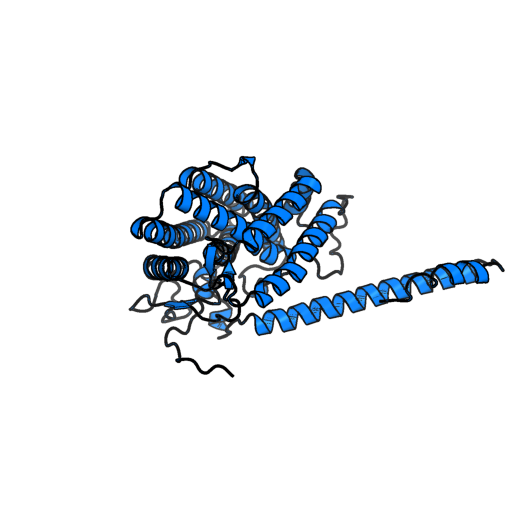U A 1 377 ? 37.123 4.330 19.420 1.00 43.69 377 GLU A C 1
ATOM 2905 O O . GLU A 1 377 ? 37.224 3.111 19.319 1.00 43.69 377 GLU A O 1
ATOM 2910 N N . GLY A 1 378 ? 37.456 4.954 20.548 1.00 43.53 378 GLY A N 1
ATOM 2911 C CA . GLY A 1 378 ? 37.329 4.323 21.853 1.00 43.53 378 GLY A CA 1
ATOM 2912 C C . GLY A 1 378 ? 36.119 4.962 22.515 1.00 43.53 378 GLY A C 1
ATOM 2913 O O . GLY A 1 378 ? 36.100 6.182 22.632 1.00 43.53 378 GLY A O 1
ATOM 2914 N N . GLU A 1 379 ? 35.158 4.133 22.923 1.00 40.28 379 GLU A N 1
ATOM 2915 C CA . GLU A 1 379 ? 33.891 4.472 23.596 1.00 40.28 379 GLU A CA 1
ATOM 2916 C C . GLU A 1 379 ? 32.682 4.771 22.686 1.00 40.28 379 GLU A C 1
ATOM 2918 O O . GLU A 1 379 ? 32.159 5.884 22.651 1.00 40.28 379 GLU A O 1
ATOM 2923 N N . LYS A 1 380 ? 32.156 3.733 22.023 1.00 33.75 380 LYS A N 1
ATOM 2924 C CA . LYS A 1 380 ? 30.884 3.081 22.402 1.00 33.75 380 LYS A CA 1
ATOM 2925 C C . LYS A 1 380 ? 30.611 1.838 21.566 1.00 33.75 380 LYS A C 1
ATOM 2927 O O . LYS A 1 380 ? 30.756 1.922 20.331 1.00 33.75 380 LYS A O 1
#

Secondary structure (DSSP, 8-state):
----PPPS--EETHHHHHHT---TTHHHHHHHHHHHHHHS---TTTTHHHHHHHHHHHHHHHHHHHHHHHH----TT-----SSSS----HHHHHHHHHHHHHHHHHHHHHHHHHHT--SEEE-S---TTSEEEPPPS-SS-TT---SS--EEE--GGG-EEE-TTHHHHHHHHHHHHHHHHHHHTT-HHHHHHHHHHHHHHHHHHHHHHHHTT--HHHHHHHHHHHHHHHHHHHHHHHHT-TTGGGSS--HHHHHHHHHHHHHHHHHHHHHHH-GGGTT--HHHHHHHHHHHHHHHHHHHSPSTT-PPPPPPPHHHHHTPPP-HHHHHHHHHHHHHHHHHHHHHHHHHHHHHHHHHHHHT--TTHHHHHHHHTSS----

Foldseek 3Di:
DDDDDDDPLQDQQLLLLLLLHGDLLVQLVLLLVQLCQFPDDDDLCPPVVLLVVCLVPPLVVQLVVLVVLQPDDPPDDCPPAPPDPWDPQQPLLSVVSNVCDSVNSNLLSVQLSVQFSDQRGWHLLQQASLQKGWHDFPDLVCSHGGDDPRDMDGHDSVSTHRGHQQLNLLNHVQSLLLSLLLCLLLQNPVSSVVSVVSSCSNLVSNLVSNVVVPDDQLSSQLNLLSSLQSVLVNLCCVLGQVPPPVFHPDDDPSVSLSSNLSSVSSVVSSCSNRPPVNPPPGSVRSVVSNVVSSVVSSVVSHDDPDRNDDRRRTPCVVVVHRDDVVVVCVVRVVSVVVSVVVVVVVVVVVVVVVVVVVVVVDDPPVPVVVVVVPPPDDDD